Protein AF-0000000070922888 (afdb_homodimer)

Nearest PDB structures (foldseek):
  8j2f-assembly1_B  TM=7.426E-01  e=6.921E-15  Homo sapiens
  9fjy-assembly1_F  TM=6.281E-01  e=6.415E-10  Bos taurus
  2dnj-assembly1_A-2  TM=6.365E-01  e=1.293E-07  Bos taurus
  2ei9-assembly1_A  TM=5.939E-01  e=8.557E-08  Bombyx mori
  6a42-assembly1_A  TM=5.880E-01  e=1.219E-07  Bombyx mori

pLDDT: mean 75.81, std 23.16, range [20.27, 98.56]

Radius of gyration: 25.33 Å; Cα contacts (8 Å, |Δi|>4): 1265; chains: 2; bounding box: 71×90×96 Å

Organism: NCBI:txid713585

Sequence (582 aa):
MSLVRLGPSDGGLPLPIPPERPEGAGKRLRLLSFNAQVGIHFSRPHHYLTHSWKHLLPFDGRMTNLDRVARFISSFDVVGLQEMDAGSLRSSYVDLTAYLSERAGFPHAYTRVNRDLGTFAKHAMGLLTRTEPDRVEMHRLPGPIPGRGAIEARFGLENGESLVLVLVHLALGRRARRSQLDYIAERIAHEPHAIVMGDFNCHPESRELKQLVARTGLLDPMPCAATYPSWDPQRVFDHILLTPDLSVSDMRVYDVQLSDHLPVGIEIELPGAGRIIEAGRQTPSLARTDAMSLVRLGPSDGGLPLPIPPERPEGAGKRLRLLSFNAQVGIHFSRPHHYLTHSWKHLLPFDGRMTNLDRVARFISSFDVVGLQEMDAGSLRSSYVDLTAYLSERAGFPHAYTRVNRDLGTFAKHAMGLLTRTEPDRVEMHRLPGPIPGRGAIEARFGLENGESLVLVLVHLALGRRARRSQLDYIAERIAHEPHAIVMGDFNCHPESRELKQLVARTGLLDPMPCAATYPSWDPQRVFDHILLTPDLSVSDMRVYDVQLSDHLPVGIEIELPGAGRIIEAGRQTPSLARTDA

Solvent-accessible surface area (backbone atoms only — not comparable to full-atom values): 31401 Å² total; per-residue (Å²): 134,83,80,79,76,80,74,86,75,78,72,74,72,74,70,83,70,67,79,81,82,82,88,84,72,58,44,66,45,34,37,34,31,31,50,34,47,50,60,48,64,78,69,66,69,83,56,54,77,77,56,64,72,53,44,53,48,54,73,66,55,47,51,53,51,48,50,51,50,16,60,66,56,39,71,45,41,32,39,36,36,32,39,59,23,35,51,58,53,89,79,64,36,53,23,58,65,58,44,37,24,58,72,26,66,32,32,27,39,38,38,44,37,33,42,40,89,84,71,65,45,35,30,16,38,34,41,35,22,63,66,66,47,53,32,38,37,38,35,58,45,62,48,85,64,82,60,34,30,35,44,34,36,33,32,39,30,61,83,71,49,55,42,37,40,35,36,39,38,51,43,80,48,67,69,37,30,35,52,32,40,52,52,51,43,62,73,46,65,85,49,78,37,34,34,44,31,24,41,51,56,44,45,81,82,34,67,55,52,48,49,40,28,70,72,62,54,41,38,68,83,58,87,79,61,48,23,30,42,37,92,60,52,73,35,36,28,60,48,62,30,29,27,77,79,54,45,73,80,42,74,46,74,46,94,49,83,72,22,59,32,30,33,39,36,37,29,32,41,39,63,70,90,15,34,75,38,56,76,74,61,62,70,75,75,79,75,78,76,81,126,134,84,80,78,78,80,71,85,75,80,71,72,71,73,70,82,70,67,80,80,79,62,86,97,45,68,37,55,46,35,40,35,30,32,49,33,47,52,63,48,64,76,68,64,70,86,54,55,77,75,55,67,71,53,40,55,49,53,72,65,57,47,50,53,50,48,50,50,50,16,60,65,55,39,72,44,41,33,39,36,36,32,39,60,21,31,52,70,42,94,85,66,37,53,23,59,65,57,45,37,24,58,72,26,66,33,31,26,39,38,39,44,37,33,41,41,89,86,70,68,44,36,30,16,38,35,40,35,20,62,64,66,48,54,33,36,37,37,34,58,45,62,47,85,63,82,60,35,29,33,42,34,36,33,33,38,30,62,82,72,47,55,42,38,39,34,36,39,37,51,43,81,48,65,69,36,31,35,51,32,41,52,51,52,42,63,74,47,65,84,47,78,37,34,35,44,30,24,42,49,56,46,45,81,83,33,67,55,52,47,48,40,28,70,74,61,53,40,38,68,84,59,87,79,60,48,23,30,42,37,92,60,50,73,35,36,28,62,49,61,30,28,29,77,79,54,45,73,80,44,74,45,74,44,96,47,82,72,22,60,33,30,35,40,36,39,28,31,42,44,65,77,94,15,28,75,40,56,75,72,60,62,71,75,76,78,77,77,72,83,125

InterPro domains:
  IPR005135 Endonuclease/exonuclease/phosphatase [PF03372] (32-261)
  IPR036691 Endonuclease/exonuclease/phosphatase superfamily [G3DSA:3.60.10.10] (27-273)
  IPR036691 Endonuclease/exonuclease/phosphatase superfamily [SSF56219] (22-271)
  IPR051916 GPI-anchor maturation lipid remodeler [PTHR14859] (58-270)

Structure (mmCIF, N/CA/C/O backbone):
data_AF-0000000070922888-model_v1
#
loop_
_entity.id
_entity.type
_entity.pdbx_description
1 polymer Endonuclease
#
loop_
_atom_site.group_PDB
_atom_site.id
_atom_site.type_symbol
_atom_site.label_atom_id
_atom_site.label_alt_id
_atom_site.label_comp_id
_atom_site.label_asym_id
_atom_site.label_entity_id
_atom_site.label_seq_id
_atom_site.pdbx_PDB_ins_code
_atom_site.Cartn_x
_atom_site.Cartn_y
_atom_site.Cartn_z
_atom_site.occupancy
_atom_site.B_iso_or_equiv
_atom_site.auth_seq_id
_atom_site.auth_comp_id
_atom_site.auth_asym_id
_atom_site.auth_atom_id
_atom_site.pdbx_PDB_model_num
ATOM 1 N N . MET A 1 1 ? 20.328 -14.18 -59.781 1 25.56 1 MET A N 1
ATOM 2 C CA . MET A 1 1 ? 19.969 -14.891 -58.562 1 25.56 1 MET A CA 1
ATOM 3 C C . MET A 1 1 ? 19.203 -13.977 -57.594 1 25.56 1 MET A C 1
ATOM 5 O O . MET A 1 1 ? 19.719 -12.938 -57.156 1 25.56 1 MET A O 1
ATOM 9 N N . SER A 1 2 ? 17.938 -13.836 -57.688 1 28.5 2 SER A N 1
ATOM 10 C CA . SER A 1 2 ? 16.969 -12.867 -57.188 1 28.5 2 SER A CA 1
ATOM 11 C C . SER A 1 2 ? 16.797 -13 -55.656 1 28.5 2 SER A C 1
ATOM 13 O O . SER A 1 2 ? 16.5 -14.086 -55.156 1 28.5 2 SER A O 1
ATOM 15 N N . LEU A 1 3 ? 17.531 -12.266 -54.812 1 27.52 3 LEU A N 1
ATOM 16 C CA . LEU A 1 3 ? 17.641 -12.297 -53.344 1 27.52 3 LEU A CA 1
ATOM 17 C C . LEU A 1 3 ? 16.266 -12.039 -52.719 1 27.52 3 LEU A C 1
ATOM 19 O O . LEU A 1 3 ? 15.695 -10.961 -52.875 1 27.52 3 LEU A O 1
ATOM 23 N N . VAL A 1 4 ? 15.391 -13.039 -52.531 1 27.39 4 VAL A N 1
ATOM 24 C CA . VAL A 1 4 ? 14.062 -12.953 -51.938 1 27.39 4 VAL A CA 1
ATOM 25 C C . VAL A 1 4 ? 14.164 -12.375 -50.531 1 27.39 4 VAL A C 1
ATOM 27 O O . VAL A 1 4 ? 14.867 -12.93 -49.656 1 27.39 4 VAL A O 1
ATOM 30 N N . ARG A 1 5 ? 14.047 -11.078 -50.25 1 25.69 5 ARG A N 1
ATOM 31 C CA . ARG A 1 5 ? 14.039 -10.32 -49 1 25.69 5 ARG A CA 1
ATOM 32 C C . ARG A 1 5 ? 12.953 -10.82 -48.062 1 25.69 5 ARG A C 1
ATOM 34 O O . ARG A 1 5 ? 11.766 -10.648 -48.312 1 25.69 5 ARG A O 1
ATOM 41 N N . LEU A 1 6 ? 13.023 -12.016 -47.5 1 28.72 6 LEU A N 1
ATOM 42 C CA . LEU A 1 6 ? 11.977 -12.484 -46.625 1 28.72 6 LEU A CA 1
ATOM 43 C C . LEU A 1 6 ? 11.773 -11.508 -45.469 1 28.72 6 LEU A C 1
ATOM 45 O O . LEU A 1 6 ? 12.719 -11.18 -44.75 1 28.72 6 LEU A O 1
ATOM 49 N N . GLY A 1 7 ? 10.938 -10.477 -45.469 1 31.17 7 GLY A N 1
ATOM 50 C CA . GLY A 1 7 ? 10.531 -9.453 -44.531 1 31.17 7 GLY A CA 1
ATOM 51 C C . GLY A 1 7 ? 10.039 -10.016 -43.188 1 31.17 7 GLY A C 1
ATOM 52 O O . GLY A 1 7 ? 9.258 -10.969 -43.188 1 31.17 7 GLY A O 1
ATOM 53 N N . PRO A 1 8 ? 10.773 -10.141 -42 1 31.05 8 PRO A N 1
ATOM 54 C CA . PRO A 1 8 ? 10.523 -10.945 -40.812 1 31.05 8 PRO A CA 1
ATOM 55 C C . PRO A 1 8 ? 9.125 -10.727 -40.219 1 31.05 8 PRO A C 1
ATOM 57 O O . PRO A 1 8 ? 8.758 -9.594 -39.906 1 31.05 8 PRO A O 1
ATOM 60 N N . SER A 1 9 ? 7.965 -11.219 -40.656 1 31.02 9 SER A N 1
ATOM 61 C CA . SER A 1 9 ? 6.598 -11.242 -40.125 1 31.02 9 SER A CA 1
ATOM 62 C C . SER A 1 9 ? 6.555 -11.766 -38.719 1 31.02 9 SER A C 1
ATOM 64 O O . SER A 1 9 ? 6.484 -12.977 -38.5 1 31.02 9 SER A O 1
ATOM 66 N N . ASP A 1 10 ? 7.477 -11.609 -37.812 1 32.72 10 ASP A N 1
ATOM 67 C CA . ASP A 1 10 ? 7.359 -12.25 -36.531 1 32.72 10 ASP A CA 1
ATOM 68 C C . ASP A 1 10 ? 5.996 -11.984 -35.906 1 32.72 10 ASP A C 1
ATOM 70 O O . ASP A 1 10 ? 5.738 -10.883 -35.406 1 32.72 10 ASP A O 1
ATOM 74 N N . GLY A 1 11 ? 4.871 -12.445 -36.406 1 32.84 11 GLY A N 1
ATOM 75 C CA . GLY A 1 11 ? 3.521 -12.508 -35.875 1 32.84 11 GLY A CA 1
ATOM 76 C C . GLY A 1 11 ? 3.482 -12.906 -34.406 1 32.84 11 GLY A C 1
ATOM 77 O O . GLY A 1 11 ? 3.801 -14.047 -34.062 1 32.84 11 GLY A O 1
ATOM 78 N N . GLY A 1 12 ? 3.898 -12.117 -33.5 1 34.97 12 GLY A N 1
ATOM 79 C CA . GLY A 1 12 ? 3.742 -12.391 -32.062 1 34.97 12 GLY A CA 1
ATOM 80 C C . GLY A 1 12 ? 2.471 -13.148 -31.75 1 34.97 12 GLY A C 1
ATOM 81 O O . GLY A 1 12 ? 1.389 -12.789 -32.219 1 34.97 12 GLY A O 1
ATOM 82 N N . LEU A 1 13 ? 2.465 -14.461 -31.703 1 38.06 13 LEU A N 1
ATOM 83 C CA . LEU A 1 13 ? 1.339 -15.297 -31.297 1 38.06 13 LEU A CA 1
ATOM 84 C C . LEU A 1 13 ? 0.52 -14.594 -30.203 1 38.06 13 LEU A C 1
ATOM 86 O O . LEU A 1 13 ? 1.079 -13.953 -29.312 1 38.06 13 LEU A O 1
ATOM 90 N N . PRO A 1 14 ? -0.699 -14.328 -30.469 1 40.88 14 PRO A N 1
ATOM 91 C CA . PRO A 1 14 ? -1.599 -13.75 -29.469 1 40.88 14 PRO A CA 1
ATOM 92 C C . PRO A 1 14 ? -1.48 -14.43 -28.094 1 40.88 14 PRO A C 1
ATOM 94 O O . PRO A 1 14 ? -1.191 -15.625 -28.031 1 40.88 14 PRO A O 1
ATOM 97 N N . LEU A 1 15 ? -0.999 -13.781 -27.156 1 46.62 15 LEU A N 1
ATOM 98 C CA . LEU A 1 15 ? -1.02 -14.336 -25.812 1 46.62 15 LEU A CA 1
ATOM 99 C C . LEU A 1 15 ? -2.322 -15.086 -25.547 1 46.62 15 LEU A C 1
ATOM 101 O O . LEU A 1 15 ? -3.385 -14.672 -26.016 1 46.62 15 LEU A O 1
ATOM 105 N N . PRO A 1 16 ? -2.324 -16.391 -25.375 1 43.84 16 PRO A N 1
ATOM 106 C CA . PRO A 1 16 ? -3.592 -17.062 -25.062 1 43.84 16 PRO A CA 1
ATOM 107 C C . PRO A 1 16 ? -4.449 -16.281 -24.078 1 43.84 16 PRO A C 1
ATOM 109 O O . PRO A 1 16 ? -3.932 -15.758 -23.078 1 43.84 16 PRO A O 1
ATOM 112 N N . ILE A 1 17 ? -5.531 -15.648 -24.656 1 45.31 17 ILE A N 1
ATOM 113 C CA . ILE A 1 17 ? -6.531 -15 -23.812 1 45.31 17 ILE A CA 1
ATOM 114 C C . ILE A 1 17 ? -7.047 -15.984 -22.766 1 45.31 17 ILE A C 1
ATOM 116 O O . ILE A 1 17 ? -7.336 -17.141 -23.078 1 45.31 17 ILE A O 1
ATOM 120 N N . PRO A 1 18 ? -6.887 -15.688 -21.531 1 48.28 18 PRO A N 1
ATOM 121 C CA . PRO A 1 18 ? -7.527 -16.594 -20.578 1 48.28 18 PRO A CA 1
ATOM 122 C C . PRO A 1 18 ? -8.984 -16.875 -20.922 1 48.28 18 PRO A C 1
ATOM 124 O O . PRO A 1 18 ? -9.656 -16.047 -21.531 1 48.28 18 PRO A O 1
ATOM 127 N N . PRO A 1 19 ? -9.477 -18.141 -20.875 1 45.03 19 PRO A N 1
ATOM 128 C CA . PRO A 1 19 ? -10.859 -18.484 -21.203 1 45.03 19 PRO A CA 1
ATOM 129 C C . PRO A 1 19 ? -11.875 -17.594 -20.484 1 45.03 19 PRO A C 1
ATOM 131 O O . PRO A 1 19 ? -11.578 -17.047 -19.422 1 45.03 19 PRO A O 1
ATOM 134 N N . GLU A 1 20 ? -12.992 -17.219 -21.234 1 44.84 20 GLU A N 1
ATOM 135 C CA . GLU A 1 20 ? -14.133 -16.453 -20.734 1 44.84 20 GLU A CA 1
ATOM 136 C C . GLU A 1 20 ? -14.703 -17.062 -19.469 1 44.84 20 GLU A C 1
ATOM 138 O O . GLU A 1 20 ? -14.695 -18.281 -19.297 1 44.84 20 GLU A O 1
ATOM 143 N N . ARG A 1 21 ? -15.031 -16.297 -18.406 1 44.5 21 ARG A N 1
ATOM 144 C CA . ARG A 1 21 ? -15.602 -16.688 -17.125 1 44.5 21 ARG A CA 1
ATOM 145 C C . ARG A 1 21 ? -16.938 -17.406 -17.312 1 44.5 21 ARG A C 1
ATOM 147 O O . ARG A 1 21 ? -17.859 -16.859 -17.906 1 44.5 21 ARG A O 1
ATOM 154 N N . PRO A 1 22 ? -17.156 -18.719 -17.094 1 40.94 22 PRO A N 1
ATOM 155 C CA . PRO A 1 22 ? -18.516 -19.234 -17.125 1 40.94 22 PRO A CA 1
ATOM 156 C C . PRO A 1 22 ? -19.406 -18.641 -16.031 1 40.94 22 PRO A C 1
ATOM 158 O O . PRO A 1 22 ? -18.906 -18.25 -14.969 1 40.94 22 PRO A O 1
ATOM 161 N N . GLU A 1 23 ? -20.719 -18.25 -16.188 1 41.69 23 GLU A N 1
ATOM 162 C CA . GLU A 1 23 ? -21.75 -17.625 -15.367 1 41.69 23 GLU A CA 1
ATOM 163 C C . GLU A 1 23 ? -21.922 -18.375 -14.047 1 41.69 23 GLU A C 1
ATOM 165 O O . GLU A 1 23 ? -22.188 -17.766 -13.016 1 41.69 23 GLU A O 1
ATOM 170 N N . GLY A 1 24 ? -22.5 -19.734 -13.906 1 40.75 24 GLY A N 1
ATOM 171 C CA . GLY A 1 24 ? -23.188 -20.453 -12.852 1 40.75 24 GLY A CA 1
ATOM 172 C C . GLY A 1 24 ? -22.328 -20.672 -11.625 1 40.75 24 GLY A C 1
ATOM 173 O O . GLY A 1 24 ? -22.844 -21.031 -10.562 1 40.75 24 GLY A O 1
ATOM 174 N N . ALA A 1 25 ? -21.281 -21.672 -11.57 1 42.94 25 ALA A N 1
ATOM 175 C CA . ALA A 1 25 ? -20.609 -22.484 -10.555 1 42.94 25 ALA A CA 1
ATOM 176 C C . ALA A 1 25 ? -19.984 -21.609 -9.477 1 42.94 25 ALA A C 1
ATOM 178 O O . ALA A 1 25 ? -19.734 -20.422 -9.695 1 42.94 25 ALA A O 1
ATOM 179 N N . GLY A 1 26 ? -19.531 -22.25 -8.289 1 52.12 26 GLY A N 1
ATOM 180 C CA . GLY A 1 26 ? -18.812 -21.734 -7.145 1 52.12 26 GLY A CA 1
ATOM 181 C C . GLY A 1 26 ? -17.766 -20.688 -7.516 1 52.12 26 GLY A C 1
ATOM 182 O O . GLY A 1 26 ? -17.203 -20.734 -8.609 1 52.12 26 GLY A O 1
ATOM 183 N N . LYS A 1 27 ? -17.812 -19.438 -6.988 1 73.94 27 LYS A N 1
ATOM 184 C CA . LYS A 1 27 ? -17.047 -18.297 -7.5 1 73.94 27 LYS A CA 1
ATOM 185 C C . LYS A 1 27 ? -15.555 -18.609 -7.523 1 73.94 27 LYS A C 1
ATOM 187 O O . LYS A 1 27 ? -15.008 -19.125 -6.543 1 73.94 27 LYS A O 1
ATOM 192 N N . ARG A 1 28 ? -15.133 -19.078 -8.602 1 87.69 28 ARG A N 1
ATOM 193 C CA . ARG A 1 28 ? -13.727 -19.281 -8.93 1 87.69 28 ARG A CA 1
ATOM 194 C C . ARG A 1 28 ? -12.938 -17.984 -8.789 1 87.69 28 ARG A C 1
ATOM 196 O O . ARG A 1 28 ? -13.461 -16.891 -9.047 1 87.69 28 ARG A O 1
ATOM 203 N N . LEU A 1 29 ? -11.773 -18.203 -8.172 1 93.31 29 LEU A N 1
ATOM 204 C CA . LEU A 1 29 ? -10.828 -17.109 -8.039 1 93.31 29 LEU A CA 1
ATOM 205 C C . LEU A 1 29 ? -9.523 -17.406 -8.773 1 93.31 29 LEU A C 1
ATOM 207 O O . LEU A 1 29 ? -8.906 -18.453 -8.547 1 93.31 29 LEU A O 1
ATOM 211 N N . ARG A 1 30 ? -9.188 -16.594 -9.727 1 96.06 30 ARG A N 1
ATOM 212 C CA . ARG A 1 30 ? -7.938 -16.75 -10.469 1 96.06 30 ARG A CA 1
ATOM 213 C C . ARG A 1 30 ? -6.852 -15.844 -9.883 1 96.06 30 ARG A C 1
ATOM 215 O O . ARG A 1 30 ? -6.988 -14.625 -9.875 1 96.06 30 ARG A O 1
ATOM 222 N N . LEU A 1 31 ? -5.789 -16.484 -9.461 1 97 31 LEU A N 1
ATOM 223 C CA . LEU A 1 31 ? -4.672 -15.781 -8.836 1 97 31 LEU A CA 1
ATOM 224 C C . LEU A 1 31 ? -3.416 -15.883 -9.695 1 97 31 LEU A C 1
ATOM 226 O O . LEU A 1 31 ? -3.191 -16.891 -10.359 1 97 31 LEU A O 1
ATOM 230 N N . LEU A 1 32 ? -2.607 -14.797 -9.695 1 97.19 32 LEU A N 1
ATOM 231 C CA . LEU A 1 32 ? -1.335 -14.773 -10.406 1 97.19 32 LEU A CA 1
ATOM 232 C C . LEU A 1 32 ? -0.233 -14.188 -9.531 1 97.19 32 LEU A C 1
ATOM 234 O O . LEU A 1 32 ? -0.433 -13.156 -8.875 1 97.19 32 LEU A O 1
ATOM 238 N N . SER A 1 33 ? 0.86 -14.867 -9.406 1 96.44 33 SER A N 1
ATOM 239 C CA . SER A 1 33 ? 2.102 -14.312 -8.875 1 96.44 33 SER A CA 1
ATOM 240 C C . SER A 1 33 ? 3.127 -14.102 -9.984 1 96.44 33 SER A C 1
ATOM 242 O O . SER A 1 33 ? 3.387 -15.008 -10.781 1 96.44 33 SER A O 1
ATOM 244 N N . PHE A 1 34 ? 3.666 -12.914 -10.078 1 94.25 34 PHE A N 1
ATOM 245 C CA . PHE A 1 34 ? 4.566 -12.57 -11.172 1 94.25 34 PHE A CA 1
ATOM 246 C C . PHE A 1 34 ? 5.684 -11.656 -10.68 1 94.25 34 PHE A C 1
ATOM 248 O O . PHE A 1 34 ? 5.426 -10.531 -10.234 1 94.25 34 PHE A O 1
ATOM 255 N N . ASN A 1 35 ? 6.922 -12.125 -10.648 1 90.25 35 ASN A N 1
ATOM 256 C CA . ASN A 1 35 ? 8.078 -11.25 -10.469 1 90.25 35 ASN A CA 1
ATOM 257 C C . ASN A 1 35 ? 8.375 -10.453 -11.734 1 90.25 35 ASN A C 1
ATOM 259 O O . ASN A 1 35 ? 8.906 -10.992 -12.703 1 90.25 35 ASN A O 1
ATOM 263 N N . ALA A 1 36 ? 8 -9.164 -11.758 1 79.75 36 ALA A N 1
ATOM 264 C CA . ALA A 1 36 ? 7.918 -8.359 -12.969 1 79.75 36 ALA A CA 1
ATOM 265 C C . ALA A 1 36 ? 9.242 -7.656 -13.25 1 79.75 36 ALA A C 1
ATOM 267 O O . ALA A 1 36 ? 9.461 -7.156 -14.359 1 79.75 36 ALA A O 1
ATOM 268 N N . GLN A 1 37 ? 10.219 -7.855 -12.484 1 69.94 37 GLN A N 1
ATOM 269 C CA . GLN A 1 37 ? 11.477 -7.148 -12.703 1 69.94 37 GLN A CA 1
ATOM 270 C C . GLN A 1 37 ? 11.43 -6.328 -13.984 1 69.94 37 GLN A C 1
ATOM 272 O O . GLN A 1 37 ? 12.297 -6.473 -14.852 1 69.94 37 GLN A O 1
ATOM 277 N N . VAL A 1 38 ? 10.195 -5.703 -14.469 1 51.75 38 VAL A N 1
ATOM 278 C CA . VAL A 1 38 ? 9.812 -5.172 -15.773 1 51.75 38 VAL A CA 1
ATOM 279 C C . VAL A 1 38 ? 10.93 -4.281 -16.312 1 51.75 38 VAL A C 1
ATOM 281 O O . VAL A 1 38 ? 11.07 -4.121 -17.531 1 51.75 38 VAL A O 1
ATOM 284 N N . GLY A 1 39 ? 11.391 -3.346 -15.703 1 46.47 39 GLY A N 1
ATOM 285 C CA . GLY A 1 39 ? 12.086 -2.361 -16.516 1 46.47 39 GLY A CA 1
ATOM 286 C C . GLY A 1 39 ? 13.289 -2.93 -17.25 1 46.47 39 GLY A C 1
ATOM 287 O O . GLY A 1 39 ? 13.938 -2.229 -18.016 1 46.47 39 GLY A O 1
ATOM 288 N N . ILE A 1 40 ? 13.867 -4.078 -16.922 1 41.47 40 ILE A N 1
ATOM 289 C CA . ILE A 1 40 ? 15.094 -4.441 -17.625 1 41.47 40 ILE A CA 1
ATOM 290 C C . ILE A 1 40 ? 14.797 -5.531 -18.641 1 41.47 40 ILE A C 1
ATOM 292 O O . ILE A 1 40 ? 14.219 -6.566 -18.312 1 41.47 40 ILE A O 1
ATOM 296 N N . HIS A 1 41 ? 14.492 -5.102 -19.875 1 40.41 41 HIS A N 1
ATOM 297 C CA . HIS A 1 41 ? 14.398 -6.133 -20.906 1 40.41 41 HIS A CA 1
ATOM 298 C C . HIS A 1 41 ? 15.562 -7.109 -20.812 1 40.41 41 HIS A C 1
ATOM 300 O O . HIS A 1 41 ? 16.734 -6.695 -20.781 1 40.41 41 HIS A O 1
ATOM 306 N N . PHE A 1 42 ? 15.43 -8.258 -20.328 1 38.38 42 PHE A N 1
ATOM 307 C CA . PHE A 1 42 ? 16.469 -9.281 -20.375 1 38.38 42 PHE A CA 1
ATOM 308 C C . PHE A 1 42 ? 16.5 -9.93 -21.766 1 38.38 42 PHE A C 1
ATOM 310 O O . PHE A 1 42 ? 15.523 -10.539 -22.188 1 38.38 42 PHE A O 1
ATOM 317 N N . SER A 1 43 ? 17.047 -9.328 -22.781 1 37.19 43 SER A N 1
ATOM 318 C CA . SER A 1 43 ? 17.328 -10.117 -23.984 1 37.19 43 SER A CA 1
ATOM 319 C C . SER A 1 43 ? 18.281 -11.266 -23.688 1 37.19 43 SER A C 1
ATOM 321 O O . SER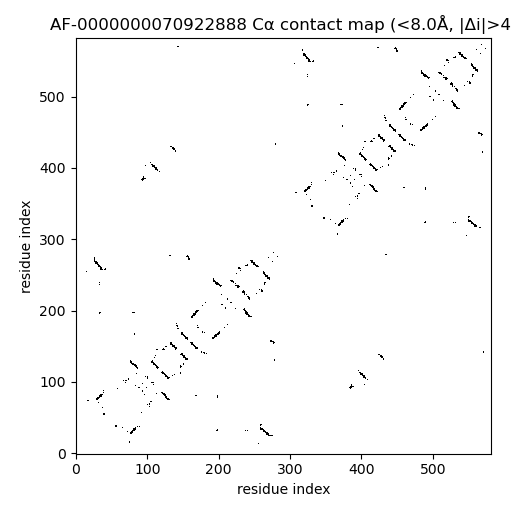 A 1 43 ? 19.047 -11.203 -22.719 1 37.19 43 SER A O 1
ATOM 323 N N . ARG A 1 44 ? 18.297 -12.422 -24.469 1 39.81 44 ARG A N 1
ATOM 324 C CA . ARG A 1 44 ? 19.203 -13.57 -24.531 1 39.81 44 ARG A CA 1
ATOM 325 C C . ARG A 1 44 ? 20.641 -13.148 -24.25 1 39.81 44 ARG A C 1
ATOM 327 O O . ARG A 1 44 ? 21.078 -12.078 -24.672 1 39.81 44 ARG A O 1
ATOM 334 N N . PRO A 1 45 ? 21.281 -13.852 -23.312 1 37.78 45 PRO A N 1
ATOM 335 C CA . PRO A 1 45 ? 22.719 -13.633 -23.109 1 37.78 45 PRO A CA 1
ATOM 336 C C . PRO A 1 45 ? 23.469 -13.375 -24.422 1 37.78 45 PRO A C 1
ATOM 338 O O . PRO A 1 45 ? 24.562 -12.828 -24.406 1 37.78 45 PRO A O 1
ATOM 341 N N . HIS A 1 46 ? 23.234 -14.039 -25.609 1 36.75 46 HIS A N 1
ATOM 342 C CA . HIS A 1 46 ? 24.25 -13.773 -26.625 1 36.75 46 HIS A CA 1
ATOM 343 C C . HIS A 1 46 ? 24.469 -12.273 -26.797 1 36.75 46 HIS A C 1
ATOM 345 O O . HIS A 1 46 ? 25.484 -11.852 -27.359 1 36.75 46 HIS A O 1
ATOM 351 N N . HIS A 1 47 ? 23.391 -11.477 -26.859 1 34.19 47 HIS A N 1
ATOM 352 C CA . HIS A 1 47 ? 23.703 -10.07 -27.094 1 34.19 47 HIS A CA 1
ATOM 353 C C . HIS A 1 47 ? 24.016 -9.344 -25.781 1 34.19 47 HIS A C 1
ATOM 355 O O . HIS A 1 47 ? 23.938 -8.117 -25.719 1 34.19 47 HIS A O 1
ATOM 361 N N . TYR A 1 48 ? 24.156 -9.945 -24.719 1 35.59 48 TYR A N 1
ATOM 362 C CA . TYR A 1 48 ? 24.578 -9.281 -23.484 1 35.59 48 TYR A CA 1
ATOM 363 C C . TYR A 1 48 ? 25.859 -8.484 -23.688 1 35.59 48 TYR A C 1
ATOM 365 O O . TYR A 1 48 ? 26.141 -7.547 -22.953 1 35.59 48 TYR A O 1
ATOM 373 N N . LEU A 1 49 ? 26.891 -9.039 -24.406 1 34.91 49 LEU A N 1
ATOM 374 C CA . LEU A 1 49 ? 28.156 -8.367 -24.641 1 34.91 49 LEU A CA 1
ATOM 375 C C . LEU A 1 49 ? 27.953 -6.996 -25.266 1 34.91 49 LEU A C 1
ATOM 377 O O . LEU A 1 49 ? 28.688 -6.051 -24.984 1 34.91 49 LEU A O 1
ATOM 381 N N . THR A 1 50 ? 27.422 -6.969 -26.578 1 35.28 50 THR A N 1
ATOM 382 C CA . THR A 1 50 ? 27.547 -5.688 -27.266 1 35.28 50 THR A CA 1
ATOM 383 C C . THR A 1 50 ? 26.656 -4.633 -26.594 1 35.28 50 THR A C 1
ATOM 385 O O . THR A 1 50 ? 27.062 -3.475 -26.453 1 35.28 50 THR A O 1
ATOM 388 N N . HIS A 1 51 ? 25.234 -4.57 -26.734 1 33.22 51 HIS A N 1
ATOM 389 C CA . HIS A 1 51 ? 24.422 -3.375 -26.547 1 33.22 51 HIS A CA 1
ATOM 390 C C . HIS A 1 51 ? 23.938 -3.262 -25.094 1 33.22 51 HIS A C 1
ATOM 392 O O . HIS A 1 51 ? 22.844 -3.705 -24.766 1 33.22 51 HIS A O 1
ATOM 398 N N . SER A 1 52 ? 24.703 -3.463 -24.062 1 35.66 52 SER A N 1
ATOM 399 C CA . SER A 1 52 ? 24.547 -2.977 -22.703 1 35.66 52 SER A CA 1
ATOM 400 C C . SER A 1 52 ? 23.641 -1.744 -22.656 1 35.66 52 SER A C 1
ATOM 402 O O . SER A 1 52 ? 23.109 -1.393 -21.609 1 35.66 52 SER A O 1
ATOM 404 N N . TRP A 1 53 ? 23.938 -0.964 -23.812 1 34.12 53 TRP A N 1
ATOM 405 C CA . TRP A 1 53 ? 23.219 0.305 -23.938 1 34.12 53 TRP A CA 1
ATOM 406 C C . TRP A 1 53 ? 21.719 0.094 -23.891 1 34.12 53 TRP A C 1
ATOM 408 O O . TRP A 1 53 ? 20.953 1.041 -23.672 1 34.12 53 TRP A O 1
ATOM 418 N N . LYS A 1 54 ? 21.297 -0.962 -24.469 1 36.28 54 LYS A N 1
ATOM 419 C CA . LYS A 1 54 ? 19.891 -1.19 -24.766 1 36.28 54 LYS A CA 1
ATOM 420 C C . LYS A 1 54 ? 19.141 -1.625 -23.5 1 36.28 54 LYS A C 1
ATOM 422 O O . LYS A 1 54 ? 17.984 -2.053 -23.578 1 36.28 54 LYS A O 1
ATOM 427 N N . HIS A 1 55 ? 19.781 -2.143 -22.5 1 38.94 55 HIS A N 1
ATOM 428 C CA . HIS A 1 55 ? 19.094 -2.471 -21.25 1 38.94 55 HIS A CA 1
ATOM 429 C C . HIS A 1 55 ? 18.109 -1.369 -20.859 1 38.94 55 HIS A C 1
ATOM 431 O O . HIS A 1 55 ? 17.328 -1.527 -19.922 1 38.94 55 HIS A O 1
ATOM 437 N N . LEU A 1 56 ? 18.453 -0.209 -21.328 1 40.78 56 LEU A N 1
ATOM 438 C CA . LEU A 1 56 ? 17.531 0.906 -21.188 1 40.78 56 LEU A CA 1
ATOM 439 C C . LEU A 1 56 ? 16.516 0.902 -22.328 1 40.78 56 LEU A C 1
ATOM 441 O O . LEU A 1 56 ? 16.844 1.232 -23.469 1 40.78 56 LEU A O 1
ATOM 445 N N . LEU A 1 57 ? 15.773 -0.034 -22.438 1 44.28 57 LEU A N 1
ATOM 446 C CA . LEU A 1 57 ? 14.766 0.164 -23.469 1 44.28 57 LEU A CA 1
ATOM 447 C C . LEU A 1 57 ? 14.273 1.606 -23.484 1 44.28 57 LEU A C 1
ATOM 449 O O . LEU A 1 57 ? 14.078 2.207 -22.422 1 44.28 57 LEU A O 1
ATOM 453 N N . PRO A 1 58 ? 14.461 2.213 -24.703 1 48.62 58 PRO A N 1
ATOM 454 C CA . PRO A 1 58 ? 13.812 3.523 -24.812 1 48.62 58 PRO A CA 1
ATOM 455 C C . PRO A 1 58 ? 12.414 3.541 -24.203 1 48.62 58 PRO A C 1
ATOM 457 O O . PRO A 1 58 ? 11.805 2.486 -24.016 1 48.62 58 PRO A O 1
ATOM 460 N N . PHE A 1 59 ? 12.039 4.578 -23.688 1 53.66 59 PHE A N 1
ATOM 461 C CA . PHE A 1 59 ? 10.742 4.832 -23.078 1 53.66 59 PHE A CA 1
ATOM 462 C C . PHE A 1 59 ? 9.633 4.117 -23.844 1 53.66 59 PHE A C 1
ATOM 464 O O . PHE A 1 59 ? 8.742 3.516 -23.234 1 53.66 59 PHE A O 1
ATOM 471 N N . ASP A 1 60 ? 9.867 4.02 -25.172 1 57.12 60 ASP A N 1
ATOM 472 C CA . ASP A 1 60 ? 8.82 3.453 -26.016 1 57.12 60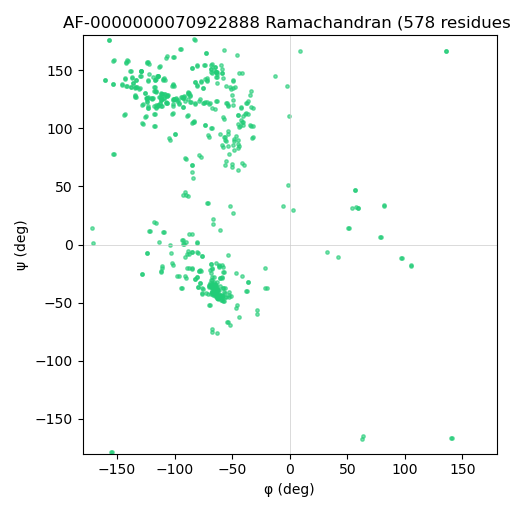 ASP A CA 1
ATOM 473 C C . ASP A 1 60 ? 8.758 1.935 -25.875 1 57.12 60 ASP A C 1
ATOM 475 O O . ASP A 1 60 ? 7.672 1.353 -25.828 1 57.12 60 ASP A O 1
ATOM 479 N N . GLY A 1 61 ? 9.945 1.272 -25.828 1 60.41 61 GLY A N 1
ATOM 480 C CA . GLY A 1 61 ? 9.977 -0.174 -25.688 1 60.41 61 GLY A CA 1
ATOM 481 C C . GLY A 1 61 ? 9.461 -0.644 -24.328 1 60.41 61 GLY A C 1
ATOM 482 O O . GLY A 1 61 ? 8.75 -1.646 -24.25 1 60.41 61 GLY A O 1
ATOM 483 N N . ARG A 1 62 ? 9.617 0.188 -23.422 1 67.19 62 ARG A N 1
ATOM 484 C CA . ARG A 1 62 ? 9.188 -0.156 -22.078 1 67.19 62 ARG A CA 1
ATOM 485 C C . ARG A 1 62 ? 7.672 -0.074 -21.938 1 67.19 62 ARG A C 1
ATOM 487 O O . ARG A 1 62 ? 7.051 -0.937 -21.312 1 67.19 62 ARG A O 1
ATOM 494 N N . MET A 1 63 ? 7.223 0.885 -22.594 1 70.12 63 MET A N 1
ATOM 495 C CA . MET A 1 63 ? 5.777 1.06 -22.531 1 70.12 63 MET A CA 1
ATOM 496 C C . MET A 1 63 ? 5.055 -0.063 -23.266 1 70.12 63 MET A C 1
ATOM 498 O O . MET A 1 63 ? 3.988 -0.508 -22.844 1 70.12 63 MET A O 1
ATOM 502 N N . THR A 1 64 ? 5.699 -0.509 -24.359 1 72.81 64 THR A N 1
ATOM 503 C CA . THR A 1 64 ? 5.109 -1.614 -25.094 1 72.81 64 THR A CA 1
ATOM 504 C C . THR A 1 64 ? 5.098 -2.889 -24.266 1 72.81 64 THR A C 1
ATOM 506 O O . THR A 1 64 ? 4.109 -3.627 -24.25 1 72.81 64 THR A O 1
ATOM 509 N N . ASN A 1 65 ? 6.125 -3.133 -23.547 1 76.31 65 ASN A N 1
ATOM 510 C CA . ASN A 1 65 ? 6.188 -4.305 -22.688 1 76.31 65 ASN A CA 1
ATOM 511 C C . ASN A 1 65 ? 5.172 -4.211 -21.547 1 76.31 65 ASN A C 1
ATOM 513 O O . ASN A 1 65 ? 4.52 -5.199 -21.203 1 76.31 65 ASN A O 1
ATOM 517 N N . LEU A 1 66 ? 5.023 -3.033 -21.078 1 79.62 66 LEU A N 1
ATOM 518 C CA . LEU A 1 66 ? 4.07 -2.826 -20 1 79.62 66 LEU A CA 1
ATOM 519 C C . LEU A 1 66 ? 2.643 -3.084 -20.469 1 79.62 66 LEU A C 1
ATOM 521 O O . LEU A 1 66 ? 1.825 -3.625 -19.719 1 79.62 66 LEU A O 1
ATOM 525 N N . ASP A 1 67 ? 2.443 -2.746 -21.641 1 83.38 67 ASP A N 1
ATOM 526 C CA . ASP A 1 67 ? 1.124 -3.01 -22.219 1 83.38 67 ASP A CA 1
ATOM 527 C C . ASP A 1 67 ? 0.877 -4.508 -22.359 1 83.38 67 ASP A C 1
ATOM 529 O O . ASP A 1 67 ? -0.24 -4.984 -22.141 1 83.38 67 ASP A O 1
ATOM 533 N N . ARG A 1 68 ? 1.898 -5.195 -22.703 1 86.5 68 ARG A N 1
ATOM 534 C CA . ARG A 1 68 ? 1.78 -6.645 -22.812 1 86.5 68 ARG A CA 1
ATOM 535 C C . ARG A 1 68 ? 1.515 -7.281 -21.453 1 86.5 68 ARG A C 1
ATOM 537 O O . ARG A 1 68 ? 0.682 -8.188 -21.344 1 86.5 68 ARG A O 1
ATOM 544 N N . VAL A 1 69 ? 2.184 -6.793 -20.516 1 88.06 69 VAL A N 1
ATOM 545 C CA . VAL A 1 69 ? 1.975 -7.293 -19.156 1 88.06 69 VAL A CA 1
ATOM 546 C C . VAL A 1 69 ? 0.54 -7.016 -18.719 1 88.06 69 VAL A C 1
ATOM 548 O O . VAL A 1 69 ? -0.141 -7.902 -18.203 1 88.06 69 VAL A O 1
ATOM 551 N N . ALA A 1 70 ? 0.129 -5.828 -18.969 1 89.44 70 ALA A N 1
ATOM 552 C CA . ALA A 1 70 ? -1.22 -5.438 -18.578 1 89.44 70 ALA A CA 1
ATOM 553 C C . ALA A 1 70 ? -2.268 -6.332 -19.219 1 89.44 70 ALA A C 1
ATOM 555 O O . ALA A 1 70 ? -3.217 -6.77 -18.562 1 89.44 70 ALA A O 1
ATOM 556 N N . ARG A 1 71 ? -2.115 -6.594 -20.453 1 90.44 71 ARG A N 1
ATOM 557 C CA . ARG A 1 71 ? -3.047 -7.461 -21.156 1 90.44 71 ARG A CA 1
ATOM 558 C C . ARG A 1 71 ? -3.029 -8.875 -20.578 1 90.44 71 ARG A C 1
ATOM 560 O O . ARG A 1 71 ? -4.082 -9.477 -20.375 1 90.44 71 ARG A O 1
ATOM 567 N N . PHE A 1 72 ? -1.888 -9.352 -20.344 1 91 72 PHE A N 1
ATOM 568 C CA . PHE A 1 72 ? -1.73 -10.703 -19.844 1 91 72 PHE A CA 1
ATOM 569 C C . PHE A 1 72 ? -2.404 -10.852 -18.484 1 91 72 PHE A C 1
ATOM 571 O O . PHE A 1 72 ? -3.146 -11.812 -18.25 1 91 72 PHE A O 1
ATOM 578 N N . ILE A 1 73 ? -2.221 -9.82 -17.609 1 95.12 73 ILE A N 1
ATOM 579 C CA . ILE A 1 73 ? -2.666 -10 -16.219 1 95.12 73 ILE A CA 1
ATOM 580 C C . ILE A 1 73 ? -4.152 -9.664 -16.109 1 95.12 73 ILE A C 1
ATOM 582 O O . ILE A 1 73 ? -4.785 -9.938 -15.094 1 95.12 73 ILE A O 1
ATOM 586 N N . SER A 1 74 ? -4.742 -9.172 -17.156 1 94.88 74 SER A N 1
ATOM 587 C CA . SER A 1 74 ? -6.105 -8.648 -17.109 1 94.88 74 SER A CA 1
ATOM 588 C C . SER A 1 74 ? -7.117 -9.766 -16.875 1 94.88 74 SER A C 1
ATOM 590 O O . SER A 1 74 ? -8.258 -9.508 -16.484 1 94.88 74 SER A O 1
ATOM 592 N N . SER A 1 75 ? -6.777 -10.961 -17.062 1 94.25 75 SER A N 1
ATOM 593 C CA . SER A 1 75 ? -7.734 -12.055 -16.969 1 94.25 75 SER A CA 1
ATOM 594 C C . SER A 1 75 ? -7.758 -12.641 -15.562 1 94.25 75 SER A C 1
ATOM 596 O O . SER A 1 75 ? -8.539 -13.555 -15.273 1 94.25 75 SER A O 1
ATOM 598 N N . PHE A 1 76 ? -7.008 -12.141 -14.703 1 96.38 76 PHE A N 1
ATOM 599 C CA . PHE A 1 76 ? -6.922 -12.672 -13.352 1 96.38 76 PHE A CA 1
ATOM 600 C C . PHE A 1 76 ? -7.742 -11.828 -12.383 1 96.38 76 PHE A C 1
ATOM 602 O O . PHE A 1 76 ? -8.125 -10.703 -12.711 1 96.38 76 PHE A O 1
ATOM 609 N N . ASP A 1 77 ? -8.055 -12.422 -11.211 1 95.44 77 ASP A N 1
ATOM 610 C CA . ASP A 1 77 ? -8.844 -11.727 -10.203 1 95.44 77 ASP A CA 1
ATOM 611 C C . ASP A 1 77 ? -7.938 -11.031 -9.18 1 95.44 77 ASP A C 1
ATOM 613 O O . ASP A 1 77 ? -8.297 -9.984 -8.641 1 95.44 77 ASP A O 1
ATOM 617 N N . VAL A 1 78 ? -6.891 -11.656 -8.875 1 97.19 78 VAL A N 1
ATOM 618 C CA . VAL A 1 78 ? -5.875 -11.133 -7.969 1 97.19 78 VAL A CA 1
ATOM 619 C C . VAL A 1 78 ? -4.484 -11.352 -8.562 1 97.19 78 VAL A C 1
ATOM 621 O O . VAL A 1 78 ? -4.148 -12.461 -8.977 1 97.19 78 VAL A O 1
ATOM 624 N N . VAL A 1 79 ? -3.707 -10.25 -8.648 1 97.38 79 VAL A N 1
ATOM 625 C CA . VAL A 1 79 ? -2.354 -10.328 -9.188 1 97.38 79 VAL A CA 1
ATOM 626 C C . VAL A 1 79 ? -1.354 -9.805 -8.156 1 97.38 79 VAL A C 1
ATOM 628 O O . VAL A 1 79 ? -1.474 -8.68 -7.684 1 97.38 79 VAL A O 1
ATOM 631 N N . GLY A 1 80 ? -0.452 -10.672 -7.719 1 97 80 GLY A N 1
ATOM 632 C CA . GLY A 1 80 ? 0.682 -10.258 -6.906 1 97 80 GLY A CA 1
ATOM 633 C C . GLY A 1 80 ? 1.932 -9.984 -7.723 1 97 80 GLY A C 1
ATOM 634 O O . GLY A 1 80 ? 2.359 -10.836 -8.508 1 97 80 GLY A O 1
ATOM 635 N N . LEU A 1 81 ? 2.508 -8.797 -7.535 1 93.5 81 LEU A N 1
ATOM 636 C CA . LEU A 1 81 ? 3.689 -8.383 -8.281 1 93.5 81 LEU A CA 1
ATOM 637 C C . LEU A 1 81 ? 4.879 -8.18 -7.352 1 93.5 81 LEU A C 1
ATOM 639 O O . LEU A 1 81 ? 4.734 -7.621 -6.262 1 93.5 81 LEU A O 1
ATOM 643 N N . GLN A 1 82 ? 5.973 -8.742 -7.734 1 91 82 GLN A N 1
ATOM 644 C CA . GLN A 1 82 ? 7.227 -8.469 -7.043 1 91 82 GLN A CA 1
ATOM 645 C C . GLN A 1 82 ? 8.203 -7.715 -7.949 1 91 82 GLN A C 1
ATOM 647 O O . GLN A 1 82 ? 8.109 -7.809 -9.172 1 91 82 GLN A O 1
ATOM 652 N N . GLU A 1 83 ? 9.094 -6.949 -7.359 1 82.38 83 GLU A N 1
ATOM 653 C CA . GLU A 1 83 ? 10.18 -6.223 -8.016 1 82.38 83 GLU A CA 1
ATOM 654 C C . GLU A 1 83 ? 9.641 -5.289 -9.094 1 82.38 83 GLU A C 1
ATOM 656 O O . GLU A 1 83 ? 10.102 -5.32 -10.234 1 82.38 83 GLU A O 1
ATOM 661 N N . MET A 1 84 ? 8.547 -4.543 -8.641 1 70 84 MET A N 1
ATOM 662 C CA . MET A 1 84 ? 7.98 -3.59 -9.594 1 70 84 MET A CA 1
ATOM 663 C C . MET A 1 84 ? 8.945 -2.438 -9.852 1 70 84 MET A C 1
ATOM 665 O O . MET A 1 84 ? 8.727 -1.627 -10.75 1 70 84 MET A O 1
ATOM 669 N N . ASP A 1 85 ? 9.914 -2.16 -8.812 1 55.47 85 ASP A N 1
ATOM 670 C CA . ASP A 1 85 ? 10.672 -0.916 -8.703 1 55.47 85 ASP A CA 1
ATOM 671 C C . ASP A 1 85 ? 11.648 -0.763 -9.875 1 55.47 85 ASP A C 1
ATOM 673 O O . ASP A 1 85 ? 12.859 -0.85 -9.695 1 55.47 85 ASP A O 1
ATOM 677 N N . ALA A 1 86 ? 11.227 -1.435 -10.719 1 47.38 86 ALA A N 1
ATOM 678 C CA . ALA A 1 86 ? 12.5 -1.077 -11.336 1 47.38 86 ALA A CA 1
ATOM 679 C C . ALA A 1 86 ? 12.727 0.432 -11.289 1 47.38 86 ALA A C 1
ATOM 681 O O . ALA A 1 86 ? 11.766 1.209 -11.258 1 47.38 86 ALA A O 1
ATOM 682 N N . GLY A 1 87 ? 13.469 1.118 -10.984 1 40.03 87 GLY A N 1
ATOM 683 C CA . GLY A 1 87 ? 13.781 2.539 -10.961 1 40.03 87 GLY A CA 1
ATOM 684 C C . GLY A 1 87 ? 12.609 3.412 -11.383 1 40.03 87 GLY A C 1
ATOM 685 O O . GLY A 1 87 ? 11.664 2.93 -12.008 1 40.03 87 GLY A O 1
ATOM 686 N N . SER A 1 88 ? 12.32 5.258 -11.234 1 40.22 88 SER A N 1
ATOM 687 C CA . SER A 1 88 ? 12.445 6.344 -12.195 1 40.22 88 SER A CA 1
ATOM 688 C C . SER A 1 88 ? 11.883 5.945 -13.555 1 40.22 88 SER A C 1
ATOM 690 O O . SER A 1 88 ? 12.078 6.652 -14.547 1 40.22 88 SER A O 1
ATOM 692 N N . LEU A 1 89 ? 11.484 4.387 -13.844 1 39.34 89 LEU A N 1
ATOM 693 C CA . LEU A 1 89 ? 11.938 3.852 -15.125 1 39.34 89 LEU A CA 1
ATOM 694 C C . LEU A 1 89 ? 12.68 4.918 -15.922 1 39.34 89 LEU A C 1
ATOM 696 O O . LEU A 1 89 ? 12.203 6.043 -16.062 1 39.34 89 LEU A O 1
ATOM 700 N N . ARG A 1 90 ? 13.695 5.184 -16.281 1 40.47 90 ARG A N 1
ATOM 701 C CA . ARG A 1 90 ? 14.617 6.242 -16.688 1 40.47 90 ARG A CA 1
ATOM 702 C C . ARG A 1 90 ? 13.93 7.605 -16.641 1 40.47 90 ARG A C 1
ATOM 704 O O . ARG A 1 90 ? 14.594 8.641 -16.766 1 40.47 90 ARG A O 1
ATOM 711 N N . SER A 1 91 ? 13.375 8.547 -16.422 1 45.66 91 SER A N 1
ATOM 712 C CA . SER A 1 91 ? 13.055 9.883 -15.945 1 45.66 91 SER A CA 1
ATOM 713 C C . SER A 1 91 ? 11.562 10.188 -16.109 1 45.66 91 SER A C 1
ATOM 715 O O . SER A 1 91 ? 11.109 11.289 -15.797 1 45.66 91 SER A O 1
ATOM 717 N N . SER A 1 92 ? 10.562 9.016 -16.406 1 51.25 92 SER A N 1
ATOM 718 C CA . SER A 1 92 ? 9.227 9.484 -16.766 1 51.25 92 SER A CA 1
ATOM 719 C C . SER A 1 92 ? 8.25 9.32 -15.609 1 51.25 92 SER A C 1
ATOM 721 O O . SER A 1 92 ? 7.102 9.773 -15.695 1 51.25 92 SER A O 1
ATOM 723 N N . TYR A 1 93 ? 8.641 8.797 -14.445 1 56.06 93 TYR A N 1
ATOM 724 C CA . TYR A 1 93 ? 7.879 8.703 -13.203 1 56.06 93 TYR A CA 1
ATOM 725 C C . TYR A 1 93 ? 6.582 7.93 -13.414 1 56.06 93 TYR A C 1
ATOM 727 O O . TYR A 1 93 ? 5.531 8.312 -12.898 1 56.06 93 TYR A O 1
ATOM 735 N N . VAL A 1 94 ? 6.746 6.957 -14.391 1 56.25 94 VAL A N 1
ATOM 736 C CA . VAL A 1 94 ? 5.531 6.18 -14.602 1 56.25 94 VAL A CA 1
ATOM 737 C C . VAL A 1 94 ? 5.277 5.281 -13.398 1 56.25 94 VAL A C 1
ATOM 739 O O . VAL A 1 94 ? 6.172 4.562 -12.953 1 56.25 94 VAL A O 1
ATOM 742 N N . ASP A 1 95 ? 4.164 5.406 -12.742 1 62.31 95 ASP A N 1
ATOM 743 C CA . ASP A 1 95 ? 3.65 4.508 -11.711 1 62.31 95 ASP A CA 1
ATOM 744 C C . ASP A 1 95 ? 3.268 3.154 -12.305 1 62.31 95 ASP A C 1
ATOM 746 O O . ASP A 1 95 ? 2.184 3.004 -12.875 1 62.31 95 ASP A O 1
ATOM 750 N N . LEU A 1 96 ? 4.23 2.152 -12.117 1 68.88 96 LEU A N 1
ATOM 751 C CA . LEU A 1 96 ? 4.008 0.868 -12.773 1 68.88 96 LEU A CA 1
ATOM 752 C C . LEU A 1 96 ? 2.742 0.199 -12.242 1 68.88 96 LEU A C 1
ATOM 754 O O . LEU A 1 96 ? 1.938 -0.322 -13.016 1 68.88 96 LEU A O 1
ATOM 758 N N . THR A 1 97 ? 2.596 0.235 -10.945 1 71.94 97 THR A N 1
ATOM 759 C CA . THR A 1 97 ? 1.445 -0.448 -10.359 1 71.94 97 THR A CA 1
ATOM 760 C C . THR A 1 97 ? 0.145 0.24 -10.766 1 71.94 97 THR A C 1
ATOM 762 O O . THR A 1 97 ? -0.836 -0.425 -11.109 1 71.94 97 THR A O 1
ATOM 765 N N . ALA A 1 98 ? 0.228 1.512 -10.75 1 69.5 98 ALA A N 1
ATOM 766 C CA . ALA A 1 98 ? -0.965 2.25 -11.156 1 69.5 98 ALA A CA 1
ATOM 767 C C . ALA A 1 98 ? -1.253 2.049 -12.641 1 69.5 98 ALA A C 1
ATOM 769 O O . ALA A 1 98 ? -2.41 1.902 -13.039 1 69.5 98 ALA A O 1
ATOM 770 N N . TYR A 1 99 ? -0.132 2.082 -13.422 1 75.81 99 TYR A N 1
ATOM 771 C CA . TYR A 1 99 ? -0.288 1.854 -14.852 1 75.81 99 TYR A CA 1
ATOM 772 C C . TYR A 1 99 ? -0.926 0.497 -15.125 1 75.81 99 TYR A C 1
ATOM 774 O O . TYR A 1 99 ? -1.903 0.402 -15.867 1 75.81 99 TYR A O 1
ATOM 782 N N . LEU A 1 100 ? -0.4 -0.481 -14.492 1 84.25 100 LEU A N 1
ATOM 783 C CA . LEU A 1 100 ? -0.891 -1.836 -14.711 1 84.25 100 LEU A CA 1
ATOM 784 C C . LEU A 1 100 ? -2.324 -1.985 -14.211 1 84.25 100 LEU A C 1
ATOM 786 O O . LEU A 1 100 ? -3.148 -2.633 -14.859 1 84.25 100 LEU A O 1
ATOM 790 N N . SER A 1 101 ? -2.545 -1.408 -13.078 1 85.56 101 SER A N 1
ATOM 791 C CA . SER A 1 101 ? -3.891 -1.479 -12.523 1 85.56 101 SER A CA 1
ATOM 792 C C . SER A 1 101 ? -4.914 -0.865 -13.469 1 85.56 101 SER A C 1
ATOM 794 O O . SER A 1 101 ? -5.973 -1.447 -13.711 1 85.56 101 SER A O 1
ATOM 796 N N . GLU A 1 102 ? -4.582 0.243 -13.992 1 80.69 102 GLU A N 1
ATOM 797 C CA . GLU A 1 102 ? -5.496 0.947 -14.891 1 80.69 102 GLU A CA 1
ATOM 798 C C . GLU A 1 102 ? -5.66 0.2 -16.203 1 80.69 102 GLU A C 1
ATOM 800 O O . GLU A 1 102 ? -6.781 -0.037 -16.656 1 80.69 102 GLU A O 1
ATOM 805 N N . ARG A 1 103 ? -4.578 -0.107 -16.797 1 84 103 ARG A N 1
ATOM 806 C CA . ARG A 1 103 ? -4.609 -0.714 -18.125 1 84 103 ARG A CA 1
ATOM 807 C C . ARG A 1 103 ? -5.219 -2.109 -18.078 1 84 103 ARG A C 1
ATOM 809 O O . ARG A 1 103 ? -5.879 -2.539 -19.016 1 84 103 ARG A O 1
ATOM 816 N N . ALA A 1 104 ? -4.973 -2.785 -17 1 90.69 104 ALA A N 1
ATOM 817 C CA . ALA A 1 104 ? -5.477 -4.148 -16.875 1 90.69 104 ALA A CA 1
ATOM 818 C C . ALA A 1 104 ? -6.875 -4.164 -16.266 1 90.69 104 ALA A C 1
ATOM 820 O O . ALA A 1 104 ? -7.516 -5.219 -16.188 1 90.69 104 ALA A O 1
ATOM 821 N N . GLY A 1 105 ? -7.352 -3 -15.797 1 88.56 105 GLY A N 1
ATOM 822 C CA . GLY A 1 105 ? -8.727 -2.877 -15.336 1 88.56 105 GLY A CA 1
ATOM 823 C C . GLY A 1 105 ? -8.914 -3.365 -13.906 1 88.56 105 GLY A C 1
ATOM 824 O O . GLY A 1 105 ? -9.945 -3.957 -13.586 1 88.56 105 GLY A O 1
ATOM 825 N N . PHE A 1 106 ? -7.965 -3.211 -13.062 1 91.19 106 PHE A N 1
ATOM 826 C CA . PHE A 1 106 ? -8.109 -3.557 -11.648 1 91.19 106 PHE A CA 1
ATOM 827 C C . PHE A 1 106 ? -8.562 -2.348 -10.844 1 91.19 106 PHE A C 1
ATOM 829 O O . PHE A 1 106 ? -7.875 -1.327 -10.797 1 91.19 106 PHE A O 1
ATOM 836 N N . PRO A 1 107 ? -9.609 -2.475 -10.117 1 89.88 107 PRO A N 1
ATOM 837 C CA . PRO A 1 107 ? -10.109 -1.317 -9.367 1 89.88 107 PRO A CA 1
ATOM 838 C C . PRO A 1 107 ? -9.32 -1.051 -8.094 1 89.88 107 PRO A C 1
ATOM 840 O O . PRO A 1 107 ? -9.344 0.065 -7.566 1 89.88 107 PRO A O 1
ATOM 843 N N . HIS A 1 108 ? -8.641 -2.053 -7.555 1 91 108 HIS A N 1
ATOM 844 C CA . HIS A 1 108 ? -7.922 -1.89 -6.297 1 91 108 HIS A CA 1
ATOM 845 C C . HIS A 1 108 ? -6.449 -2.246 -6.453 1 91 108 HIS A C 1
ATOM 847 O O . HIS A 1 108 ? -6.113 -3.312 -6.973 1 91 108 HIS A O 1
ATOM 853 N N . ALA A 1 109 ? -5.598 -1.285 -6.043 1 91.06 109 ALA A N 1
ATOM 854 C CA . ALA A 1 109 ? -4.152 -1.5 -6.094 1 91.06 109 ALA A CA 1
ATOM 855 C C . ALA A 1 109 ? -3.49 -1.09 -4.785 1 91.06 109 ALA A C 1
ATOM 857 O O . ALA A 1 109 ? -3.857 -0.076 -4.184 1 91.06 109 ALA A O 1
ATOM 858 N N . TYR A 1 110 ? -2.605 -1.922 -4.324 1 92 110 TYR A N 1
ATOM 859 C CA . TYR A 1 110 ? -1.825 -1.702 -3.113 1 92 110 TYR A CA 1
ATOM 860 C C . TYR A 1 110 ? -0.333 -1.828 -3.395 1 92 110 TYR A C 1
ATOM 862 O O . TYR A 1 110 ? 0.106 -2.787 -4.035 1 92 110 TYR A O 1
ATOM 870 N N . THR A 1 111 ? 0.461 -0.807 -2.943 1 90.38 111 THR A N 1
ATOM 871 C CA . THR A 1 111 ? 1.878 -0.83 -3.293 1 90.38 111 THR A CA 1
ATOM 872 C C . THR A 1 111 ? 2.74 -0.52 -2.07 1 90.38 111 THR A C 1
ATOM 874 O O . THR A 1 111 ? 2.395 0.346 -1.265 1 90.38 111 THR A O 1
ATOM 877 N N . ARG A 1 112 ? 3.719 -1.271 -1.942 1 89.06 112 ARG A N 1
ATOM 878 C CA . ARG A 1 112 ? 4.809 -1.043 -1.003 1 89.06 112 ARG A CA 1
ATOM 879 C C . ARG A 1 112 ? 6.121 -0.777 -1.738 1 89.06 112 ARG A C 1
ATOM 881 O O . ARG A 1 112 ? 6.578 -1.613 -2.52 1 89.06 112 ARG A O 1
ATOM 888 N N . VAL A 1 113 ? 6.699 0.413 -1.503 1 84.12 113 VAL A N 1
ATOM 889 C CA . VAL A 1 113 ? 7.949 0.772 -2.162 1 84.12 113 VAL A CA 1
ATOM 890 C C . VAL A 1 113 ? 9.031 1.028 -1.115 1 84.12 113 VAL A C 1
ATOM 892 O O . VAL A 1 113 ? 8.805 1.746 -0.138 1 84.12 113 VAL A O 1
ATOM 895 N N . ASN A 1 114 ? 10.125 0.356 -1.258 1 82.62 114 ASN A N 1
ATOM 896 C CA . ASN A 1 114 ? 11.336 0.601 -0.489 1 82.62 114 ASN A CA 1
ATOM 897 C C . ASN A 1 114 ? 12.484 1.063 -1.385 1 82.62 114 ASN A C 1
ATOM 899 O O . ASN A 1 114 ? 12.883 0.352 -2.309 1 82.62 114 ASN A O 1
ATOM 903 N N . ARG A 1 115 ? 12.93 2.293 -1.083 1 76.06 115 ARG A N 1
ATOM 904 C CA . ARG A 1 115 ? 14.008 2.844 -1.898 1 76.06 115 ARG A CA 1
ATOM 905 C C . ARG A 1 115 ? 15.297 2.969 -1.092 1 76.06 115 ARG A C 1
ATOM 907 O O . ARG A 1 115 ? 15.273 3.381 0.07 1 76.06 115 ARG A O 1
ATOM 914 N N . ASP A 1 116 ? 16.312 2.439 -1.733 1 69.44 116 ASP A N 1
ATOM 915 C CA . ASP A 1 116 ? 17.625 2.744 -1.188 1 69.44 116 ASP A CA 1
ATOM 916 C C . ASP A 1 116 ? 18.156 4.078 -1.718 1 69.44 116 ASP A C 1
ATOM 918 O O . ASP A 1 116 ? 18.453 4.207 -2.906 1 69.44 116 ASP A O 1
ATOM 922 N N . LEU A 1 117 ? 18.125 5.062 -0.924 1 60.91 117 LEU A N 1
ATOM 923 C CA . LEU A 1 117 ? 18.469 6.414 -1.348 1 60.91 117 LEU A CA 1
ATOM 924 C C . LEU A 1 117 ? 19.922 6.48 -1.836 1 60.91 117 LEU A C 1
ATOM 926 O O . LEU A 1 117 ? 20.281 7.371 -2.613 1 60.91 117 LEU A O 1
ATOM 930 N N . GLY A 1 118 ?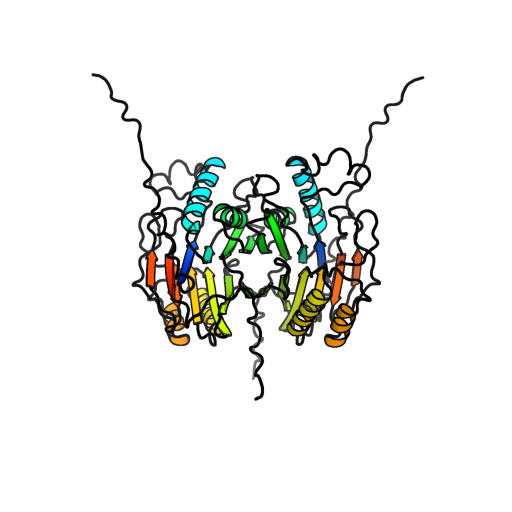 20.734 5.492 -1.461 1 55.84 118 GLY A N 1
ATOM 931 C CA . GLY A 1 118 ? 22.125 5.508 -1.891 1 55.84 118 GLY A CA 1
ATOM 932 C C . GLY A 1 118 ? 22.359 4.77 -3.197 1 55.84 118 GLY A C 1
ATOM 933 O O . GLY A 1 118 ? 23.312 5.051 -3.914 1 55.84 118 GLY A O 1
ATOM 934 N N . THR A 1 119 ? 21.672 3.83 -3.617 1 54.59 119 THR A N 1
ATOM 935 C CA . THR A 1 119 ? 21.953 2.957 -4.75 1 54.59 119 THR A CA 1
ATOM 936 C C . THR A 1 119 ? 20.828 3.002 -5.773 1 54.59 119 THR A C 1
ATOM 938 O O . THR A 1 119 ? 20.953 2.426 -6.859 1 54.59 119 THR A O 1
ATOM 941 N N . PHE A 1 120 ? 19.969 3.82 -5.738 1 53.84 120 PHE A N 1
ATOM 942 C CA . PHE A 1 120 ? 18.812 3.949 -6.625 1 53.84 120 PHE A CA 1
ATOM 943 C C . PHE A 1 120 ? 18.062 2.627 -6.738 1 53.84 120 PHE A C 1
ATOM 945 O O . PHE A 1 120 ? 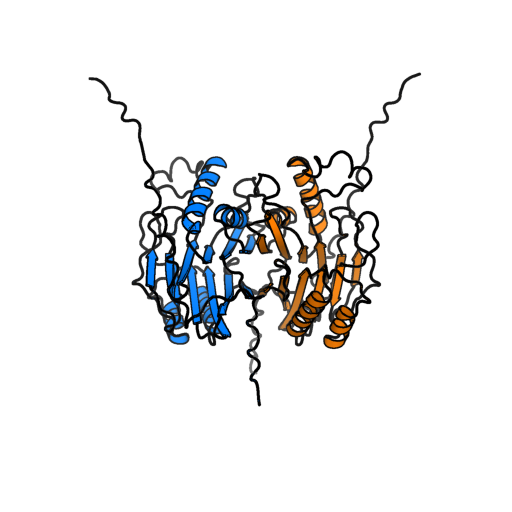17.344 2.395 -7.711 1 53.84 120 PHE A O 1
ATOM 952 N N . ALA A 1 121 ? 18.359 1.766 -5.891 1 57.22 121 ALA A N 1
ATOM 953 C CA . ALA A 1 121 ? 17.625 0.501 -5.918 1 57.22 121 ALA A CA 1
ATOM 954 C C . ALA A 1 121 ? 16.25 0.652 -5.281 1 57.22 121 ALA A C 1
ATOM 956 O O . ALA A 1 121 ? 16.094 1.337 -4.27 1 57.22 121 ALA A O 1
ATOM 957 N N . LYS A 1 122 ? 15.266 0.262 -6.105 1 65.56 122 LYS A N 1
ATOM 958 C CA . LYS A 1 122 ? 13.891 0.297 -5.629 1 65.56 122 LYS A CA 1
ATOM 959 C C . LYS A 1 122 ? 13.289 -1.104 -5.586 1 65.56 122 LYS A C 1
ATOM 961 O O . LYS A 1 122 ? 13.5 -1.904 -6.5 1 65.56 122 LYS A O 1
ATOM 966 N N . HIS A 1 123 ? 12.914 -1.455 -4.379 1 76.88 123 HIS A N 1
ATOM 967 C CA . HIS A 1 123 ? 12.102 -2.664 -4.25 1 76.88 123 HIS A CA 1
ATOM 968 C C . HIS A 1 123 ? 10.633 -2.322 -4.051 1 76.88 123 HIS A C 1
ATOM 970 O O . HIS A 1 123 ? 10.297 -1.449 -3.246 1 76.88 123 HIS A O 1
ATOM 976 N N . ALA A 1 124 ? 9.898 -2.824 -4.988 1 84.5 124 ALA A N 1
ATOM 977 C CA . ALA A 1 124 ? 8.469 -2.549 -4.879 1 84.5 124 ALA A CA 1
ATOM 978 C C . ALA A 1 124 ? 7.652 -3.828 -5.035 1 84.5 124 ALA A C 1
ATOM 980 O O . ALA A 1 124 ? 8 -4.703 -5.836 1 84.5 124 ALA A O 1
ATOM 981 N N . MET A 1 125 ? 6.727 -3.977 -4.176 1 90.81 125 MET A N 1
ATOM 982 C CA . MET A 1 125 ? 5.707 -5.012 -4.309 1 90.81 125 MET A CA 1
ATOM 983 C C . MET A 1 125 ? 4.328 -4.395 -4.527 1 90.81 125 MET A C 1
ATOM 985 O O . MET A 1 125 ? 4.059 -3.291 -4.059 1 90.81 125 MET A O 1
ATOM 989 N N . GLY A 1 126 ? 3.557 -5.082 -5.32 1 91.88 126 GLY A N 1
ATOM 990 C CA . GLY A 1 126 ? 2.207 -4.613 -5.586 1 91.88 126 GLY A CA 1
ATOM 991 C C . GLY A 1 126 ? 1.176 -5.727 -5.59 1 91.88 126 GLY A C 1
ATOM 992 O O . GLY A 1 126 ? 1.491 -6.871 -5.922 1 91.88 126 GLY A O 1
ATOM 993 N N . LEU A 1 127 ? 0.002 -5.387 -5.207 1 95.75 127 LEU A N 1
ATOM 994 C CA . LEU A 1 127 ? -1.158 -6.27 -5.242 1 95.75 127 LEU A CA 1
ATOM 995 C C . LEU A 1 127 ? -2.322 -5.609 -5.973 1 95.75 127 LEU A C 1
ATOM 997 O O . LEU A 1 127 ? -2.734 -4.504 -5.621 1 95.75 127 LEU A O 1
ATOM 1001 N N . LEU A 1 128 ? -2.748 -6.27 -7.031 1 94.81 128 LEU A N 1
ATOM 1002 C CA . LEU A 1 128 ? -3.91 -5.828 -7.797 1 94.81 128 LEU A CA 1
ATOM 1003 C C . LEU A 1 128 ? -5.09 -6.77 -7.582 1 94.81 128 LEU A C 1
ATOM 1005 O O . LEU A 1 128 ? -4.949 -7.988 -7.695 1 94.81 128 LEU A O 1
ATOM 1009 N N . THR A 1 129 ? -6.242 -6.199 -7.246 1 95.19 129 THR A N 1
ATOM 1010 C CA . THR A 1 129 ? -7.391 -7.055 -6.977 1 95.19 129 THR A CA 1
ATOM 1011 C C . THR A 1 129 ? -8.648 -6.48 -7.621 1 95.19 129 THR A C 1
ATOM 1013 O O . THR A 1 129 ? -8.836 -5.262 -7.672 1 95.19 129 THR A O 1
ATOM 1016 N N . ARG A 1 130 ? -9.492 -7.387 -8.117 1 92.56 130 ARG A N 1
ATOM 1017 C CA . ARG A 1 130 ? -10.789 -6.965 -8.641 1 92.56 130 ARG A CA 1
ATOM 1018 C C . ARG A 1 130 ? -11.789 -6.723 -7.512 1 92.56 130 ARG A C 1
ATOM 1020 O O . ARG A 1 130 ? -12.633 -5.832 -7.609 1 92.56 130 ARG A O 1
ATOM 1027 N N . THR A 1 131 ? -11.672 -7.555 -6.523 1 90.44 131 THR A N 1
ATOM 1028 C CA . THR A 1 131 ? -12.5 -7.383 -5.332 1 90.44 131 THR A CA 1
ATOM 1029 C C . THR A 1 131 ? -11.711 -6.715 -4.215 1 90.44 131 THR A C 1
ATOM 1031 O O . THR A 1 131 ? -10.547 -7.051 -3.98 1 90.44 131 THR A O 1
ATOM 1034 N N . GLU A 1 132 ? -12.344 -5.77 -3.557 1 90.5 132 GLU A N 1
ATOM 1035 C CA . GLU A 1 132 ? -11.641 -5.055 -2.5 1 90.5 132 GLU A CA 1
ATOM 1036 C C . GLU A 1 132 ? -11.438 -5.938 -1.271 1 90.5 132 GLU A C 1
ATOM 1038 O O . GLU A 1 132 ? -12.414 -6.438 -0.697 1 90.5 132 GLU A O 1
ATOM 1043 N N . PRO A 1 133 ? -10.234 -6.129 -0.859 1 94 133 PRO A N 1
ATOM 1044 C CA . PRO A 1 133 ? -10.023 -6.816 0.417 1 94 133 PRO A CA 1
ATOM 1045 C C . PRO A 1 133 ? -10.508 -6 1.614 1 94 133 PRO A C 1
ATOM 1047 O O . PRO A 1 133 ? -10.531 -4.766 1.552 1 94 133 PRO A O 1
ATOM 1050 N N . ASP A 1 134 ? -10.828 -6.727 2.693 1 92.12 134 ASP A N 1
ATOM 1051 C CA . ASP A 1 134 ? -11.203 -6.059 3.936 1 92.12 134 ASP A CA 1
ATOM 1052 C C . ASP A 1 134 ? -10 -5.34 4.551 1 92.12 134 ASP A C 1
ATOM 1054 O O . ASP A 1 134 ? -10.148 -4.266 5.137 1 92.12 134 ASP A O 1
ATOM 1058 N N . ARG A 1 135 ? -8.953 -5.996 4.371 1 95.06 135 ARG A N 1
ATOM 1059 C CA . ARG A 1 135 ? -7.727 -5.508 4.988 1 95.06 135 ARG A CA 1
ATOM 1060 C C . ARG A 1 135 ? -6.504 -5.965 4.207 1 95.06 135 ARG A C 1
ATOM 1062 O O . ARG A 1 135 ? -6.453 -7.102 3.73 1 95.06 135 ARG A O 1
ATOM 1069 N N . VAL A 1 136 ? -5.551 -5.012 4.066 1 97.69 136 VAL A N 1
ATOM 1070 C CA . VAL A 1 136 ? -4.25 -5.344 3.494 1 97.69 136 VAL A CA 1
ATOM 1071 C C . VAL A 1 136 ? -3.143 -4.957 4.473 1 97.69 136 VAL A C 1
ATOM 1073 O O . VAL A 1 136 ? -3.086 -3.816 4.938 1 97.69 136 VAL A O 1
ATOM 1076 N N . GLU A 1 137 ? -2.359 -5.957 4.793 1 97.75 137 GLU A N 1
ATOM 1077 C CA . GLU A 1 137 ? -1.236 -5.727 5.695 1 97.75 137 GLU A CA 1
ATOM 1078 C C . GLU A 1 137 ? 0.096 -5.918 4.98 1 97.75 137 GLU A C 1
ATOM 1080 O O . GLU A 1 137 ? 0.319 -6.941 4.332 1 97.75 137 GLU A O 1
ATOM 1085 N N . MET A 1 138 ? 0.914 -4.902 5.098 1 96.38 138 MET A N 1
ATOM 1086 C CA . MET A 1 138 ? 2.254 -4.98 4.52 1 96.38 138 MET A CA 1
ATOM 1087 C C . MET A 1 138 ? 3.305 -5.145 5.613 1 96.38 138 MET A C 1
ATOM 1089 O O . MET A 1 138 ? 3.35 -4.359 6.562 1 96.38 138 MET A O 1
ATOM 1093 N N . HIS A 1 139 ? 4.145 -6.168 5.391 1 94.75 139 HIS A N 1
ATOM 1094 C CA . HIS A 1 139 ? 5.102 -6.547 6.422 1 94.75 139 HIS A CA 1
ATOM 1095 C C . HIS A 1 139 ? 6.535 -6.379 5.934 1 94.75 139 HIS A C 1
ATOM 1097 O O . HIS A 1 139 ? 6.879 -6.832 4.84 1 94.75 139 HIS A O 1
ATOM 1103 N N . ARG A 1 140 ? 7.27 -5.754 6.789 1 91.5 140 ARG A N 1
ATOM 1104 C CA . ARG A 1 140 ? 8.711 -5.926 6.664 1 91.5 140 ARG A CA 1
ATOM 1105 C C . ARG A 1 140 ? 9.148 -7.297 7.176 1 91.5 140 ARG A C 1
ATOM 1107 O O . ARG A 1 140 ? 8.914 -7.633 8.344 1 91.5 140 ARG A O 1
ATOM 1114 N N . LEU A 1 141 ? 9.781 -8.062 6.312 1 92.69 141 LEU A N 1
ATOM 1115 C CA . LEU A 1 141 ? 10.195 -9.398 6.738 1 92.69 141 LEU A CA 1
ATOM 1116 C C . LEU A 1 141 ? 11.539 -9.352 7.453 1 92.69 141 LEU A C 1
ATOM 1118 O O . LEU A 1 141 ? 12.359 -8.477 7.176 1 92.69 141 LEU A O 1
ATOM 1122 N N . PRO A 1 142 ? 11.75 -10.281 8.336 1 89.75 142 PRO A N 1
ATOM 1123 C CA . PRO A 1 142 ? 13.031 -10.297 9.055 1 89.75 142 PRO A CA 1
ATOM 1124 C C . PRO A 1 142 ? 14.219 -10.555 8.125 1 89.75 142 PRO A C 1
ATOM 1126 O O . PRO A 1 142 ? 14.07 -11.195 7.086 1 89.75 142 PRO A O 1
ATOM 1129 N N . GLY A 1 143 ? 15.375 -9.945 8.516 1 84.88 143 GLY A N 1
ATOM 1130 C CA . GLY A 1 143 ? 16.578 -10.172 7.734 1 84.88 143 GLY A CA 1
ATOM 1131 C C . GLY A 1 143 ? 17.375 -8.898 7.48 1 84.88 143 GLY A C 1
ATOM 1132 O O . GLY A 1 143 ? 16.859 -7.797 7.676 1 84.88 143 GLY A O 1
ATOM 1133 N N . PRO A 1 144 ? 18.547 -9.07 7.047 1 74.38 144 PRO A N 1
ATOM 1134 C CA . PRO A 1 144 ? 19.438 -7.926 6.895 1 74.38 144 PRO A CA 1
ATOM 1135 C C . PRO A 1 144 ? 19.188 -7.141 5.609 1 74.38 144 PRO A C 1
ATOM 1137 O O . PRO A 1 144 ? 19.578 -5.977 5.504 1 74.38 144 PRO A O 1
ATOM 1140 N N . ILE A 1 145 ? 18.703 -7.809 4.602 1 69.25 145 ILE A N 1
ATOM 1141 C CA . ILE A 1 145 ? 18.516 -7.156 3.311 1 69.25 145 ILE A CA 1
ATOM 1142 C C . ILE A 1 145 ? 17.203 -6.387 3.305 1 69.25 145 ILE A C 1
ATOM 1144 O O . ILE A 1 145 ? 16.125 -6.969 3.492 1 69.25 145 ILE A O 1
ATOM 1148 N N . PRO A 1 146 ? 17.375 -5.098 3.053 1 70.19 146 PRO A N 1
ATOM 1149 C CA . PRO A 1 146 ? 16.156 -4.305 2.961 1 70.19 146 PRO A CA 1
ATOM 1150 C C . PRO A 1 146 ? 15.32 -4.645 1.727 1 70.19 146 PRO A C 1
ATOM 1152 O O . PRO A 1 146 ? 15.852 -5.16 0.741 1 70.19 146 PRO A O 1
ATOM 1155 N N . GLY A 1 147 ? 14.047 -4.492 1.784 1 72.88 147 GLY A N 1
ATOM 1156 C CA . GLY A 1 147 ? 13.195 -4.57 0.608 1 72.88 147 GLY A CA 1
ATOM 1157 C C . GLY A 1 147 ? 12.406 -5.863 0.529 1 72.88 147 GLY A C 1
ATOM 1158 O O . GLY A 1 147 ? 11.414 -5.945 -0.197 1 72.88 147 GLY A O 1
ATOM 1159 N N . ARG A 1 148 ? 12.891 -6.848 1.308 1 85.75 148 ARG A N 1
ATOM 1160 C CA . ARG A 1 148 ? 12.086 -8.062 1.351 1 85.75 148 ARG A CA 1
ATOM 1161 C C . ARG A 1 148 ? 10.844 -7.871 2.217 1 85.75 148 ARG A C 1
ATOM 1163 O O . ARG A 1 148 ? 10.922 -7.273 3.293 1 85.75 148 ARG A O 1
ATOM 1170 N N . GLY A 1 149 ? 9.758 -8.336 1.647 1 92.06 149 GLY A N 1
ATOM 1171 C CA . GLY A 1 149 ? 8.5 -8.055 2.322 1 92.06 149 GLY A CA 1
ATOM 1172 C C . GLY A 1 149 ? 7.398 -9.039 1.961 1 92.06 149 GLY A C 1
ATOM 1173 O O . GLY A 1 149 ? 7.637 -10.016 1.246 1 92.06 149 GLY A O 1
ATOM 1174 N N . ALA A 1 150 ? 6.316 -8.812 2.641 1 96.88 150 ALA A N 1
ATOM 1175 C CA . ALA A 1 150 ? 5.09 -9.57 2.396 1 96.88 150 ALA A CA 1
ATOM 1176 C C . ALA A 1 150 ? 3.873 -8.648 2.373 1 96.88 150 ALA A C 1
ATOM 1178 O O . ALA A 1 150 ? 3.812 -7.668 3.113 1 96.88 150 ALA A O 1
ATOM 1179 N N . ILE A 1 151 ? 2.992 -8.906 1.448 1 97.75 151 ILE A N 1
ATOM 1180 C CA . ILE A 1 151 ? 1.683 -8.266 1.434 1 97.75 151 ILE A CA 1
ATOM 1181 C C . ILE A 1 151 ? 0.6 -9.297 1.741 1 97.75 151 ILE A C 1
ATOM 1183 O O . ILE A 1 151 ? 0.461 -10.289 1.027 1 97.75 151 ILE A O 1
ATOM 1187 N N . GLU A 1 152 ? -0.103 -9.047 2.801 1 98.5 152 GLU A N 1
ATOM 1188 C CA . GLU A 1 152 ? -1.184 -9.922 3.254 1 98.5 152 GLU A CA 1
ATOM 1189 C C . GLU A 1 152 ? -2.547 -9.281 3.004 1 98.5 152 GLU A C 1
ATOM 1191 O O . GLU A 1 152 ? -2.807 -8.164 3.449 1 98.5 152 GLU A O 1
ATOM 1196 N N . ALA A 1 153 ? -3.357 -9.984 2.271 1 98 153 ALA A N 1
ATOM 1197 C CA . ALA A 1 153 ? -4.711 -9.5 2.006 1 98 153 ALA A CA 1
ATOM 1198 C C . ALA A 1 153 ? -5.754 -10.453 2.57 1 98 153 ALA A C 1
ATOM 1200 O O . ALA A 1 153 ? -5.629 -11.672 2.43 1 98 153 ALA A O 1
ATOM 1201 N N . ARG A 1 154 ? -6.746 -9.883 3.219 1 96.69 154 ARG A N 1
ATOM 1202 C CA . ARG A 1 154 ? -7.855 -10.664 3.762 1 96.69 154 ARG A CA 1
ATOM 1203 C C . ARG A 1 154 ? -9.148 -10.359 3.014 1 96.69 154 ARG A C 1
ATOM 1205 O O . ARG A 1 154 ? -9.562 -9.203 2.914 1 96.69 154 ARG A O 1
ATOM 1212 N N . PHE A 1 155 ? -9.734 -11.445 2.494 1 94.06 155 PHE A N 1
ATOM 1213 C CA . PHE A 1 155 ? -11.008 -11.352 1.787 1 94.06 155 PHE A CA 1
ATOM 1214 C C . PHE A 1 155 ? -12.117 -12.023 2.582 1 94.06 155 PHE A C 1
ATOM 1216 O O . PHE A 1 155 ? -11.992 -13.188 2.975 1 94.06 155 PHE A O 1
ATOM 1223 N N . GLY A 1 156 ? -13.203 -11.234 2.74 1 90.06 156 GLY A N 1
ATOM 1224 C CA . GLY A 1 156 ? -14.359 -11.844 3.375 1 90.06 156 GLY A CA 1
ATOM 1225 C C . GLY A 1 156 ? -15.141 -12.758 2.443 1 90.06 156 GLY A C 1
ATOM 1226 O O . GLY A 1 156 ? -15.305 -12.445 1.262 1 90.06 156 GLY A O 1
ATOM 1227 N N . LEU A 1 157 ? -15.57 -13.844 3.033 1 88.19 157 LEU A N 1
ATOM 1228 C CA . LEU A 1 157 ? -16.391 -14.789 2.283 1 88.19 157 LEU A CA 1
ATOM 1229 C C . LEU A 1 157 ? -17.844 -14.734 2.748 1 88.19 157 LEU A C 1
ATOM 1231 O O . LEU A 1 157 ? -18.125 -14.281 3.863 1 88.19 157 LEU A O 1
ATOM 1235 N N . GLU A 1 158 ? -18.719 -15.219 1.92 1 82.69 158 GLU A N 1
ATOM 1236 C CA . GLU A 1 158 ? -20.141 -15.18 2.193 1 82.69 158 GLU A CA 1
ATOM 1237 C C . GLU A 1 158 ? -20.5 -16 3.426 1 82.69 158 GLU A C 1
ATOM 1239 O O . GLU A 1 158 ? -21.438 -15.68 4.156 1 82.69 158 GLU A O 1
ATOM 1244 N N . ASN A 1 159 ? -19.797 -17.031 3.656 1 82.38 159 ASN A N 1
ATOM 1245 C CA . ASN A 1 159 ? -20.109 -17.922 4.777 1 82.38 159 ASN A CA 1
ATOM 1246 C C . ASN A 1 159 ? -19.578 -17.359 6.09 1 82.38 159 ASN A C 1
ATOM 1248 O O . ASN A 1 159 ? -19.625 -18.031 7.125 1 82.38 159 ASN A O 1
ATOM 1252 N N . GLY A 1 160 ? -18.953 -16.188 6.074 1 86.06 160 GLY A N 1
ATOM 1253 C CA . GLY A 1 160 ? -18.453 -15.539 7.281 1 86.06 160 GLY A CA 1
ATOM 1254 C C . GLY A 1 160 ? -16.969 -15.797 7.512 1 86.06 160 GLY A C 1
ATOM 1255 O O . GLY A 1 160 ? -16.359 -15.172 8.375 1 86.06 160 GLY A O 1
ATOM 1256 N N . GLU A 1 161 ? -16.469 -16.719 6.762 1 90.31 161 GLU A N 1
ATOM 1257 C CA . GLU A 1 161 ? -15.031 -17 6.855 1 90.31 161 GLU A CA 1
ATOM 1258 C C . GLU A 1 161 ? -14.234 -16.016 6.008 1 90.31 161 GLU A C 1
ATOM 1260 O O . GLU A 1 161 ? -14.789 -15.086 5.426 1 90.31 161 GLU A O 1
ATOM 1265 N N . SER A 1 162 ? -12.883 -16.172 6.117 1 93.31 162 SER A N 1
ATOM 1266 C CA . SER A 1 162 ? -12.031 -15.297 5.328 1 93.31 162 SER A CA 1
ATOM 1267 C C . SER A 1 162 ? -10.992 -16.094 4.543 1 93.31 162 SER A C 1
ATOM 1269 O O . SER A 1 162 ? -10.602 -17.188 4.953 1 93.31 162 SER A O 1
ATOM 1271 N N . LEU A 1 163 ? -10.719 -15.609 3.418 1 95.12 163 LEU A N 1
ATOM 1272 C CA . LEU A 1 163 ? -9.562 -16.062 2.654 1 95.12 163 LEU A CA 1
ATOM 1273 C C . LEU A 1 163 ? -8.375 -15.125 2.855 1 95.12 163 LEU A C 1
ATOM 1275 O O . LEU A 1 163 ? -8.492 -13.914 2.664 1 95.12 163 LEU A O 1
ATOM 1279 N N . VAL A 1 164 ? -7.262 -15.703 3.291 1 97.25 164 VAL A N 1
ATOM 1280 C CA . VAL A 1 164 ? -6.055 -14.914 3.492 1 97.25 164 VAL A CA 1
ATOM 1281 C C . VAL A 1 164 ? -5.043 -15.219 2.391 1 97.25 164 VAL A C 1
ATOM 1283 O O . VAL A 1 164 ? -4.695 -16.375 2.168 1 97.25 164 VAL A O 1
ATOM 1286 N N . LEU A 1 165 ? -4.66 -14.203 1.677 1 98.06 165 LEU A N 1
ATOM 1287 C CA . LEU A 1 165 ? -3.629 -14.297 0.651 1 98.06 165 LEU A CA 1
ATOM 1288 C C . LEU A 1 165 ? -2.355 -13.586 1.092 1 98.06 165 LEU A C 1
ATOM 1290 O O . LEU A 1 165 ? -2.396 -12.414 1.482 1 98.06 165 LEU A O 1
ATOM 1294 N N . VAL A 1 166 ? -1.215 -14.281 1.062 1 98.56 166 VAL A N 1
ATOM 1295 C CA . VAL A 1 166 ? 0.066 -13.672 1.403 1 98.56 166 VAL A CA 1
ATOM 1296 C C . VAL A 1 166 ? 0.997 -13.711 0.193 1 98.56 166 VAL A C 1
ATOM 1298 O O . VAL A 1 166 ? 1.381 -14.789 -0.266 1 98.56 166 VAL A O 1
ATOM 1301 N N . LEU A 1 167 ? 1.294 -12.547 -0.341 1 98.25 167 LEU A N 1
ATOM 1302 C CA . LEU A 1 167 ? 2.312 -12.391 -1.374 1 98.25 167 LEU A CA 1
ATOM 1303 C C . LEU A 1 167 ? 3.686 -12.156 -0.753 1 98.25 167 LEU A C 1
ATOM 1305 O O . LEU A 1 167 ? 3.852 -11.273 0.088 1 98.25 167 LEU A O 1
ATOM 1309 N N . VAL A 1 168 ? 4.703 -12.953 -1.254 1 97.31 168 VAL A N 1
ATOM 1310 C CA . VAL A 1 168 ? 6 -12.82 -0.598 1 97.31 168 VAL A CA 1
ATOM 1311 C C . VAL A 1 168 ? 7.09 -12.594 -1.646 1 97.31 168 VAL A C 1
ATOM 1313 O O . VAL A 1 168 ? 6.93 -12.977 -2.809 1 97.31 168 VAL A O 1
ATOM 1316 N N . HIS A 1 169 ? 8.078 -11.906 -1.315 1 94.94 169 HIS A N 1
ATOM 1317 C CA . HIS A 1 169 ? 9.391 -11.852 -1.951 1 94.94 169 HIS A CA 1
ATOM 1318 C C . HIS A 1 169 ? 10.508 -12.062 -0.935 1 94.94 169 HIS A C 1
ATOM 1320 O O . HIS A 1 169 ? 10.836 -11.156 -0.166 1 94.94 169 HIS A O 1
ATOM 1326 N N . LEU A 1 170 ? 11.094 -13.305 -0.978 1 95.75 170 LEU A N 1
ATOM 1327 C CA . LEU A 1 170 ? 11.969 -13.727 0.109 1 95.75 170 LEU A CA 1
ATOM 1328 C C . LEU A 1 170 ? 13.43 -13.445 -0.237 1 95.75 170 LEU A C 1
ATOM 1330 O O . LEU A 1 170 ? 13.75 -13.109 -1.38 1 95.75 170 LEU A O 1
ATOM 1334 N N . ALA A 1 171 ? 14.281 -13.578 0.797 1 93.69 171 ALA A N 1
ATOM 1335 C CA . ALA A 1 171 ? 15.719 -13.32 0.689 1 93.69 171 ALA A CA 1
ATOM 1336 C C . ALA A 1 171 ? 16.422 -14.43 -0.091 1 93.69 171 ALA A C 1
ATOM 1338 O O . ALA A 1 171 ? 15.867 -15.523 -0.261 1 93.69 171 ALA A O 1
ATOM 1339 N N . LEU A 1 172 ? 17.625 -14.109 -0.487 1 90.31 172 LEU A N 1
ATOM 1340 C CA . LEU A 1 172 ? 18.438 -15.102 -1.18 1 90.31 172 LEU A CA 1
ATOM 1341 C C . LEU A 1 172 ? 19.125 -16.031 -0.187 1 90.31 172 LEU A C 1
ATOM 1343 O O . LEU A 1 172 ? 19.344 -17.203 -0.479 1 90.31 172 LEU A O 1
ATOM 1347 N N . GLY A 1 173 ? 19.406 -15.547 0.976 1 92.56 173 GLY A N 1
ATOM 1348 C CA . GLY A 1 173 ? 20.125 -16.328 1.964 1 92.56 173 GLY A CA 1
ATOM 1349 C C . GLY A 1 173 ? 19.234 -17.281 2.742 1 92.56 173 GLY A C 1
ATOM 1350 O O . GLY A 1 173 ? 18.141 -16.906 3.162 1 92.56 173 GLY A O 1
ATOM 1351 N N . ARG A 1 174 ? 19.766 -18.422 2.963 1 94 174 ARG A N 1
ATOM 1352 C CA . ARG A 1 174 ? 19 -19.484 3.596 1 94 174 ARG A CA 1
ATOM 1353 C C . ARG A 1 174 ? 18.578 -19.094 5.004 1 94 174 ARG A C 1
ATOM 1355 O O . ARG A 1 174 ? 17.422 -19.328 5.402 1 94 174 ARG A O 1
ATOM 1362 N N . ARG A 1 175 ? 19.438 -18.562 5.73 1 93.31 175 ARG A N 1
ATOM 1363 C CA . ARG A 1 175 ? 19.125 -18.188 7.109 1 93.31 175 ARG A CA 1
ATOM 1364 C C . ARG A 1 175 ? 18.016 -17.141 7.16 1 93.31 175 ARG A C 1
ATOM 1366 O O . ARG A 1 175 ? 17.078 -17.266 7.945 1 93.31 175 ARG A O 1
ATOM 1373 N N . ALA A 1 176 ? 18.172 -16.172 6.336 1 94.12 176 ALA A N 1
ATOM 1374 C CA . ALA A 1 176 ? 17.141 -15.141 6.266 1 94.12 176 ALA A CA 1
ATOM 1375 C C . ALA A 1 176 ? 15.812 -15.719 5.797 1 94.12 176 ALA A C 1
ATOM 1377 O O . ALA A 1 176 ? 14.758 -15.398 6.352 1 94.12 176 ALA A O 1
ATOM 1378 N N . ARG A 1 177 ? 15.883 -16.578 4.895 1 95.62 177 ARG A N 1
ATOM 1379 C CA . ARG A 1 177 ? 14.672 -17.203 4.363 1 95.62 177 ARG A CA 1
ATOM 1380 C C . ARG A 1 177 ? 13.961 -18.016 5.438 1 95.62 177 ARG A C 1
ATOM 1382 O O . ARG A 1 177 ? 12.734 -17.984 5.531 1 95.62 177 ARG A O 1
ATOM 1389 N N . ARG A 1 178 ? 14.742 -18.688 6.16 1 96.12 178 ARG A N 1
ATOM 1390 C CA . ARG A 1 178 ? 14.156 -19.484 7.238 1 96.12 178 ARG A CA 1
ATOM 1391 C C . ARG A 1 178 ? 13.391 -18.594 8.211 1 96.12 178 ARG A C 1
ATOM 1393 O O . ARG A 1 178 ? 12.242 -18.891 8.562 1 96.12 178 ARG A O 1
ATOM 1400 N N . SER A 1 179 ? 14.031 -17.531 8.609 1 96.06 179 SER A N 1
ATOM 1401 C CA . SER A 1 179 ? 13.375 -16.594 9.531 1 96.06 179 SER A CA 1
ATOM 1402 C C . SER A 1 179 ? 12.125 -15.992 8.906 1 96.06 179 SER A C 1
ATOM 1404 O O . SER A 1 179 ? 11.117 -15.797 9.594 1 96.06 179 SER A O 1
ATOM 1406 N N . GLN A 1 180 ? 12.203 -15.703 7.707 1 96.81 180 GLN A N 1
ATOM 1407 C CA . GLN A 1 180 ? 11.078 -15.102 6.996 1 96.81 180 GLN A CA 1
ATOM 1408 C C . GLN A 1 180 ? 9.922 -16.078 6.859 1 96.81 180 GLN A C 1
ATOM 1410 O O . GLN A 1 180 ? 8.758 -15.719 7.078 1 96.81 180 GLN A O 1
ATOM 1415 N N . LEU A 1 181 ? 10.227 -17.312 6.578 1 97.19 181 LEU A N 1
ATOM 1416 C CA . LEU A 1 181 ? 9.195 -18.344 6.453 1 97.19 181 LEU A CA 1
ATOM 1417 C C . LEU A 1 181 ? 8.586 -18.656 7.816 1 97.19 181 LEU A C 1
ATOM 1419 O O . LEU A 1 181 ? 7.391 -18.953 7.914 1 97.19 181 LEU A O 1
ATOM 1423 N N . ASP A 1 182 ? 9.383 -18.609 8.859 1 97.12 182 ASP A N 1
ATOM 1424 C CA . ASP A 1 182 ? 8.844 -18.75 10.211 1 97.12 182 ASP A CA 1
ATOM 1425 C C . ASP A 1 182 ? 7.84 -17.641 10.523 1 97.12 182 ASP A C 1
ATOM 1427 O O . ASP A 1 182 ? 6.785 -17.891 11.102 1 97.12 182 ASP A O 1
ATOM 1431 N N . TYR A 1 183 ? 8.211 -16.484 10.141 1 96.56 183 TYR A N 1
ATOM 1432 C CA . TYR A 1 183 ? 7.332 -15.328 10.328 1 96.56 183 TYR A CA 1
ATOM 1433 C C . TYR A 1 183 ? 6.008 -15.523 9.602 1 96.56 183 TYR A C 1
ATOM 1435 O O . TYR A 1 183 ? 4.938 -15.297 10.172 1 96.56 183 TYR A O 1
ATOM 1443 N N . ILE A 1 184 ? 6.066 -15.992 8.383 1 97.06 184 ILE A N 1
ATOM 1444 C CA . ILE A 1 184 ? 4.871 -16.234 7.582 1 97.06 184 ILE A CA 1
ATOM 1445 C C . ILE A 1 184 ? 4.023 -17.328 8.227 1 97.06 184 ILE A C 1
ATOM 1447 O O . ILE A 1 184 ? 2.795 -17.203 8.289 1 97.06 184 ILE A O 1
ATOM 1451 N N . ALA A 1 185 ? 4.66 -18.344 8.672 1 97.56 185 ALA A N 1
ATOM 1452 C CA . ALA A 1 185 ? 3.951 -19.453 9.336 1 97.56 185 ALA A CA 1
ATOM 1453 C C . ALA A 1 185 ? 3.141 -18.938 10.523 1 97.56 185 ALA A C 1
ATOM 1455 O O . ALA A 1 185 ? 1.999 -19.359 10.727 1 97.56 185 ALA A O 1
ATOM 1456 N N . GLU A 1 186 ? 3.715 -18.062 11.25 1 96.56 186 GLU A N 1
ATOM 1457 C CA . GLU A 1 186 ? 3.029 -17.484 12.406 1 96.56 186 GLU A CA 1
ATOM 1458 C C . GLU A 1 186 ? 1.822 -16.656 11.977 1 96.56 186 GLU A C 1
ATOM 1460 O O . GLU A 1 186 ? 0.78 -16.672 12.633 1 96.56 186 GLU A O 1
ATOM 1465 N N . ARG A 1 187 ? 1.974 -15.984 10.898 1 94.56 187 ARG A N 1
ATOM 1466 C CA . ARG A 1 187 ? 0.916 -15.102 10.422 1 94.56 187 ARG A CA 1
ATOM 1467 C C . ARG A 1 187 ? -0.305 -15.898 9.969 1 94.56 187 ARG A C 1
ATOM 1469 O O . ARG A 1 187 ? -1.44 -15.438 10.117 1 94.56 187 ARG A O 1
ATOM 1476 N N . ILE A 1 188 ? -0.082 -17.094 9.484 1 95.88 188 ILE A N 1
ATOM 1477 C CA . ILE A 1 188 ? -1.208 -17.812 8.891 1 95.88 188 ILE A CA 1
ATOM 1478 C C . ILE A 1 188 ? -1.604 -18.984 9.789 1 95.88 188 ILE A C 1
ATOM 1480 O O . ILE A 1 188 ? -2.408 -19.828 9.398 1 95.88 188 ILE A O 1
ATOM 1484 N N . ALA A 1 189 ? -1.085 -19.047 10.984 1 93 189 ALA A N 1
ATOM 1485 C CA . ALA A 1 189 ? -1.227 -20.203 11.867 1 93 189 ALA A CA 1
ATOM 1486 C C . ALA A 1 189 ? -2.695 -20.469 12.18 1 93 189 ALA A C 1
ATOM 1488 O O . ALA A 1 189 ? -3.094 -21.625 12.367 1 93 189 ALA A O 1
ATOM 1489 N N . HIS A 1 190 ? -3.48 -19.469 12.172 1 91.88 190 HIS A N 1
ATOM 1490 C CA . HIS A 1 190 ? -4.867 -19.656 12.586 1 91.88 190 HIS A CA 1
ATOM 1491 C C . HIS A 1 190 ? -5.832 -19.375 11.445 1 91.88 190 HIS A C 1
ATOM 1493 O O . HIS A 1 190 ? -7.023 -19.156 11.672 1 91.88 190 HIS A O 1
ATOM 1499 N N . GLU A 1 191 ? -5.32 -19.391 10.227 1 95.19 191 GLU A N 1
ATOM 1500 C CA . GLU A 1 191 ? -6.168 -19.094 9.078 1 95.19 191 GLU A CA 1
ATOM 1501 C C . GLU A 1 191 ? -6.582 -20.359 8.352 1 95.19 191 GLU A C 1
ATOM 1503 O O . GLU A 1 191 ? -5.742 -21.062 7.77 1 95.19 191 GLU A O 1
ATOM 1508 N N . PRO A 1 192 ? -7.918 -20.688 8.398 1 92.62 192 PRO A N 1
ATOM 1509 C CA . PRO A 1 192 ? -8.359 -21.938 7.766 1 92.62 192 PRO A CA 1
ATOM 1510 C C . PRO A 1 192 ? -8.148 -21.938 6.254 1 92.62 192 PRO A C 1
ATOM 1512 O O . PRO A 1 192 ? -7.957 -23 5.648 1 92.62 192 PRO A O 1
ATOM 1515 N N . HIS A 1 193 ? -8.336 -20.797 5.629 1 95 193 HIS A N 1
ATOM 1516 C CA . HIS A 1 193 ? -8.133 -20.641 4.195 1 95 193 HIS A CA 1
ATOM 1517 C C . HIS A 1 193 ? -7.02 -19.641 3.895 1 95 193 HIS A C 1
ATOM 1519 O O . HIS A 1 193 ? -7.227 -18.438 3.986 1 95 193 HIS A O 1
ATOM 1525 N N . ALA A 1 194 ? -5.859 -20.203 3.557 1 97 194 ALA A N 1
ATOM 1526 C CA . ALA A 1 194 ? -4.707 -19.359 3.297 1 97 194 ALA A CA 1
ATOM 1527 C C . ALA A 1 194 ? -3.99 -19.766 2.016 1 97 194 ALA A C 1
ATOM 1529 O O . ALA A 1 194 ? -3.945 -20.953 1.681 1 97 194 ALA A O 1
ATOM 1530 N N . ILE A 1 195 ? -3.543 -18.828 1.317 1 97.06 195 ILE A N 1
ATOM 1531 C CA . ILE A 1 195 ? -2.682 -19 0.154 1 97.06 195 ILE A CA 1
ATOM 1532 C C . ILE A 1 195 ? -1.401 -18.188 0.336 1 97.06 195 ILE A C 1
ATOM 1534 O O . ILE A 1 195 ? -1.454 -17 0.672 1 97.06 195 ILE A O 1
ATOM 1538 N N . VAL A 1 196 ? -0.262 -18.812 0.219 1 97.69 196 VAL A N 1
ATOM 1539 C CA . VAL A 1 196 ? 1.029 -18.125 0.201 1 97.69 196 VAL A CA 1
ATOM 1540 C C . VAL A 1 196 ? 1.667 -18.266 -1.18 1 97.69 196 VAL A C 1
ATOM 1542 O O . VAL A 1 196 ? 1.863 -19.375 -1.669 1 97.69 196 VAL A O 1
ATOM 1545 N N . MET A 1 197 ? 1.936 -17.094 -1.791 1 97.31 197 MET A N 1
ATOM 1546 C CA . MET A 1 197 ? 2.469 -17.172 -3.148 1 97.31 197 MET A CA 1
ATOM 1547 C C . MET A 1 197 ? 3.547 -16.109 -3.367 1 97.31 197 MET A C 1
ATOM 1549 O O . MET A 1 197 ? 3.635 -15.141 -2.611 1 97.31 197 MET A O 1
ATOM 1553 N N . GLY A 1 198 ? 4.383 -16.281 -4.309 1 96.5 198 GLY A N 1
ATOM 1554 C CA . GLY A 1 198 ? 5.391 -15.305 -4.668 1 96.5 198 GLY A CA 1
ATOM 1555 C C . GLY A 1 198 ? 6.734 -15.922 -5.012 1 96.5 198 GLY A C 1
ATOM 1556 O O . GLY A 1 198 ? 6.805 -17.078 -5.406 1 96.5 198 GLY A O 1
ATOM 1557 N N . ASP A 1 199 ? 7.73 -15.07 -5.07 1 94.62 199 ASP A N 1
ATOM 1558 C CA . ASP A 1 199 ? 9.117 -15.484 -5.258 1 94.62 199 ASP A CA 1
ATOM 1559 C C . ASP A 1 199 ? 9.758 -15.891 -3.928 1 94.62 199 ASP A C 1
ATOM 1561 O O . ASP A 1 199 ? 10.125 -15.031 -3.121 1 94.62 199 ASP A O 1
ATOM 1565 N N . PHE A 1 200 ? 9.914 -17.203 -3.789 1 95.5 200 PHE A N 1
ATOM 1566 C CA . PHE A 1 200 ? 10.43 -17.75 -2.543 1 95.5 200 PHE A CA 1
ATOM 1567 C C . PHE A 1 200 ? 11.953 -17.797 -2.57 1 95.5 200 PHE A C 1
ATOM 1569 O O . PHE A 1 200 ? 12.594 -17.969 -1.53 1 95.5 200 PHE A O 1
ATOM 1576 N N . ASN A 1 201 ? 12.531 -17.766 -3.74 1 93.19 201 ASN A N 1
ATOM 1577 C CA . ASN A 1 201 ? 13.969 -17.859 -3.959 1 93.19 201 ASN A CA 1
ATOM 1578 C C . ASN A 1 201 ? 14.547 -19.156 -3.404 1 93.19 201 ASN A C 1
ATOM 1580 O O . ASN A 1 201 ? 15.656 -19.172 -2.881 1 93.19 201 ASN A O 1
ATOM 1584 N N . CYS A 1 202 ? 13.75 -20.188 -3.418 1 92.38 202 CYS A N 1
ATOM 1585 C CA . CYS A 1 202 ? 14.242 -21.5 -2.996 1 92.38 202 CYS A CA 1
ATOM 1586 C C . CYS A 1 202 ? 13.469 -22.609 -3.682 1 92.38 202 CYS A C 1
ATOM 1588 O O . CYS A 1 202 ? 12.352 -22.406 -4.148 1 92.38 202 CYS A O 1
ATOM 1590 N N . HIS A 1 203 ? 14.094 -23.734 -3.711 1 91.31 203 HIS A N 1
ATOM 1591 C CA . HIS A 1 203 ? 13.508 -24.922 -4.32 1 91.31 203 HIS A CA 1
ATOM 1592 C C . HIS A 1 203 ? 12.523 -25.594 -3.373 1 91.31 203 HIS A C 1
ATOM 1594 O O . HIS A 1 203 ? 12.648 -25.484 -2.152 1 91.31 203 HIS A O 1
ATOM 1600 N N . PRO A 1 204 ? 11.57 -26.328 -3.998 1 90 204 PRO A N 1
ATOM 1601 C CA . PRO A 1 204 ? 10.562 -27 -3.17 1 90 204 PRO A CA 1
ATOM 1602 C C . PRO A 1 204 ? 11.172 -27.953 -2.148 1 90 204 PRO A C 1
ATOM 1604 O O . PRO A 1 204 ? 10.57 -28.219 -1.104 1 90 204 PRO A O 1
ATOM 1607 N N . GLU A 1 205 ? 12.367 -28.422 -2.4 1 89.88 205 GLU A N 1
ATOM 1608 C CA . GLU A 1 205 ? 12.992 -29.406 -1.521 1 89.88 205 GLU A CA 1
ATOM 1609 C C . GLU A 1 205 ? 13.867 -28.719 -0.471 1 89.88 205 GLU A C 1
ATOM 1611 O O . GLU A 1 205 ? 14.523 -29.406 0.326 1 89.88 205 GLU A O 1
ATOM 1616 N N . SER A 1 206 ? 13.82 -27.453 -0.526 1 93.25 206 SER A N 1
ATOM 1617 C CA . SER A 1 206 ? 14.617 -26.766 0.486 1 93.25 206 SER A CA 1
ATOM 1618 C C . SER A 1 206 ? 14.102 -27.062 1.89 1 93.25 206 SER A C 1
ATOM 1620 O O . SER A 1 206 ? 12.898 -27.266 2.088 1 93.25 206 SER A O 1
ATOM 1622 N N . ARG A 1 207 ? 15.008 -27.078 2.855 1 95 207 ARG A N 1
ATOM 1623 C CA . ARG A 1 207 ? 14.68 -27.406 4.238 1 95 207 ARG A CA 1
ATOM 1624 C C . ARG A 1 207 ? 13.695 -26.391 4.824 1 95 207 ARG A C 1
ATOM 1626 O O . ARG A 1 207 ? 12.758 -26.766 5.527 1 95 207 ARG A O 1
ATOM 1633 N N . GLU A 1 208 ? 13.961 -25.156 4.598 1 94.94 208 GLU A N 1
ATOM 1634 C CA . GLU A 1 208 ? 13.125 -24.125 5.184 1 94.94 208 GLU A CA 1
ATOM 1635 C C . GLU A 1 208 ? 11.703 -24.172 4.633 1 94.94 208 GLU A C 1
ATOM 1637 O O . GLU A 1 208 ? 10.742 -23.906 5.348 1 94.94 208 GLU A O 1
ATOM 1642 N N . LEU A 1 209 ? 11.531 -24.531 3.379 1 94 209 LEU A N 1
ATOM 1643 C CA . LEU A 1 209 ? 10.188 -24.656 2.818 1 94 209 LEU A CA 1
ATOM 1644 C C . LEU A 1 209 ? 9.477 -25.891 3.363 1 94 209 LEU A C 1
ATOM 1646 O O . LEU A 1 209 ? 8.289 -25.844 3.672 1 94 209 LEU A O 1
ATOM 1650 N N . LYS A 1 210 ? 10.18 -26.953 3.453 1 94.19 210 LYS A N 1
ATOM 1651 C CA . LYS A 1 210 ? 9.609 -28.156 4.039 1 94.19 210 LYS A CA 1
ATOM 1652 C C . LYS A 1 210 ? 9.133 -27.906 5.469 1 94.19 210 LYS A C 1
ATOM 1654 O O . LYS A 1 210 ? 8.102 -28.422 5.887 1 94.19 210 LYS A O 1
ATOM 1659 N N . GLN A 1 211 ? 9.844 -27.156 6.137 1 95 211 GLN A N 1
ATOM 1660 C CA . GLN A 1 211 ? 9.461 -26.812 7.504 1 95 211 GLN A CA 1
ATOM 1661 C C . GLN A 1 211 ? 8.188 -25.969 7.527 1 95 211 GLN A C 1
ATOM 1663 O O . GLN A 1 211 ? 7.328 -26.172 8.391 1 95 211 GLN A O 1
ATOM 1668 N N . LEU A 1 212 ? 8.109 -25.016 6.629 1 94.94 212 LEU A N 1
ATOM 1669 C CA . LEU A 1 212 ? 6.883 -24.234 6.52 1 94.94 212 LEU A CA 1
ATOM 1670 C C . LEU A 1 212 ? 5.684 -25.141 6.285 1 94.94 212 LEU A C 1
ATOM 1672 O O . LEU A 1 212 ? 4.652 -25 6.945 1 94.94 212 LEU A O 1
ATOM 1676 N N . VAL A 1 213 ? 5.828 -26.078 5.41 1 93.56 213 VAL A N 1
ATOM 1677 C CA . VAL A 1 213 ? 4.754 -27 5.051 1 93.56 213 VAL A CA 1
ATOM 1678 C C . VAL A 1 213 ? 4.383 -27.859 6.262 1 93.56 213 VAL A C 1
ATOM 1680 O O . VAL A 1 213 ? 3.201 -28.016 6.578 1 93.56 213 VAL A O 1
ATOM 1683 N N . ALA A 1 214 ? 5.336 -28.312 6.895 1 94.06 214 ALA A N 1
ATOM 1684 C CA . ALA A 1 214 ? 5.105 -29.156 8.055 1 94.06 214 ALA A CA 1
ATOM 1685 C C . ALA A 1 214 ? 4.383 -28.391 9.164 1 94.06 214 ALA A C 1
ATOM 1687 O O . ALA A 1 214 ? 3.494 -28.938 9.82 1 94.06 214 ALA A O 1
ATOM 1688 N N . ARG A 1 215 ? 4.711 -27.188 9.328 1 94.62 215 ARG A N 1
ATOM 1689 C CA . ARG A 1 215 ? 4.184 -26.375 10.414 1 94.62 215 ARG A CA 1
ATOM 1690 C C . ARG A 1 215 ? 2.768 -25.891 10.109 1 94.62 215 ARG A C 1
ATOM 1692 O O . ARG A 1 215 ? 1.954 -25.719 11.016 1 94.62 215 ARG A O 1
ATOM 1699 N N . THR A 1 216 ? 2.484 -25.641 8.883 1 95.12 216 THR A N 1
ATOM 1700 C CA . THR A 1 216 ? 1.252 -24.938 8.547 1 95.12 216 THR A CA 1
ATOM 1701 C C . THR A 1 216 ? 0.27 -25.859 7.844 1 95.12 216 THR A C 1
ATOM 1703 O O . THR A 1 216 ? -0.922 -25.562 7.75 1 95.12 216 THR A O 1
ATOM 1706 N N . GLY A 1 217 ? 0.771 -27 7.285 1 93.19 217 GLY A N 1
ATOM 1707 C CA . GLY A 1 217 ? -0.065 -27.891 6.508 1 93.19 217 GLY A CA 1
ATOM 1708 C C . GLY A 1 217 ? -0.317 -27.406 5.094 1 93.19 217 GLY A C 1
ATOM 1709 O O . GLY A 1 217 ? -1.119 -27.984 4.363 1 93.19 217 GLY A O 1
ATOM 1710 N N . LEU A 1 218 ? 0.367 -26.312 4.727 1 94.75 218 LEU A N 1
ATOM 1711 C CA . LEU A 1 218 ? 0.236 -25.812 3.359 1 94.75 218 LEU A CA 1
ATOM 1712 C C . LEU A 1 218 ? 0.666 -26.891 2.359 1 94.75 218 LEU A C 1
ATOM 1714 O O . LEU A 1 218 ? 1.589 -27.656 2.627 1 94.75 218 LEU A O 1
ATOM 1718 N N . LEU A 1 219 ? -0.003 -26.859 1.168 1 90.44 219 LEU A N 1
ATOM 1719 C CA . LEU A 1 219 ? 0.331 -27.828 0.126 1 90.44 219 LEU A CA 1
ATOM 1720 C C . LEU A 1 219 ? 0.727 -27.109 -1.165 1 90.44 219 LEU A C 1
ATOM 1722 O O . LEU A 1 219 ? 0.172 -26.062 -1.497 1 90.44 219 LEU A O 1
ATOM 1726 N N . ASP A 1 220 ? 1.66 -27.656 -1.764 1 86.38 220 ASP A N 1
ATOM 1727 C CA . ASP A 1 220 ? 1.991 -27.281 -3.135 1 86.38 220 ASP A CA 1
ATOM 1728 C C . ASP A 1 220 ? 1.202 -28.125 -4.141 1 86.38 220 ASP A C 1
ATOM 1730 O O . ASP A 1 220 ? 1.387 -29.328 -4.227 1 86.38 220 ASP A O 1
ATOM 1734 N N . PRO A 1 221 ? 0.241 -27.516 -4.867 1 76.44 221 PRO A N 1
ATOM 1735 C CA . PRO A 1 221 ? -0.644 -28.312 -5.715 1 76.44 221 PRO A CA 1
ATOM 1736 C C . PRO A 1 221 ? 0.076 -28.906 -6.93 1 76.44 221 PRO A C 1
ATOM 1738 O O . PRO A 1 221 ? -0.425 -29.844 -7.555 1 76.44 221 PRO A O 1
ATOM 1741 N N . MET A 1 222 ? 1 -28.266 -7.547 1 67.12 222 MET A N 1
ATOM 1742 C CA . MET A 1 222 ? 1.604 -28.844 -8.734 1 67.12 222 MET A CA 1
ATOM 1743 C C . MET A 1 222 ? 3.1 -29.062 -8.531 1 67.12 222 MET A C 1
ATOM 1745 O O . MET A 1 222 ? 3.746 -28.328 -7.789 1 67.12 222 MET A O 1
ATOM 1749 N N . PRO A 1 223 ? 3.389 -30.312 -9.266 1 63.22 223 PRO A N 1
ATOM 1750 C CA . PRO A 1 223 ? 4.836 -30.5 -9.367 1 63.22 223 PRO A CA 1
ATOM 1751 C C . PRO A 1 223 ? 5.566 -29.266 -9.867 1 63.22 223 PRO A C 1
ATOM 1753 O O . PRO A 1 223 ? 5.031 -28.531 -10.703 1 63.22 223 PRO A O 1
ATOM 1756 N N . CYS A 1 224 ? 6.516 -28.781 -9.148 1 61.5 224 CYS A N 1
ATOM 1757 C CA . CYS A 1 224 ? 7.34 -27.578 -9.195 1 61.5 224 CYS A CA 1
ATOM 1758 C C . CYS A 1 224 ? 7.922 -27.375 -10.594 1 61.5 224 CYS A C 1
ATOM 1760 O O . CYS A 1 224 ? 8.781 -28.141 -11.023 1 61.5 224 CYS A O 1
ATOM 1762 N N . ALA A 1 225 ? 7.129 -26.688 -11.57 1 79.81 225 ALA A N 1
ATOM 1763 C CA . ALA A 1 225 ? 7.836 -26.297 -12.797 1 79.81 225 ALA A CA 1
ATOM 1764 C C . ALA A 1 225 ? 8.773 -25.125 -12.539 1 79.81 225 ALA A C 1
ATOM 1766 O O . ALA A 1 225 ? 8.5 -24.281 -11.68 1 79.81 225 ALA A O 1
ATOM 1767 N N . ALA A 1 226 ? 9.914 -25.266 -13.242 1 88.19 226 ALA A N 1
ATOM 1768 C CA . ALA A 1 226 ? 10.906 -24.203 -13.141 1 88.19 226 ALA A CA 1
ATOM 1769 C C . ALA A 1 226 ? 10.367 -22.891 -13.703 1 88.19 226 ALA A C 1
ATOM 1771 O O . ALA A 1 226 ? 9.57 -22.891 -14.641 1 88.19 226 ALA A O 1
ATOM 1772 N N . THR A 1 227 ? 10.758 -21.812 -13.086 1 90.19 227 THR A N 1
ATOM 1773 C CA . THR A 1 227 ? 10.25 -20.5 -13.484 1 90.19 227 THR A CA 1
ATOM 1774 C C . THR A 1 227 ? 11.391 -19.562 -13.836 1 90.19 227 THR A C 1
ATOM 1776 O O . THR A 1 227 ? 11.172 -18.484 -14.398 1 90.19 227 THR A O 1
ATOM 1779 N N . TYR A 1 228 ? 12.641 -19.969 -13.602 1 87.62 228 TYR A N 1
ATOM 1780 C CA . TYR A 1 228 ? 13.773 -19.062 -13.766 1 87.62 228 TYR A CA 1
ATOM 1781 C C . TYR A 1 228 ? 14.969 -19.812 -14.359 1 87.62 228 TYR A C 1
ATOM 1783 O O . TYR A 1 228 ? 15.273 -20.938 -13.961 1 87.62 228 TYR A O 1
ATOM 1791 N N . PRO A 1 229 ? 15.664 -19.188 -15.352 1 89.75 229 PRO A N 1
ATOM 1792 C CA . PRO A 1 229 ? 15.258 -17.984 -16.078 1 89.75 229 PRO A CA 1
ATOM 1793 C C . PRO A 1 229 ? 14.141 -18.25 -17.094 1 89.75 229 PRO A C 1
ATOM 1795 O O . PRO A 1 229 ? 13.992 -19.375 -17.562 1 89.75 229 PRO A O 1
ATOM 1798 N N . SER A 1 230 ? 13.398 -17.172 -17.359 1 85.44 230 SER A N 1
ATOM 1799 C CA . SER A 1 230 ? 12.195 -17.344 -18.172 1 85.44 230 SER A CA 1
ATOM 1800 C C . SER A 1 230 ? 12.523 -17.922 -19.531 1 85.44 230 SER A C 1
ATOM 1802 O O . SER A 1 230 ? 11.711 -18.641 -20.125 1 85.44 230 SER A O 1
ATOM 1804 N N . TRP A 1 231 ? 13.672 -17.688 -20.047 1 82.12 231 TRP A N 1
ATOM 1805 C CA . TRP A 1 231 ? 14.023 -18.125 -21.391 1 82.12 231 TRP A CA 1
ATOM 1806 C C . TRP A 1 231 ? 14.523 -19.562 -21.375 1 82.12 231 TRP A C 1
ATOM 1808 O O . TRP A 1 231 ? 14.57 -20.234 -22.422 1 82.12 231 TRP A O 1
ATOM 1818 N N . ASP A 1 232 ? 14.961 -20.062 -20.266 1 88.69 232 ASP A N 1
ATOM 1819 C CA . ASP A 1 232 ? 15.406 -21.438 -20.031 1 88.69 232 ASP A CA 1
ATOM 1820 C C . ASP A 1 232 ? 15.219 -21.844 -18.578 1 88.69 232 ASP A C 1
ATOM 1822 O O . ASP A 1 232 ? 16.188 -21.953 -17.828 1 88.69 232 ASP A O 1
ATOM 1826 N N . PRO A 1 233 ? 14.016 -22.141 -18.297 1 88.44 233 PRO A N 1
ATOM 1827 C CA . PRO A 1 233 ? 13.695 -22.359 -16.891 1 88.44 233 PRO A CA 1
ATOM 1828 C C . PRO A 1 233 ? 14.422 -23.562 -16.297 1 88.44 233 PRO A C 1
ATOM 1830 O O . PRO A 1 233 ? 14.297 -24.688 -16.797 1 88.44 233 PRO A O 1
ATOM 1833 N N . GLN A 1 234 ? 15.172 -23.312 -15.203 1 89.62 234 GLN A N 1
ATOM 1834 C CA . GLN A 1 234 ? 15.969 -24.344 -14.531 1 89.62 234 GLN A CA 1
ATOM 1835 C C . GLN A 1 234 ? 15.664 -24.375 -13.039 1 89.62 234 GLN A C 1
ATOM 1837 O O . GLN A 1 234 ? 15.859 -25.406 -12.391 1 89.62 234 GLN A O 1
ATOM 1842 N N . ARG A 1 235 ? 15.227 -23.281 -12.578 1 91 235 ARG A N 1
ATOM 1843 C CA . ARG A 1 235 ? 15.031 -23.156 -11.141 1 91 235 ARG A CA 1
ATOM 1844 C C . ARG A 1 235 ? 13.562 -22.922 -10.805 1 91 235 ARG A C 1
ATOM 1846 O O . ARG A 1 235 ? 12.867 -22.188 -11.516 1 91 235 ARG A O 1
ATOM 1853 N N . VAL A 1 236 ? 13.172 -23.562 -9.711 1 91.62 236 VAL A N 1
ATOM 1854 C CA . VAL A 1 236 ? 11.82 -23.391 -9.188 1 91.62 236 VAL A CA 1
ATOM 1855 C C . VAL A 1 236 ? 11.836 -22.406 -8.023 1 91.62 236 VAL A C 1
ATOM 1857 O O . VAL A 1 236 ? 12.039 -22.812 -6.867 1 91.62 236 VAL A O 1
ATOM 1860 N N . PHE A 1 237 ? 11.562 -21.141 -8.305 1 92.56 237 PHE A N 1
ATOM 1861 C CA . PHE A 1 237 ? 11.672 -20.125 -7.266 1 92.56 237 PHE A CA 1
ATOM 1862 C C . PHE A 1 237 ? 10.297 -19.578 -6.898 1 92.56 237 PHE A C 1
ATOM 1864 O O . PHE A 1 237 ? 10.125 -19 -5.82 1 92.56 237 PHE A O 1
ATOM 1871 N N . ASP A 1 238 ? 9.383 -19.703 -7.793 1 94.25 238 ASP A N 1
ATOM 1872 C CA . ASP A 1 238 ? 8.047 -19.156 -7.59 1 94.25 238 ASP A CA 1
ATOM 1873 C C . ASP A 1 238 ? 7.062 -20.25 -7.184 1 94.25 238 ASP A C 1
ATOM 1875 O O . ASP A 1 238 ? 6.93 -21.25 -7.879 1 94.25 238 ASP A O 1
ATOM 1879 N N . HIS A 1 239 ? 6.367 -20.016 -6.016 1 94.31 239 HIS A N 1
ATOM 1880 C CA . HIS A 1 239 ? 5.469 -21.031 -5.469 1 94.31 239 HIS A CA 1
ATOM 1881 C C . HIS A 1 239 ? 4.098 -20.438 -5.152 1 94.31 239 HIS A C 1
ATOM 1883 O O . HIS A 1 239 ? 3.977 -19.234 -4.918 1 94.31 239 HIS A O 1
ATOM 1889 N N . ILE A 1 240 ? 3.131 -21.25 -5.266 1 96 240 ILE A N 1
ATOM 1890 C CA . ILE A 1 240 ? 1.81 -21 -4.699 1 96 240 ILE A CA 1
ATOM 1891 C C . ILE A 1 240 ? 1.402 -22.172 -3.809 1 96 240 ILE A C 1
ATOM 1893 O O . ILE A 1 240 ? 1.162 -23.281 -4.297 1 96 240 ILE A O 1
ATOM 1897 N N . LEU A 1 241 ? 1.38 -21.906 -2.51 1 95.62 241 LEU A N 1
ATOM 1898 C CA . LEU A 1 241 ? 0.996 -22.891 -1.507 1 95.62 241 LEU A CA 1
ATOM 1899 C C . LEU A 1 241 ? -0.364 -22.562 -0.904 1 95.62 241 LEU A C 1
ATOM 1901 O O . LEU A 1 241 ? -0.687 -21.391 -0.709 1 95.62 241 LEU A O 1
ATOM 1905 N N . LEU A 1 242 ? -1.115 -23.516 -0.664 1 96.25 242 LEU A N 1
ATOM 1906 C CA . LEU A 1 242 ? -2.436 -23.234 -0.12 1 96.25 242 LEU A CA 1
ATOM 1907 C C . LEU A 1 242 ? -2.844 -24.281 0.913 1 96.25 242 LEU A C 1
ATOM 1909 O O . LEU A 1 242 ? -2.312 -25.391 0.917 1 96.25 242 LEU A O 1
ATOM 1913 N N . THR A 1 243 ? -3.76 -23.875 1.796 1 95.12 243 THR A N 1
ATOM 1914 C CA . THR A 1 243 ? -4.324 -24.812 2.764 1 95.12 243 THR A CA 1
ATOM 1915 C C . THR A 1 243 ? -5.125 -25.906 2.059 1 95.12 243 THR A C 1
ATOM 1917 O O . THR A 1 243 ? -5.711 -25.672 1 1 95.12 243 THR A O 1
ATOM 1920 N N . PRO A 1 244 ? -5.23 -27.078 2.65 1 91.12 244 PRO A N 1
ATOM 1921 C CA . PRO A 1 244 ? -5.809 -28.234 1.977 1 91.12 244 PRO A CA 1
ATOM 1922 C C . PRO A 1 244 ? -7.305 -28.078 1.714 1 91.12 244 PRO A C 1
ATOM 1924 O O . PRO A 1 244 ? -7.852 -28.766 0.843 1 91.12 244 PRO A O 1
ATOM 1927 N N . ASP A 1 245 ? -7.992 -27.234 2.383 1 87.5 245 ASP A N 1
ATOM 1928 C CA . ASP A 1 245 ? -9.438 -27.125 2.232 1 87.5 245 ASP A CA 1
ATOM 1929 C C . ASP A 1 245 ? -9.797 -26.297 0.997 1 87.5 245 ASP A C 1
ATOM 1931 O O . ASP A 1 245 ? -10.969 -26.234 0.603 1 87.5 245 ASP A O 1
ATOM 1935 N N . LEU A 1 246 ? -8.773 -25.734 0.388 1 91.19 246 LEU A N 1
ATOM 1936 C CA . LEU A 1 246 ? -9.016 -25 -0.853 1 91.19 246 LEU A CA 1
ATOM 1937 C C . LEU A 1 246 ? -8.852 -25.922 -2.062 1 91.19 246 LEU A C 1
ATOM 1939 O O . LEU A 1 246 ? -7.852 -26.625 -2.178 1 91.19 246 LEU A O 1
ATOM 1943 N N . SER A 1 247 ? -9.891 -25.938 -2.916 1 89.81 247 SER A N 1
ATOM 1944 C CA . SER A 1 247 ? -9.844 -26.766 -4.113 1 89.81 247 SER A CA 1
ATOM 1945 C C . SER A 1 247 ? -9.195 -26.031 -5.277 1 89.81 247 SER A C 1
ATOM 1947 O O . SER A 1 247 ? -9.57 -24.891 -5.59 1 89.81 247 SER A O 1
ATOM 1949 N N . VAL A 1 248 ? -8.281 -26.703 -5.871 1 91.75 248 VAL A N 1
ATOM 1950 C CA . VAL A 1 248 ? -7.57 -26.125 -7.012 1 91.75 248 VAL A CA 1
ATOM 1951 C C . VAL A 1 248 ? -8.125 -26.703 -8.312 1 91.75 248 VAL A C 1
ATOM 1953 O O . VAL A 1 248 ? -8.18 -27.922 -8.484 1 91.75 248 VAL A O 1
ATOM 1956 N N . SER A 1 249 ? -8.57 -25.859 -9.227 1 89.75 249 SER A N 1
ATOM 1957 C CA . SER A 1 249 ? -9.109 -26.328 -10.5 1 89.75 249 SER A CA 1
ATOM 1958 C C . SER A 1 249 ? -8.055 -26.297 -11.594 1 89.75 249 SER A C 1
ATOM 1960 O O . SER A 1 249 ? -8.133 -27.047 -12.57 1 89.75 249 SER A O 1
ATOM 1962 N N . ASP A 1 250 ? -7.102 -25.391 -11.422 1 89.31 250 ASP A N 1
ATOM 1963 C CA . ASP A 1 250 ? -6.043 -25.281 -12.422 1 89.31 250 ASP A CA 1
ATOM 1964 C C . ASP A 1 250 ? -4.82 -24.562 -11.844 1 89.31 250 ASP A C 1
ATOM 1966 O O . ASP A 1 250 ? -4.953 -23.719 -10.953 1 89.31 250 ASP A O 1
ATOM 1970 N N . MET A 1 251 ? -3.688 -25.016 -12.211 1 90.62 251 MET A N 1
ATOM 1971 C CA . MET A 1 251 ? -2.424 -24.359 -11.898 1 90.62 251 MET A CA 1
ATOM 1972 C C . MET A 1 251 ? -1.488 -24.375 -13.102 1 90.62 251 MET A C 1
ATOM 1974 O O . MET A 1 251 ? -1.363 -25.391 -13.789 1 90.62 251 MET A O 1
ATOM 1978 N N . ARG A 1 252 ? -0.852 -23.188 -13.352 1 90.12 252 ARG A N 1
ATOM 1979 C CA . ARG A 1 252 ? -0.051 -23.062 -14.562 1 90.12 252 ARG A CA 1
ATOM 1980 C C . ARG A 1 252 ? 1.168 -22.172 -14.336 1 90.12 252 ARG A C 1
ATOM 1982 O O . ARG A 1 252 ? 1.083 -21.172 -13.641 1 90.12 252 ARG A O 1
ATOM 1989 N N . VAL A 1 253 ? 2.281 -22.625 -14.875 1 92 253 VAL A N 1
ATOM 1990 C CA . VAL A 1 253 ? 3.379 -21.719 -15.172 1 92 253 VAL A CA 1
ATOM 1991 C C . VAL A 1 253 ? 3.256 -21.219 -16.609 1 92 253 VAL A C 1
ATOM 1993 O O . VAL A 1 253 ? 3.295 -22.016 -17.562 1 92 253 VAL A O 1
ATOM 1996 N N . TYR A 1 254 ? 3.107 -19.969 -16.734 1 91.69 254 TYR A N 1
ATOM 1997 C CA . TYR A 1 254 ? 2.852 -19.438 -18.078 1 91.69 254 TYR A CA 1
ATOM 1998 C C . TYR A 1 254 ? 4.156 -19.172 -18.812 1 91.69 254 TYR A C 1
ATOM 2000 O O . TYR A 1 254 ? 5.031 -18.469 -18.297 1 91.69 254 TYR A O 1
ATOM 2008 N N . ASP A 1 255 ? 4.219 -19.703 -20 1 90.31 255 ASP A N 1
ATOM 2009 C CA . ASP A 1 255 ? 5.418 -19.516 -20.812 1 90.31 255 ASP A CA 1
ATOM 2010 C C . ASP A 1 255 ? 5.371 -18.203 -21.594 1 90.31 255 ASP A C 1
ATOM 2012 O O . ASP A 1 255 ? 5.25 -18.203 -22.812 1 90.31 255 ASP A O 1
ATOM 2016 N N . VAL A 1 256 ? 5.445 -17.141 -20.859 1 87.12 256 VAL A N 1
ATOM 2017 C CA . VAL A 1 256 ? 5.496 -15.789 -21.422 1 87.12 256 VAL A CA 1
ATOM 2018 C C . VAL A 1 256 ? 6.738 -15.062 -20.922 1 87.12 256 VAL A C 1
ATOM 2020 O O . VAL A 1 256 ? 6.996 -15.023 -19.719 1 87.12 256 VAL A O 1
ATOM 2023 N N . GLN A 1 257 ? 7.512 -14.562 -21.906 1 83.94 257 GLN A N 1
ATOM 2024 C CA . GLN A 1 257 ? 8.766 -13.914 -21.531 1 83.94 257 GLN A CA 1
ATOM 2025 C C . GLN A 1 257 ? 8.562 -12.422 -21.312 1 83.94 257 GLN A C 1
ATOM 2027 O O . GLN A 1 257 ? 9.062 -11.602 -22.078 1 83.94 257 GLN A O 1
ATOM 2032 N N . LEU A 1 258 ? 7.969 -12.125 -20.234 1 83.12 258 LEU A N 1
ATOM 2033 C CA . LEU A 1 258 ? 7.688 -10.742 -19.875 1 83.12 258 LEU A CA 1
ATOM 2034 C C . LEU A 1 258 ? 8.688 -10.234 -18.828 1 83.12 258 LEU A C 1
ATOM 2036 O O . LEU A 1 258 ? 8.805 -9.031 -18.609 1 83.12 258 LEU A O 1
ATOM 2040 N N . SER A 1 259 ? 9.391 -11.102 -18.188 1 86.38 259 SER A N 1
ATOM 2041 C CA . SER A 1 259 ? 10.422 -10.875 -17.188 1 86.38 259 SER A CA 1
ATOM 2042 C C . SER A 1 259 ? 11.398 -12.047 -17.125 1 86.38 259 SER A C 1
ATOM 2044 O O . SER A 1 259 ? 11.305 -12.977 -17.922 1 86.38 259 SER A O 1
ATOM 2046 N N . ASP A 1 260 ? 12.336 -11.914 -16.219 1 86.69 260 ASP A N 1
ATOM 2047 C CA . ASP A 1 260 ? 13.266 -13.023 -16.062 1 86.69 260 ASP A CA 1
ATOM 2048 C C . ASP A 1 260 ? 12.625 -14.18 -15.305 1 86.69 260 ASP A C 1
ATOM 2050 O O . ASP A 1 260 ? 13.156 -15.297 -15.289 1 86.69 260 ASP A O 1
ATOM 2054 N N . HIS A 1 261 ? 11.508 -14 -14.758 1 91.38 261 HIS A N 1
ATOM 2055 C CA . HIS A 1 261 ? 10.695 -15.07 -14.172 1 91.38 261 HIS A CA 1
ATOM 2056 C C . HIS A 1 261 ? 9.453 -15.336 -15.008 1 91.38 261 HIS A C 1
ATOM 2058 O O . HIS A 1 261 ? 8.82 -14.398 -15.508 1 91.38 261 HIS A O 1
ATOM 2064 N N . LEU A 1 262 ? 9.078 -16.609 -15.086 1 92.38 262 LEU A N 1
ATOM 2065 C CA . LEU A 1 262 ? 7.77 -16.953 -15.625 1 92.38 262 LEU A CA 1
ATOM 2066 C C . LEU A 1 262 ? 6.68 -16.766 -14.578 1 92.38 262 LEU A C 1
ATOM 2068 O O . LEU A 1 262 ? 6.879 -17.109 -13.406 1 92.38 262 LEU A O 1
ATOM 2072 N N . PRO A 1 263 ? 5.539 -16.172 -14.984 1 93.62 263 PRO A N 1
ATOM 2073 C CA . PRO A 1 263 ? 4.426 -16.031 -14.039 1 93.62 263 PRO A CA 1
ATOM 2074 C C . PRO A 1 263 ? 3.805 -17.375 -13.656 1 93.62 263 PRO A C 1
ATOM 2076 O O . PRO A 1 263 ? 3.756 -18.297 -14.477 1 93.62 263 PRO A O 1
ATOM 2079 N N . VAL A 1 264 ? 3.303 -17.484 -12.422 1 94.69 264 VAL A N 1
ATOM 2080 C CA . VAL A 1 264 ? 2.625 -18.672 -11.922 1 94.69 264 VAL A CA 1
ATOM 2081 C C . VAL A 1 264 ? 1.195 -18.328 -11.516 1 94.69 264 VAL A C 1
ATOM 2083 O O . VAL A 1 264 ? 0.976 -17.375 -10.75 1 94.69 264 VAL A O 1
ATOM 2086 N N . GLY A 1 265 ? 0.241 -19.062 -12.086 1 95.44 265 GLY A N 1
ATOM 2087 C CA . GLY A 1 265 ? -1.164 -18.828 -11.805 1 95.44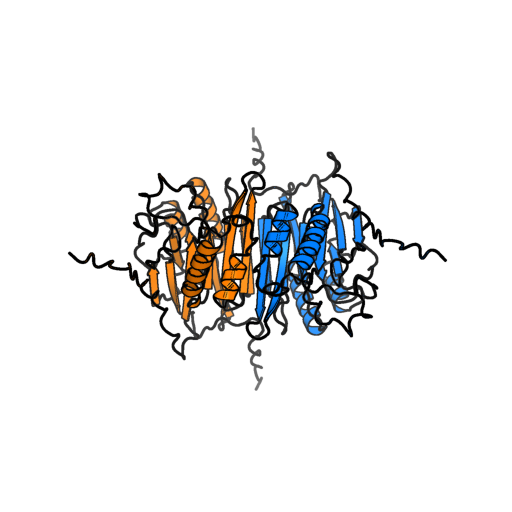 265 GLY A CA 1
ATOM 2088 C C . GLY A 1 265 ? -1.88 -20.047 -11.25 1 95.44 265 GLY A C 1
ATOM 2089 O O . GLY A 1 265 ? -1.438 -21.172 -11.461 1 95.44 265 GLY A O 1
ATOM 2090 N N . ILE A 1 266 ? -2.959 -19.766 -10.516 1 94.44 266 ILE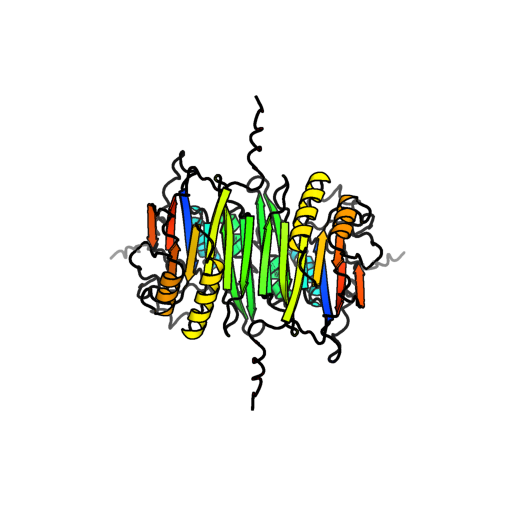 A N 1
ATOM 2091 C CA . ILE A 1 266 ? -3.789 -20.844 -9.969 1 94.44 266 ILE A CA 1
ATOM 2092 C C . ILE A 1 266 ? -5.258 -20.422 -10.008 1 94.44 266 ILE A C 1
ATOM 2094 O O . ILE A 1 266 ? -5.574 -19.234 -9.914 1 94.44 266 ILE A O 1
ATOM 2098 N N . GLU A 1 267 ? -6.035 -21.328 -10.281 1 93.94 267 GLU A N 1
ATOM 2099 C CA . GLU A 1 267 ? -7.48 -21.156 -10.156 1 93.94 267 GLU A CA 1
ATOM 2100 C C . GLU A 1 267 ? -8.039 -22 -9.016 1 93.94 267 GLU A C 1
ATOM 2102 O O . GLU A 1 267 ? -7.836 -23.219 -8.977 1 93.94 267 GLU A O 1
ATOM 2107 N N . ILE A 1 268 ? -8.734 -21.281 -8.133 1 93 268 ILE A N 1
ATOM 2108 C CA . ILE A 1 268 ? -9.25 -22.016 -6.98 1 93 268 ILE A CA 1
ATOM 2109 C C . ILE A 1 268 ? -10.766 -21.844 -6.898 1 93 268 ILE A C 1
ATOM 2111 O O . ILE A 1 268 ? -11.32 -20.891 -7.441 1 93 268 ILE A O 1
ATOM 2115 N N . GLU A 1 269 ? -11.312 -22.828 -6.223 1 89.5 269 GLU A N 1
ATOM 2116 C CA . GLU A 1 269 ? -12.727 -22.75 -5.871 1 89.5 269 GLU A CA 1
ATOM 2117 C C . GLU A 1 269 ? -12.914 -22.281 -4.43 1 89.5 269 GLU A C 1
ATOM 2119 O O . GLU A 1 269 ? -12.305 -22.828 -3.51 1 89.5 269 GLU A O 1
ATOM 2124 N N . LEU A 1 270 ? -13.695 -21.219 -4.277 1 87 270 LEU A N 1
ATOM 2125 C CA . LEU A 1 270 ? -13.93 -20.688 -2.936 1 87 270 LEU A CA 1
ATOM 2126 C C . LEU A 1 270 ? -14.828 -21.625 -2.135 1 87 270 LEU A C 1
ATOM 2128 O O . LEU A 1 270 ? -15.734 -22.25 -2.691 1 87 270 LEU A O 1
ATOM 2132 N N . PRO A 1 271 ? -14.461 -21.703 -0.899 1 78.62 271 PRO A N 1
ATOM 2133 C CA . PRO A 1 271 ? -15.25 -22.625 -0.089 1 78.62 271 PRO A CA 1
ATOM 2134 C C . PRO A 1 271 ? -16.719 -22.203 0.031 1 78.62 271 PRO A C 1
ATOM 2136 O O . PRO A 1 271 ? -17.016 -21 0.037 1 78.62 271 PRO A O 1
ATOM 2139 N N . GLY A 1 272 ? -17.5 -23.234 0.109 1 66.31 272 GLY A N 1
ATOM 2140 C CA . GLY A 1 272 ? -18.938 -23.047 0.23 1 66.31 272 GLY A CA 1
ATOM 2141 C C . GLY A 1 272 ? -19.547 -22.344 -0.973 1 66.31 272 GLY A C 1
ATOM 2142 O O . GLY A 1 272 ? -19.094 -22.547 -2.104 1 66.31 272 GLY A O 1
ATOM 2143 N N . ALA A 1 273 ? -20.703 -21.906 -0.912 1 56.75 273 ALA A N 1
ATOM 2144 C CA . ALA A 1 273 ? -21.344 -21.078 -1.931 1 56.75 273 ALA A CA 1
ATOM 2145 C C . ALA A 1 273 ? -20.734 -19.672 -1.945 1 56.75 273 ALA A C 1
ATOM 2147 O O . ALA A 1 273 ? -21.406 -18.703 -2.293 1 56.75 273 ALA A O 1
ATOM 2148 N N . GLY A 1 274 ? -19.344 -19.797 -1.663 1 60.94 274 GLY A N 1
ATOM 2149 C CA . GLY A 1 274 ? -18.844 -18.531 -1.147 1 60.94 274 GLY A CA 1
ATOM 2150 C C . GLY A 1 274 ? -18.375 -17.594 -2.238 1 60.94 274 GLY A C 1
ATOM 2151 O O . GLY A 1 274 ? -18.016 -18.031 -3.336 1 60.94 274 GLY A O 1
ATOM 2152 N N . ARG A 1 275 ? -18.922 -16.484 -2.18 1 67.81 275 ARG A N 1
ATOM 2153 C CA . ARG A 1 275 ? -18.438 -15.32 -2.916 1 67.81 275 ARG A CA 1
ATOM 2154 C C . ARG A 1 275 ? -17.672 -14.367 -2 1 67.81 275 ARG A C 1
ATOM 2156 O O . ARG A 1 275 ? -17.906 -14.352 -0.79 1 67.81 275 ARG A O 1
ATOM 2163 N N . ILE A 1 276 ? -16.578 -13.953 -2.596 1 72.06 276 ILE A N 1
ATOM 2164 C CA . ILE A 1 276 ? -15.992 -12.844 -1.854 1 72.06 276 ILE A CA 1
ATOM 2165 C C . ILE A 1 276 ? -17.031 -11.734 -1.67 1 72.06 276 ILE A C 1
ATOM 2167 O O . ILE A 1 276 ? -17.75 -11.398 -2.607 1 72.06 276 ILE A O 1
ATOM 2171 N N . ILE A 1 277 ? -17.297 -11.398 -0.422 1 64.94 277 ILE A N 1
ATOM 2172 C CA . ILE A 1 277 ? -18.297 -10.375 -0.156 1 64.94 277 ILE A CA 1
ATOM 2173 C C . ILE A 1 277 ? -17.641 -8.992 -0.208 1 64.94 277 ILE A C 1
ATOM 2175 O O . ILE A 1 277 ? -16.516 -8.82 0.239 1 64.94 277 ILE A O 1
ATOM 2179 N N . GLU A 1 278 ? -18.25 -8.227 -1.126 1 60.88 278 GLU A N 1
ATOM 2180 C CA . GLU A 1 278 ? -17.844 -6.832 -1.061 1 60.88 278 GLU A CA 1
ATOM 2181 C C . GLU A 1 278 ? -18.266 -6.188 0.255 1 60.88 278 GLU A C 1
ATOM 2183 O O . GLU A 1 278 ? -19.328 -6.492 0.782 1 60.88 278 GLU A O 1
ATOM 2188 N N . ALA A 1 279 ? -17.375 -5.738 1.107 1 53.75 279 ALA A N 1
ATOM 2189 C CA . ALA A 1 279 ? -17.562 -5.223 2.459 1 53.75 279 ALA A CA 1
ATOM 2190 C C . ALA A 1 279 ? -18.953 -4.605 2.613 1 53.75 279 ALA A C 1
ATOM 2192 O O . ALA A 1 279 ? -19.594 -4.738 3.662 1 53.75 279 ALA A O 1
ATOM 2193 N N . GLY A 1 280 ? -19.375 -3.611 1.896 1 49.12 280 GLY A N 1
ATOM 2194 C CA . GLY A 1 280 ? -20.641 -2.922 2.105 1 49.12 280 GLY A CA 1
ATOM 2195 C C . GLY A 1 280 ? -21.844 -3.846 2.033 1 49.12 280 GLY A C 1
ATOM 2196 O O . GLY A 1 280 ? -22.969 -3.426 2.301 1 49.12 280 GLY A O 1
ATOM 2197 N N . ARG A 1 281 ? -21.719 -4.957 1.468 1 43.69 281 ARG A N 1
ATOM 2198 C CA . ARG A 1 281 ? -22.938 -5.766 1.36 1 43.69 281 ARG A CA 1
ATOM 2199 C C . ARG A 1 281 ? -23.125 -6.637 2.6 1 43.69 281 ARG A C 1
ATOM 2201 O O . ARG A 1 281 ? -22.641 -7.766 2.65 1 43.69 281 ARG A O 1
ATOM 2208 N N . GLN A 1 282 ? -22.875 -6.066 3.703 1 39.53 282 GLN A N 1
ATOM 2209 C CA . GLN A 1 282 ? -23.328 -6.859 4.848 1 39.53 282 GLN A CA 1
ATOM 2210 C C . GLN A 1 282 ? -24.609 -7.609 4.531 1 39.53 282 GLN A C 1
ATOM 2212 O O . GLN A 1 282 ? -25.578 -7.023 4.035 1 39.53 282 GLN A O 1
ATOM 2217 N N . THR A 1 283 ? -24.594 -8.812 4.277 1 36.56 283 THR A N 1
ATOM 2218 C CA . THR A 1 283 ? -25.828 -9.57 4.27 1 36.56 283 THR A CA 1
ATOM 2219 C C . THR A 1 283 ? -26.703 -9.18 5.457 1 36.56 283 THR A C 1
ATOM 2221 O O . THR A 1 283 ? -26.219 -9.055 6.582 1 36.56 283 THR A O 1
ATOM 2224 N N . PRO A 1 284 ? -27.891 -8.648 5.211 1 33.88 284 PRO A N 1
ATOM 2225 C CA . PRO A 1 284 ? -28.844 -8.43 6.301 1 33.88 284 PRO A CA 1
ATOM 2226 C C . PRO A 1 284 ? -28.875 -9.578 7.301 1 33.88 284 PRO A C 1
ATOM 2228 O O . PRO A 1 284 ? -28.641 -10.734 6.93 1 33.88 284 PRO A O 1
ATOM 2231 N N . SER A 1 285 ? -28.391 -9.352 8.508 1 35.34 285 SER A N 1
ATOM 2232 C CA . SER A 1 285 ? -28.703 -10.297 9.57 1 35.34 285 SER A CA 1
ATOM 2233 C C . SER A 1 285 ? -30.094 -10.914 9.367 1 35.34 285 SER A C 1
ATOM 2235 O O . SER A 1 285 ? -31.078 -10.195 9.188 1 35.34 285 SER A O 1
ATOM 2237 N N . LEU A 1 286 ? -30.203 -12.055 8.906 1 32.69 286 LEU A N 1
ATOM 2238 C CA . LEU A 1 286 ? -31.453 -12.797 9.031 1 32.69 286 LEU A CA 1
ATOM 2239 C C . LEU A 1 286 ? -32.031 -12.648 10.438 1 32.69 286 LEU A C 1
ATOM 2241 O O . LEU A 1 286 ? -31.344 -12.914 11.43 1 32.69 286 LEU A O 1
ATOM 2245 N N . ALA A 1 287 ? -33.094 -11.789 10.719 1 32.09 287 ALA A N 1
ATOM 2246 C CA . ALA A 1 287 ? -34.031 -11.719 11.836 1 32.09 287 ALA A CA 1
ATOM 2247 C C . ALA A 1 287 ? -34.562 -13.109 12.195 1 32.09 287 ALA A C 1
ATOM 2249 O O . ALA A 1 287 ? -35.219 -13.75 11.391 1 32.09 287 ALA A O 1
ATOM 2250 N N . ARG A 1 288 ? -33.812 -13.891 13.008 1 30.02 288 ARG A N 1
ATOM 2251 C CA . ARG A 1 288 ? -34.562 -14.945 13.68 1 30.02 288 ARG A CA 1
ATOM 2252 C C . ARG A 1 288 ? -35.875 -14.398 14.289 1 30.02 288 ARG A C 1
ATOM 2254 O O . ARG A 1 288 ? -35.812 -13.523 15.148 1 30.02 288 ARG A O 1
ATOM 2261 N N . THR A 1 289 ? -36.969 -14.445 13.625 1 29.39 289 THR A N 1
ATOM 2262 C CA . THR A 1 289 ? -38.375 -14.414 14.031 1 29.39 289 THR A CA 1
ATOM 2263 C C . THR A 1 289 ? -38.594 -15.336 15.227 1 29.39 289 THR A C 1
ATOM 2265 O O . THR A 1 289 ? -38.5 -16.562 15.102 1 29.39 289 THR A O 1
ATOM 2268 N N . ASP A 1 290 ? -38.031 -15.117 16.406 1 24.47 290 ASP A N 1
ATOM 2269 C CA . ASP A 1 290 ? -38.75 -15.742 17.531 1 24.47 290 ASP A CA 1
ATOM 2270 C C . ASP A 1 290 ? -40.156 -15.211 17.641 1 24.47 290 ASP A C 1
ATOM 2272 O O . ASP A 1 290 ? -40.375 -14.016 17.875 1 24.47 290 ASP A O 1
ATOM 2276 N N . ALA A 1 291 ? -41.156 -16 16.984 1 21.92 291 ALA A N 1
ATOM 2277 C CA . ALA A 1 291 ? -42.5 -16.203 17.5 1 21.92 291 ALA A CA 1
ATOM 2278 C C . ALA A 1 291 ? -42.5 -17.141 18.703 1 21.92 291 ALA A C 1
ATOM 2280 O O . ALA A 1 291 ? -41.781 -18.156 18.703 1 21.92 291 ALA A O 1
ATOM 2281 N N . MET B 1 1 ? 5.121 60.375 -22.703 1 26.03 1 MET B N 1
ATOM 2282 C CA . MET B 1 1 ? 4.684 59.781 -21.438 1 26.03 1 MET B CA 1
ATOM 2283 C C . MET B 1 1 ? 5.047 58.312 -21.391 1 26.03 1 MET B C 1
ATOM 2285 O O . MET B 1 1 ? 4.59 57.5 -22.234 1 26.03 1 MET B O 1
ATOM 2289 N N . SER B 1 2 ? 6.211 57.906 -21.016 1 28.66 2 SER B N 1
ATOM 2290 C CA . SER B 1 2 ? 6.938 56.656 -21.156 1 28.66 2 SER B CA 1
ATOM 2291 C C . SER B 1 2 ? 6.324 55.562 -20.281 1 28.66 2 SER B C 1
ATOM 2293 O O . SER B 1 2 ? 6.145 55.75 -19.078 1 28.66 2 SER B O 1
ATOM 2295 N N . LEU B 1 3 ? 5.422 54.719 -20.781 1 27.78 3 LEU B N 1
ATOM 2296 C CA . LEU B 1 3 ? 4.645 53.656 -20.109 1 27.78 3 LEU B CA 1
ATOM 2297 C C . LEU B 1 3 ? 5.562 52.656 -19.453 1 27.78 3 LEU B C 1
ATOM 2299 O O . LEU B 1 3 ? 6.32 51.938 -20.141 1 27.78 3 LEU B O 1
ATOM 2303 N N . VAL B 1 4 ? 6.078 52.844 -18.234 1 27.5 4 VAL B N 1
ATOM 2304 C CA . VAL B 1 4 ? 6.926 51.969 -17.438 1 27.5 4 VAL B CA 1
ATOM 2305 C C . VAL B 1 4 ? 6.246 50.594 -17.266 1 27.5 4 VAL B C 1
ATOM 2307 O O . VAL B 1 4 ? 5.141 50.531 -16.734 1 27.5 4 VAL B O 1
ATOM 2310 N N . ARG B 1 5 ? 6.449 49.594 -18.172 1 25.95 5 ARG B N 1
ATOM 2311 C CA . ARG B 1 5 ? 5.965 48.219 -18.156 1 25.95 5 ARG B CA 1
ATOM 2312 C C . ARG B 1 5 ? 6.371 47.531 -16.859 1 25.95 5 ARG B C 1
ATOM 2314 O O . ARG B 1 5 ? 7.559 47.281 -16.625 1 25.95 5 ARG B O 1
ATOM 2321 N N . LEU B 1 6 ? 5.809 47.844 -15.703 1 28.22 6 LEU B N 1
ATOM 2322 C CA . LEU B 1 6 ? 6.145 47.156 -14.469 1 28.22 6 LEU B CA 1
ATOM 2323 C C . LEU B 1 6 ? 5.98 45.625 -14.633 1 28.22 6 LEU B C 1
ATOM 2325 O O . LEU B 1 6 ? 4.895 45.156 -14.969 1 28.22 6 LEU B O 1
ATOM 2329 N N . GLY B 1 7 ? 6.945 44.812 -15.148 1 31.16 7 GLY B N 1
ATOM 2330 C CA . GLY B 1 7 ? 7.059 43.375 -15.359 1 31.16 7 GLY B CA 1
ATOM 2331 C C . GLY B 1 7 ? 6.797 42.562 -14.102 1 31.16 7 GLY B C 1
ATOM 2332 O O . GLY B 1 7 ? 7.34 42.875 -13.039 1 31.16 7 GLY B O 1
ATOM 2333 N N . PRO B 1 8 ? 5.555 42 -13.75 1 30.95 8 PRO B N 1
ATOM 2334 C CA . PRO B 1 8 ? 5.117 41.469 -12.453 1 30.95 8 PRO B CA 1
ATOM 2335 C C . PRO B 1 8 ? 6.125 40.5 -11.828 1 30.95 8 PRO B C 1
ATOM 2337 O O . PRO B 1 8 ? 6.516 39.531 -12.469 1 30.95 8 PRO B O 1
ATOM 2340 N N . SER B 1 9 ? 7.227 40.812 -11.133 1 30.39 9 SER B N 1
ATOM 2341 C CA . SER B 1 9 ? 8.18 40.094 -10.289 1 30.39 9 SER B CA 1
ATOM 2342 C C . SER B 1 9 ? 7.461 39.25 -9.234 1 30.39 9 SER B C 1
ATOM 2344 O O . SER B 1 9 ? 7.242 39.719 -8.117 1 30.39 9 SER B O 1
ATOM 2346 N N . ASP B 1 10 ? 6.273 38.75 -9.352 1 32.56 10 ASP B N 1
ATOM 2347 C CA . ASP B 1 10 ? 5.695 38.094 -8.195 1 32.56 10 ASP B CA 1
ATOM 2348 C C . ASP B 1 10 ? 6.672 37.062 -7.605 1 32.56 10 ASP B C 1
ATOM 2350 O O . ASP B 1 10 ? 6.934 36.031 -8.219 1 32.56 10 ASP B O 1
ATOM 2354 N N . GLY B 1 11 ? 7.789 37.438 -6.992 1 32.69 11 GLY B N 1
ATOM 2355 C CA . GLY B 1 11 ? 8.727 36.688 -6.16 1 32.69 11 GLY B CA 1
ATOM 2356 C C . GLY B 1 11 ? 8.055 35.719 -5.207 1 32.69 11 GLY B C 1
ATOM 2357 O O . GLY B 1 11 ? 7.383 36.125 -4.262 1 32.69 11 GLY B O 1
ATOM 2358 N N . GLY B 1 12 ? 7.445 34.688 -5.625 1 34.66 12 GLY B N 1
ATOM 2359 C CA . GLY B 1 12 ? 6.926 33.656 -4.746 1 34.66 12 GLY B CA 1
ATOM 2360 C C . GLY B 1 12 ? 7.75 33.469 -3.488 1 34.66 12 GLY B C 1
ATOM 2361 O O . GLY B 1 12 ? 8.977 33.375 -3.549 1 34.66 12 GLY B O 1
ATOM 2362 N N . LEU B 1 13 ? 7.434 34.125 -2.393 1 37.88 13 LEU B N 1
ATOM 2363 C CA . LEU B 1 13 ? 8.07 33.938 -1.093 1 37.88 13 LEU B CA 1
ATOM 2364 C C . LEU B 1 13 ? 8.523 32.5 -0.893 1 37.88 13 LEU B C 1
ATOM 2366 O O . LEU B 1 13 ? 7.82 31.578 -1.291 1 37.88 13 LEU B O 1
ATOM 2370 N N . PRO B 1 14 ? 9.766 32.281 -0.745 1 40.78 14 PRO B N 1
ATOM 2371 C CA . PRO B 1 14 ? 10.289 30.938 -0.448 1 40.78 14 PRO B CA 1
ATOM 2372 C C . PRO B 1 14 ? 9.484 30.219 0.624 1 40.78 14 PRO B C 1
ATOM 2374 O O . PRO B 1 14 ? 8.93 30.859 1.523 1 40.78 14 PRO B O 1
ATOM 2377 N N . LEU B 1 15 ? 8.805 29.234 0.302 1 46.47 15 LEU B N 1
ATOM 2378 C CA . LEU B 1 15 ? 8.156 28.406 1.32 1 46.47 15 LEU B CA 1
ATOM 2379 C C . LEU B 1 15 ? 9.039 28.297 2.561 1 46.47 15 LEU B C 1
ATOM 2381 O O . LEU B 1 15 ? 10.266 28.203 2.451 1 46.47 15 LEU B O 1
ATOM 2385 N N . PRO B 1 16 ? 8.68 28.844 3.701 1 43.53 16 PRO B N 1
ATOM 2386 C CA . PRO B 1 16 ? 9.539 28.641 4.875 1 43.53 16 PRO B CA 1
ATOM 2387 C C . PRO B 1 16 ? 10.07 27.219 4.98 1 43.53 16 PRO B C 1
ATOM 2389 O O . PRO B 1 16 ? 9.328 26.25 4.758 1 43.53 16 PRO B O 1
ATOM 2392 N N . ILE B 1 17 ? 11.398 27.094 4.641 1 45.44 17 ILE B N 1
ATOM 2393 C CA . ILE B 1 17 ? 12.078 25.828 4.848 1 45.44 17 ILE B CA 1
ATOM 2394 C C . ILE B 1 17 ? 11.898 25.375 6.297 1 45.44 17 ILE B C 1
ATOM 2396 O O . ILE B 1 17 ? 12.008 26.172 7.227 1 45.44 17 ILE B O 1
ATOM 2400 N N . PRO B 1 18 ? 11.305 24.25 6.508 1 47.81 18 PRO B N 1
ATOM 2401 C CA . PRO B 1 18 ? 11.297 23.797 7.902 1 47.81 18 PRO B CA 1
ATOM 2402 C C . PRO B 1 18 ? 12.664 23.891 8.562 1 47.81 18 PRO B C 1
ATOM 2404 O O . PRO B 1 18 ? 13.688 23.812 7.883 1 47.81 18 PRO B O 1
ATOM 2407 N N . PRO B 1 19 ? 12.797 24.391 9.82 1 45.25 19 PRO B N 1
ATOM 2408 C CA . PRO B 1 19 ? 14.102 24.5 10.484 1 45.25 19 PRO B CA 1
ATOM 2409 C C . PRO B 1 19 ? 14.914 23.219 10.422 1 45.25 19 PRO B C 1
ATOM 2411 O O . PRO B 1 19 ? 14.344 22.125 10.281 1 45.25 19 PRO B O 1
ATOM 2414 N N . GLU B 1 20 ? 16.297 23.375 10.227 1 45.56 20 GLU B N 1
ATOM 2415 C CA . GLU B 1 20 ? 17.281 22.297 10.211 1 45.56 20 GLU B CA 1
ATOM 2416 C C . GLU B 1 20 ? 17.141 21.406 11.445 1 45.56 20 GLU B C 1
ATOM 2418 O O . GLU B 1 20 ? 16.797 21.891 12.531 1 45.56 20 GLU B O 1
ATOM 2423 N N . ARG B 1 21 ? 17.156 20.094 11.312 1 45.28 21 ARG B N 1
ATOM 2424 C CA . ARG B 1 21 ? 17.078 19.109 12.391 1 45.28 21 ARG B CA 1
ATOM 2425 C C . ARG B 1 21 ? 18.188 19.312 13.406 1 45.28 21 ARG B C 1
ATOM 2427 O O . ARG B 1 21 ? 19.359 19.328 13.055 1 45.28 21 ARG B O 1
ATOM 2434 N N . PRO B 1 22 ? 18.047 19.766 14.586 1 41.47 22 PRO B N 1
ATOM 2435 C CA . PRO B 1 22 ? 19.203 19.734 15.5 1 41.47 22 PRO B CA 1
ATOM 2436 C C . PRO B 1 22 ? 19.75 18.312 15.695 1 41.47 22 PRO B C 1
ATOM 2438 O O . PRO B 1 22 ? 19.031 17.344 15.539 1 41.47 22 PRO B O 1
ATOM 2441 N N . GLU B 1 23 ? 21.094 18.031 15.836 1 42.91 23 GLU B N 1
ATOM 2442 C CA . GLU B 1 23 ? 21.875 16.812 16.016 1 42.91 23 GLU B CA 1
ATOM 2443 C C . GLU B 1 23 ? 21.234 15.891 17.047 1 42.91 23 GLU B C 1
ATOM 2445 O O . GLU B 1 23 ? 21.328 14.664 16.953 1 42.91 23 GLU B O 1
ATOM 2450 N N . GLY B 1 24 ? 21.094 16.297 18.359 1 43.94 24 GLY B N 1
ATOM 2451 C CA . GLY B 1 24 ? 20.688 15.469 19.469 1 43.94 24 GLY B CA 1
ATOM 2452 C C . GLY B 1 24 ? 19.312 14.867 19.297 1 43.94 24 GLY B C 1
ATOM 2453 O O . GLY B 1 24 ? 18.594 14.617 20.281 1 43.94 24 GLY B O 1
ATOM 2454 N N . ALA B 1 25 ? 18.531 14.828 18.094 1 45.72 25 ALA B N 1
ATOM 2455 C CA . ALA B 1 25 ? 17.25 14.906 17.375 1 45.72 25 ALA B CA 1
ATOM 2456 C C . ALA B 1 25 ? 16.609 13.523 17.25 1 45.72 25 ALA B C 1
ATOM 2458 O O . ALA B 1 25 ? 15.664 13.344 16.484 1 45.72 25 ALA B O 1
ATOM 2459 N N . GLY B 1 26 ? 17.234 12.586 17.531 1 52.19 26 GLY B N 1
ATOM 2460 C CA . GLY B 1 26 ? 16.719 11.227 17.406 1 52.19 26 GLY B CA 1
ATOM 2461 C C . GLY B 1 26 ? 15.398 11.016 18.125 1 52.19 26 GLY B C 1
ATOM 2462 O O . GLY B 1 26 ? 14.742 9.992 17.922 1 52.19 26 GLY B O 1
ATOM 2463 N N . LYS B 1 27 ? 14.859 12.008 18.984 1 73.94 27 LYS B N 1
ATOM 2464 C CA . LYS B 1 27 ? 13.742 11.93 19.922 1 73.94 27 LYS B CA 1
ATOM 2465 C C . LYS B 1 27 ? 12.5 12.609 19.359 1 73.94 27 LYS B C 1
ATOM 2467 O O . LYS B 1 27 ? 11.383 12.383 19.828 1 73.94 27 LYS B O 1
ATOM 2472 N N . ARG B 1 28 ? 12.719 13.227 18.266 1 87.88 28 ARG B N 1
ATOM 2473 C CA . ARG B 1 28 ? 11.555 13.953 17.781 1 87.88 28 ARG B CA 1
ATOM 2474 C C . ARG B 1 28 ? 11.078 13.383 16.453 1 87.88 28 ARG B C 1
ATOM 2476 O O . ARG B 1 28 ? 11.883 12.922 15.641 1 87.88 28 ARG B O 1
ATOM 2483 N N . LEU B 1 29 ? 9.773 13.336 16.281 1 93.38 29 LEU B N 1
ATOM 2484 C CA . LEU B 1 29 ? 9.117 12.875 15.062 1 93.38 29 LEU B CA 1
ATOM 2485 C C . LEU B 1 29 ? 8.203 13.953 14.5 1 93.38 29 LEU B C 1
ATOM 2487 O O . LEU B 1 29 ? 7.328 14.461 15.203 1 93.38 29 LEU B O 1
ATOM 2491 N N . ARG B 1 30 ? 8.477 14.391 13.281 1 96 30 ARG B N 1
ATOM 2492 C CA . ARG B 1 30 ? 7.633 15.359 12.602 1 96 30 ARG B CA 1
ATOM 2493 C C . ARG B 1 30 ? 6.645 14.672 11.672 1 96 30 ARG B C 1
ATOM 2495 O O . ARG B 1 30 ? 7.047 14 10.719 1 96 30 ARG B O 1
ATOM 2502 N N . LEU B 1 31 ? 5.395 14.922 11.93 1 97.06 31 LEU B N 1
ATOM 2503 C CA . LEU B 1 31 ? 4.316 14.305 11.164 1 97.06 31 LEU B CA 1
ATOM 2504 C C . LEU B 1 31 ? 3.531 15.352 10.383 1 97.06 31 LEU B C 1
ATOM 2506 O O . LEU B 1 31 ? 3.359 16.484 10.852 1 97.06 31 LEU B O 1
ATOM 2510 N N . LEU B 1 32 ? 3.064 14.969 9.164 1 97.12 32 LEU B N 1
ATOM 2511 C CA . LEU B 1 32 ? 2.232 15.844 8.336 1 97.12 32 LEU B CA 1
ATOM 2512 C C . LEU B 1 32 ? 1.042 15.07 7.773 1 97.12 32 LEU B C 1
ATOM 2514 O O . LEU B 1 32 ? 1.197 13.953 7.281 1 97.12 32 LEU B O 1
ATOM 2518 N N . SER B 1 33 ? -0.134 15.57 7.945 1 96.5 33 SER B N 1
ATOM 2519 C CA . SER B 1 33 ? -1.312 15.141 7.203 1 96.5 33 SER B CA 1
ATOM 2520 C C . SER B 1 33 ? -1.721 16.172 6.16 1 96.5 33 SER B C 1
ATOM 2522 O O . SER B 1 33 ? -1.839 17.359 6.469 1 96.5 33 SER B O 1
ATOM 2524 N N . PHE B 1 34 ? -1.897 15.742 4.922 1 94.31 34 PHE B N 1
ATOM 2525 C CA . PHE B 1 34 ? -2.17 16.656 3.826 1 94.31 34 PHE B CA 1
ATOM 2526 C C . PHE B 1 34 ? -3.141 16.047 2.828 1 94.31 34 PHE B C 1
ATOM 2528 O O . PHE B 1 34 ? -2.832 15.031 2.201 1 94.31 34 PHE B O 1
ATOM 2535 N N . ASN B 1 35 ? -4.336 16.562 2.742 1 90.12 35 ASN B N 1
ATOM 2536 C CA . ASN B 1 35 ? -5.223 16.234 1.634 1 90.12 35 ASN B CA 1
ATOM 2537 C C . ASN B 1 35 ? -4.789 16.922 0.343 1 90.12 35 ASN B C 1
ATOM 2539 O O . ASN B 1 35 ? -4.992 18.125 0.177 1 90.12 35 ASN B O 1
ATOM 2543 N N . ALA B 1 36 ? -4.152 16.188 -0.556 1 80 36 ALA B N 1
ATOM 2544 C CA . ALA B 1 36 ? -3.398 16.734 -1.678 1 80 36 ALA B CA 1
ATOM 2545 C C . ALA B 1 36 ? -4.301 16.953 -2.893 1 80 36 ALA B C 1
ATOM 2547 O O . ALA B 1 36 ? -3.971 17.719 -3.791 1 80 36 ALA B O 1
ATOM 2548 N N . GLN B 1 37 ? -5.523 16.547 -2.83 1 69.62 37 GLN B N 1
ATOM 2549 C CA . GLN B 1 37 ? -6.395 16.672 -3.994 1 69.62 37 GLN B CA 1
ATOM 2550 C C . GLN B 1 37 ? -5.641 17.25 -5.188 1 69.62 37 GLN B C 1
ATOM 2552 O O . GLN B 1 37 ? -6.121 18.188 -5.828 1 69.62 37 GLN B O 1
ATOM 2557 N N . VAL B 1 38 ? -4.176 17.047 -5.395 1 51.69 38 VAL B N 1
ATOM 2558 C CA . VAL B 1 38 ? -3.186 17.75 -6.215 1 51.69 38 VAL B CA 1
ATOM 2559 C C . VAL B 1 38 ? -3.748 17.984 -7.613 1 51.69 38 VAL B C 1
ATOM 2561 O O . VAL B 1 38 ? -3.35 18.922 -8.297 1 51.69 38 VAL B O 1
ATOM 2564 N N . GLY B 1 39 ? -4.23 17.094 -8.32 1 46.66 39 GLY B N 1
ATOM 2565 C CA . GLY B 1 39 ? -4.293 17.406 -9.734 1 46.66 39 GLY B CA 1
ATOM 2566 C C . GLY B 1 39 ? -5.203 18.578 -10.055 1 46.66 39 GLY B C 1
ATOM 2567 O O . GLY B 1 39 ? -5.309 18.984 -11.211 1 46.66 39 GLY B O 1
ATOM 2568 N N . ILE B 1 40 ? -6.117 19.062 -9.195 1 41.31 40 ILE B N 1
ATOM 2569 C CA . ILE B 1 40 ? -7.004 20.109 -9.68 1 41.31 40 ILE B CA 1
ATOM 2570 C C . ILE B 1 40 ? -6.57 21.469 -9.117 1 41.31 40 ILE B C 1
ATOM 2572 O O . ILE B 1 40 ? -6.422 21.609 -7.898 1 41.31 40 ILE B O 1
ATOM 2576 N N . HIS B 1 41 ? -5.676 22.156 -9.859 1 40.12 41 HIS B N 1
ATOM 2577 C CA . HIS B 1 41 ? -5.414 23.516 -9.414 1 40.12 41 HIS B CA 1
ATOM 2578 C C . HIS B 1 41 ? -6.711 24.234 -9.047 1 40.12 41 HIS B C 1
ATOM 2580 O O . HIS B 1 41 ? -7.648 24.281 -9.844 1 40.12 41 HIS B O 1
ATOM 2586 N N . PHE B 1 42 ? -7.07 24.375 -7.859 1 38.12 42 PHE B N 1
ATOM 2587 C CA . PHE B 1 42 ? -8.188 25.219 -7.457 1 38.12 42 PHE B CA 1
ATOM 2588 C C . PHE B 1 42 ? -7.797 26.688 -7.488 1 38.12 42 PHE B C 1
ATOM 2590 O O . PHE B 1 42 ? -6.887 27.109 -6.77 1 38.12 42 PHE B O 1
ATOM 2597 N N . SER B 1 43 ? -7.699 27.297 -8.648 1 37.56 43 SER B N 1
ATOM 2598 C CA . SER B 1 43 ? -7.625 28.75 -8.602 1 37.56 43 SER B CA 1
ATOM 2599 C C . SER B 1 43 ? -8.859 29.344 -7.922 1 37.56 43 SER B C 1
ATOM 2601 O O . SER B 1 43 ? -9.922 28.734 -7.914 1 37.56 43 SER B O 1
ATOM 2603 N N . ARG B 1 44 ? -8.773 30.531 -7.262 1 40.94 44 ARG B N 1
ATOM 2604 C CA . ARG B 1 44 ? -9.781 31.391 -6.668 1 40.94 44 ARG B CA 1
ATOM 2605 C C . ARG B 1 44 ? -11.086 31.344 -7.457 1 40.94 44 ARG B C 1
ATOM 2607 O O . ARG B 1 44 ? -11.07 31.25 -8.688 1 40.94 44 ARG B O 1
ATOM 2614 N N . PRO B 1 45 ? -12.18 31.172 -6.785 1 37.31 45 PRO B N 1
ATOM 2615 C CA . PRO B 1 45 ? -13.492 31.266 -7.426 1 37.31 45 PRO B CA 1
ATOM 2616 C C . PRO B 1 45 ? -13.562 32.375 -8.477 1 37.31 45 PRO B C 1
ATOM 2618 O O . PRO B 1 45 ? -14.453 32.344 -9.336 1 37.31 45 PRO B O 1
ATOM 2621 N N . HIS B 1 46 ? -13 33.625 -8.383 1 36.56 46 HIS B N 1
ATOM 2622 C CA . HIS B 1 46 ? -13.414 34.531 -9.438 1 36.56 46 HIS B CA 1
ATOM 2623 C C . HIS B 1 46 ? -13.211 33.938 -10.812 1 36.56 46 HIS B C 1
ATOM 2625 O O . HIS B 1 46 ? -13.773 34.406 -11.805 1 36.56 46 HIS B O 1
ATOM 2631 N N . HIS B 1 47 ? -12.078 33.219 -11.07 1 34.25 47 HIS B N 1
ATOM 2632 C CA . HIS B 1 47 ? -11.961 32.719 -12.43 1 34.25 47 HIS B CA 1
ATOM 2633 C C . HIS B 1 47 ? -12.641 31.344 -12.57 1 34.25 47 HIS B C 1
ATOM 2635 O O . HIS B 1 47 ? -12.367 30.609 -13.508 1 34.25 47 HIS B O 1
ATOM 2641 N N . TYR B 1 48 ? -13.344 30.828 -11.695 1 35.62 48 TYR B N 1
ATOM 2642 C CA . TYR B 1 48 ? -14.102 29.594 -11.898 1 35.62 48 TYR B CA 1
ATOM 2643 C C . TYR B 1 48 ? -14.977 29.688 -13.141 1 35.62 48 TYR B C 1
ATOM 2645 O O . TYR B 1 48 ? -15.359 28.672 -13.727 1 35.62 48 TYR B O 1
ATOM 2653 N N . LEU B 1 49 ? -15.719 30.812 -13.359 1 34.34 49 LEU B N 1
ATOM 2654 C CA . LEU B 1 49 ? -16.594 30.969 -14.523 1 34.34 49 LEU B CA 1
ATOM 2655 C C . LEU B 1 49 ? -15.82 30.719 -15.812 1 34.34 49 LEU B C 1
ATOM 2657 O O . LEU B 1 49 ? -16.375 30.188 -16.781 1 34.34 49 LEU B O 1
ATOM 2661 N N . THR B 1 50 ? -14.812 31.641 -16.156 1 34.31 50 THR B N 1
ATOM 2662 C CA . THR B 1 50 ? -14.344 31.547 -17.531 1 34.31 50 THR B CA 1
ATOM 2663 C C . THR B 1 50 ? -13.602 30.234 -17.766 1 34.31 50 THR B C 1
ATOM 2665 O O . THR B 1 50 ? -13.719 29.625 -18.844 1 34.31 50 THR B O 1
ATOM 2668 N N . HIS B 1 51 ? -12.281 29.922 -17.266 1 32.88 51 HIS B N 1
ATOM 2669 C CA . HIS B 1 51 ? -11.367 28.953 -17.859 1 32.88 51 HIS B CA 1
ATOM 2670 C C . HIS B 1 51 ? -11.539 27.578 -17.219 1 32.88 51 HIS B C 1
ATOM 2672 O O . HIS B 1 51 ? -10.812 27.234 -16.266 1 32.88 51 HIS B O 1
ATOM 2678 N N . SER B 1 52 ? -12.672 27.047 -16.938 1 35.5 52 SER B N 1
ATOM 2679 C CA . SER B 1 52 ? -12.969 25.625 -16.75 1 35.5 52 SER B CA 1
ATOM 2680 C C . SER B 1 52 ? -11.898 24.75 -17.391 1 35.5 52 SER B C 1
ATOM 2682 O O . SER B 1 52 ? -11.766 23.578 -17.047 1 35.5 52 SER B O 1
ATOM 2684 N N . TRP B 1 53 ? -11.469 25.297 -18.547 1 33.38 53 TRP B N 1
ATOM 2685 C CA . TRP B 1 53 ? -10.477 24.609 -19.359 1 33.38 53 TRP B CA 1
ATOM 2686 C C . TRP B 1 53 ? -9.18 24.406 -18.578 1 33.38 53 TRP B C 1
ATOM 2688 O O . TRP B 1 53 ? -8.305 23.656 -19 1 33.38 53 TRP B O 1
ATOM 2698 N N . LYS B 1 54 ? -8.828 25.328 -17.766 1 35.84 54 LYS B N 1
ATOM 2699 C CA . LYS B 1 54 ? -7.523 25.391 -17.125 1 35.84 54 LYS B CA 1
ATOM 2700 C C . LYS B 1 54 ? -7.438 24.406 -15.969 1 35.84 54 LYS B C 1
ATOM 2702 O O . LYS B 1 54 ? -6.469 24.422 -15.203 1 35.84 54 LYS B O 1
ATOM 2707 N N . HIS B 1 55 ? -8.516 24.016 -15.438 1 39.06 55 HIS B N 1
ATOM 2708 C CA . HIS B 1 55 ? -8.43 23 -14.375 1 39.06 55 HIS B CA 1
ATOM 2709 C C . HIS B 1 55 ? -7.512 21.859 -14.781 1 39.06 55 HIS B C 1
ATOM 2711 O O . HIS B 1 55 ? -7.234 20.969 -13.977 1 39.06 55 HIS B O 1
ATOM 2717 N N . LEU B 1 56 ? -7.43 21.766 -16.094 1 40.69 56 LEU B N 1
ATOM 2718 C CA . LEU B 1 56 ? -6.438 20.844 -16.609 1 40.69 56 LEU B CA 1
ATOM 2719 C C . LEU B 1 56 ? -5.062 21.484 -16.688 1 40.69 56 LEU B C 1
ATOM 2721 O O . LEU B 1 56 ? -4.789 22.297 -17.578 1 40.69 56 LEU B O 1
ATOM 2725 N N . LEU B 1 57 ? -4.594 21.938 -15.656 1 44.25 57 LEU B N 1
ATOM 2726 C CA . LEU B 1 57 ? -3.23 22.422 -15.836 1 44.25 57 LEU B CA 1
ATOM 2727 C C . LEU B 1 57 ? -2.457 21.547 -16.797 1 44.25 57 LEU B C 1
ATOM 2729 O O . LEU B 1 57 ? -2.58 20.312 -16.766 1 44.25 57 LEU B O 1
ATOM 2733 N N . PRO B 1 58 ? -1.949 22.281 -17.859 1 48.62 58 PRO B N 1
ATOM 2734 C CA . PRO B 1 58 ? -1.038 21.516 -18.703 1 48.62 58 PRO B CA 1
ATOM 2735 C C . PRO B 1 58 ? -0.051 20.672 -17.891 1 48.62 58 PRO B C 1
ATOM 2737 O O . PRO B 1 58 ? 0.172 20.938 -16.719 1 48.62 58 PRO B O 1
ATOM 2740 N N . PHE B 1 59 ? 0.304 19.625 -18.375 1 54.03 59 PHE B N 1
ATOM 2741 C CA . PHE B 1 59 ? 1.264 18.688 -17.797 1 54.03 59 PHE B CA 1
ATOM 2742 C C . PHE B 1 59 ? 2.383 19.422 -17.078 1 54.03 59 PHE B C 1
ATOM 2744 O O . PHE B 1 59 ? 2.785 19.047 -15.984 1 54.03 59 PHE B O 1
ATOM 2751 N N . ASP B 1 60 ? 2.689 20.625 -17.641 1 57.12 60 ASP B N 1
ATOM 2752 C CA . ASP B 1 60 ? 3.826 21.359 -17.094 1 57.12 60 ASP B CA 1
ATOM 2753 C C . ASP B 1 60 ? 3.465 22.031 -15.766 1 57.12 60 ASP B C 1
ATOM 2755 O O . ASP B 1 60 ? 4.27 22.047 -14.828 1 57.12 60 ASP B O 1
ATOM 2759 N N . GLY B 1 61 ? 2.258 22.641 -15.68 1 59.97 61 GLY B N 1
ATOM 2760 C CA . GLY B 1 61 ? 1.83 23.281 -14.453 1 59.97 61 GLY B CA 1
ATOM 2761 C C . GLY B 1 61 ? 1.624 22.312 -13.305 1 59.97 61 GLY B C 1
ATOM 2762 O O . GLY B 1 61 ? 1.988 22.609 -12.164 1 59.97 61 GLY B O 1
ATOM 2763 N N . ARG B 1 62 ? 1.306 21.172 -13.672 1 66.81 62 ARG B N 1
ATOM 2764 C CA . ARG B 1 62 ? 1.059 20.156 -12.656 1 66.81 62 ARG B CA 1
ATOM 2765 C C . ARG B 1 62 ? 2.367 19.656 -12.055 1 66.81 62 ARG B C 1
ATOM 2767 O O . ARG B 1 62 ? 2.463 19.453 -10.844 1 66.81 62 ARG B O 1
ATOM 2774 N N . MET B 1 63 ? 3.256 19.562 -12.93 1 70.12 63 MET B N 1
ATOM 2775 C CA . MET B 1 63 ? 4.547 19.078 -12.461 1 70.12 63 MET B CA 1
ATOM 2776 C C . MET B 1 63 ? 5.223 20.109 -11.555 1 70.12 63 MET B C 1
ATOM 2778 O O . MET B 1 63 ? 5.883 19.75 -10.586 1 70.12 63 MET B O 1
ATOM 2782 N N . THR B 1 64 ? 4.977 21.375 -11.906 1 72.94 64 THR B N 1
ATOM 2783 C CA . THR B 1 64 ? 5.543 22.438 -11.07 1 72.94 64 THR B CA 1
ATOM 2784 C C . THR B 1 64 ? 4.914 22.422 -9.68 1 72.94 64 THR B C 1
ATOM 2786 O O . THR B 1 64 ? 5.613 22.578 -8.672 1 72.94 64 THR B O 1
ATOM 2789 N N . ASN B 1 65 ? 3.662 22.203 -9.602 1 76.25 65 ASN B N 1
ATOM 2790 C CA . ASN B 1 65 ? 2.986 22.125 -8.312 1 76.25 65 ASN B CA 1
ATOM 2791 C C . ASN B 1 65 ? 3.445 20.922 -7.508 1 76.25 65 ASN B C 1
ATOM 2793 O O . ASN B 1 65 ? 3.65 21.016 -6.297 1 76.25 65 ASN B O 1
ATOM 2797 N N . LEU B 1 66 ? 3.668 19.875 -8.219 1 79.69 66 LEU B N 1
ATOM 2798 C CA . LEU B 1 66 ? 4.121 18.656 -7.559 1 79.69 66 LEU B CA 1
ATOM 2799 C C . LEU B 1 66 ? 5.516 18.844 -6.969 1 79.69 66 LEU B C 1
ATOM 2801 O O . LEU B 1 66 ? 5.809 18.328 -5.891 1 79.69 66 LEU B O 1
ATOM 2805 N N . ASP B 1 67 ? 6.238 19.594 -7.66 1 83.56 67 ASP B N 1
ATOM 2806 C CA . ASP B 1 67 ? 7.57 19.875 -7.145 1 83.56 67 ASP B CA 1
ATOM 2807 C C . ASP B 1 67 ? 7.5 20.734 -5.879 1 83.56 67 ASP B C 1
ATOM 2809 O O . ASP B 1 67 ? 8.289 20.547 -4.953 1 83.56 67 ASP B O 1
ATOM 2813 N N . ARG B 1 68 ? 6.578 21.625 -5.848 1 86.44 68 ARG B N 1
ATOM 2814 C CA . ARG B 1 68 ? 6.391 22.453 -4.66 1 86.44 68 ARG B CA 1
ATOM 2815 C C . ARG B 1 68 ? 5.934 21.609 -3.475 1 86.44 68 ARG B C 1
ATOM 2817 O O . ARG B 1 68 ? 6.41 21.797 -2.354 1 86.44 68 ARG B O 1
ATOM 2824 N N . VAL B 1 69 ? 5.074 20.734 -3.76 1 88 69 VAL B N 1
ATOM 2825 C CA . VAL B 1 69 ? 4.598 19.844 -2.709 1 88 69 VAL B CA 1
ATOM 2826 C C . VAL B 1 69 ? 5.758 19 -2.182 1 88 69 VAL B C 1
ATOM 2828 O O . VAL B 1 69 ? 5.945 18.875 -0.968 1 88 69 VAL B O 1
ATOM 2831 N N . ALA B 1 70 ? 6.5 18.484 -3.09 1 89.5 70 ALA B N 1
ATOM 2832 C CA . ALA B 1 70 ? 7.625 17.641 -2.703 1 89.5 70 ALA B CA 1
ATOM 2833 C C . ALA B 1 70 ? 8.609 18.391 -1.816 1 89.5 70 ALA B C 1
ATOM 2835 O O . ALA B 1 70 ? 9.086 17.859 -0.809 1 89.5 70 ALA B O 1
ATOM 2836 N N . ARG B 1 71 ? 8.898 19.578 -2.174 1 90.38 71 ARG B N 1
ATOM 2837 C CA . ARG B 1 71 ? 9.812 20.406 -1.381 1 90.38 71 ARG B CA 1
ATOM 2838 C C . ARG B 1 71 ? 9.234 20.672 0.004 1 90.38 71 ARG B C 1
ATOM 2840 O O . ARG B 1 71 ? 9.945 20.578 1.007 1 90.38 71 ARG B O 1
ATOM 2847 N N . PHE B 1 72 ? 7.992 20.969 0.03 1 91.06 72 PHE B N 1
ATOM 2848 C CA . PHE B 1 72 ? 7.328 21.297 1.286 1 91.06 72 PHE B CA 1
ATOM 2849 C C . PHE B 1 72 ? 7.344 20.109 2.238 1 91.06 72 PHE B C 1
ATOM 2851 O O . PHE B 1 72 ? 7.68 20.25 3.416 1 91.06 72 PHE B O 1
ATOM 2858 N N . ILE B 1 73 ? 7.074 18.906 1.699 1 95.06 73 ILE B N 1
ATOM 2859 C CA . ILE B 1 73 ? 6.871 17.766 2.588 1 95.06 73 ILE B CA 1
ATOM 2860 C C . ILE B 1 73 ? 8.227 17.156 2.955 1 95.06 73 ILE B C 1
ATOM 2862 O O . ILE B 1 73 ? 8.305 16.312 3.852 1 95.06 73 ILE B O 1
ATOM 2866 N N . SER B 1 74 ? 9.289 17.609 2.359 1 94.94 74 SER B N 1
ATOM 2867 C CA . SER B 1 74 ? 10.594 16.969 2.5 1 94.94 74 SER B CA 1
ATOM 2868 C C . SER B 1 74 ? 11.141 17.125 3.916 1 94.94 74 SER B C 1
ATOM 2870 O O . SER B 1 74 ? 12.047 16.406 4.324 1 94.94 74 SER B O 1
ATOM 2872 N N . SER B 1 75 ? 10.633 18 4.66 1 94.19 75 SER B N 1
ATOM 2873 C CA . SER B 1 75 ? 11.188 18.281 5.984 1 94.19 75 SER B CA 1
ATOM 2874 C C . SER B 1 75 ? 10.5 17.422 7.051 1 94.19 75 SER B C 1
ATOM 2876 O O . SER B 1 75 ? 10.867 17.484 8.227 1 94.19 75 SER B O 1
ATOM 2878 N N . PHE B 1 76 ? 9.609 16.625 6.707 1 96.44 76 PHE B N 1
ATOM 2879 C CA . PHE B 1 76 ? 8.867 15.82 7.664 1 96.44 76 PHE B CA 1
ATOM 2880 C C . PHE B 1 76 ? 9.398 14.391 7.695 1 96.44 76 PHE B C 1
ATOM 2882 O O . PHE B 1 76 ? 10.133 13.984 6.793 1 96.44 76 PHE B O 1
ATOM 2889 N N . ASP B 1 77 ? 9.062 13.68 8.797 1 95.62 77 ASP B N 1
ATOM 2890 C CA . ASP B 1 77 ? 9.508 12.305 8.953 1 95.62 77 ASP B CA 1
ATOM 2891 C C . ASP B 1 77 ? 8.461 11.32 8.445 1 95.62 77 ASP B C 1
ATOM 2893 O O . ASP B 1 77 ? 8.797 10.242 7.949 1 95.62 77 ASP B O 1
ATOM 2897 N N . VAL B 1 78 ? 7.27 11.641 8.664 1 97.31 78 VAL B N 1
ATOM 2898 C CA . VAL B 1 78 ? 6.133 10.859 8.195 1 97.31 78 VAL B CA 1
ATOM 2899 C C . VAL B 1 78 ? 5.09 11.781 7.566 1 97.31 78 VAL B C 1
ATOM 2901 O O . VAL B 1 78 ? 4.703 12.789 8.172 1 97.31 78 VAL B O 1
ATOM 2904 N N . VAL B 1 79 ? 4.68 11.461 6.312 1 97.5 79 VAL B N 1
ATOM 2905 C CA . VAL B 1 79 ? 3.684 12.258 5.609 1 97.5 79 VAL B CA 1
ATOM 2906 C C . VAL B 1 79 ? 2.504 11.375 5.203 1 97.5 79 VAL B C 1
ATOM 2908 O O . VAL B 1 79 ? 2.684 10.367 4.52 1 97.5 79 VAL B O 1
ATOM 2911 N N . GLY B 1 80 ? 1.332 11.68 5.734 1 97 80 GLY B N 1
ATOM 2912 C CA . GLY B 1 80 ? 0.099 11.07 5.27 1 97 80 GLY B CA 1
ATOM 2913 C C . GLY B 1 80 ? -0.615 11.883 4.211 1 97 80 GLY B C 1
ATOM 2914 O O . GLY B 1 80 ? -0.875 13.07 4.406 1 97 80 GLY B O 1
ATOM 2915 N N . LEU B 1 81 ? -0.924 11.242 3.08 1 93.5 81 LEU B N 1
ATOM 2916 C CA . LEU B 1 81 ? -1.57 11.906 1.955 1 93.5 81 LEU B CA 1
ATOM 2917 C C . LEU B 1 81 ? -2.951 11.32 1.694 1 93.5 81 LEU B C 1
ATOM 2919 O O . LEU B 1 81 ? -3.133 10.102 1.751 1 93.5 81 LEU B O 1
ATOM 2923 N N . GLN B 1 82 ? -3.902 12.18 1.567 1 91.06 82 GLN B N 1
ATOM 2924 C CA . GLN B 1 82 ? -5.227 11.758 1.12 1 91.06 82 GLN B CA 1
ATOM 2925 C C . GLN B 1 82 ? -5.547 12.328 -0.258 1 91.06 82 GLN B C 1
ATOM 2927 O O . GLN B 1 82 ? -5.008 13.359 -0.651 1 91.06 82 GLN B O 1
ATOM 2932 N N . GLU B 1 83 ? -6.402 11.648 -1.007 1 82.38 83 GLU B N 1
ATOM 2933 C CA . GLU B 1 83 ? -6.926 12.055 -2.309 1 82.38 83 GLU B CA 1
ATOM 2934 C C . GLU B 1 83 ? -5.797 12.312 -3.301 1 82.38 83 GLU B C 1
ATOM 2936 O O . GLU B 1 83 ? -5.75 13.375 -3.936 1 82.38 83 GLU B O 1
ATOM 2941 N N . MET B 1 84 ? -4.859 11.297 -3.279 1 70.38 84 MET B N 1
ATOM 2942 C CA . MET B 1 84 ? -3.758 11.43 -4.227 1 70.38 84 MET B CA 1
ATOM 2943 C C . MET B 1 84 ? -4.246 11.234 -5.66 1 70.38 84 MET B C 1
ATOM 2945 O O . MET B 1 84 ? -3.512 11.508 -6.613 1 70.38 84 MET B O 1
ATOM 2949 N N . ASP B 1 85 ? -5.508 10.492 -5.797 1 55.62 85 ASP B N 1
ATOM 2950 C CA . ASP B 1 85 ? -5.945 9.945 -7.074 1 55.62 85 ASP B CA 1
ATOM 2951 C C . ASP B 1 85 ? -6.273 11.062 -8.062 1 55.62 85 ASP B C 1
ATOM 2953 O O . ASP B 1 85 ? -7.379 11.102 -8.617 1 55.62 85 ASP B O 1
ATOM 2957 N N . ALA B 1 86 ? -5.758 12.016 -7.625 1 47.31 86 ALA B N 1
ATOM 2958 C CA . ALA B 1 86 ? -6.535 12.656 -8.68 1 47.31 86 ALA B CA 1
ATOM 2959 C C . ALA B 1 86 ? -6.41 11.883 -10 1 47.31 86 ALA B C 1
ATOM 2961 O O . ALA B 1 86 ? -5.438 11.156 -10.203 1 47.31 86 ALA B O 1
ATOM 2962 N N . GLY B 1 87 ? -6.758 11.742 -10.82 1 38.72 87 GLY B N 1
ATOM 2963 C CA . GLY B 1 87 ? -6.609 11.203 -12.164 1 38.72 87 GLY B CA 1
ATOM 2964 C C . GLY B 1 87 ? -5.242 10.594 -12.414 1 38.72 87 GLY B C 1
ATOM 2965 O O . GLY B 1 87 ? -4.27 10.945 -11.75 1 38.72 87 GLY B O 1
ATOM 2966 N N . SER B 1 88 ? -4.84 8.977 -13.289 1 39.22 88 SER B N 1
ATOM 2967 C CA . SER B 1 88 ? -4.273 8.891 -14.633 1 39.22 88 SER B CA 1
ATOM 2968 C C . SER B 1 88 ? -3.348 10.062 -14.922 1 39.22 88 SER B C 1
ATOM 2970 O O . SER B 1 88 ? -2.883 10.234 -16.047 1 39.22 88 SER B O 1
ATOM 2972 N N . LEU B 1 89 ? -3.416 11.062 -13.789 1 39.66 89 LEU B N 1
ATOM 2973 C CA . LEU B 1 89 ? -3.826 12.445 -14.039 1 39.66 89 LEU B CA 1
ATOM 2974 C C . LEU B 1 89 ? -3.842 12.742 -15.531 1 39.66 89 LEU B C 1
ATOM 2976 O O . LEU B 1 89 ? -2.912 12.383 -16.25 1 39.66 89 LEU B O 1
ATOM 2980 N N . ARG B 1 90 ? -4.512 13.43 -16.375 1 38.97 90 ARG B N 1
ATOM 2981 C CA . ARG B 1 90 ? -4.898 13.469 -17.781 1 38.97 90 ARG B CA 1
ATOM 2982 C C . ARG B 1 90 ? -3.941 12.648 -18.641 1 38.97 90 ARG B C 1
ATOM 2984 O O . ARG B 1 90 ? -4.273 12.273 -19.766 1 38.97 90 ARG B O 1
ATOM 2991 N N . SER B 1 91 ? -3.125 12.07 -19.125 1 43.72 91 SER B N 1
ATOM 2992 C CA . SER B 1 91 ? -2.588 11.211 -20.172 1 43.72 91 SER B CA 1
ATOM 2993 C C . SER B 1 91 ? -1.19 10.711 -19.828 1 43.72 91 SER B C 1
ATOM 2995 O O . SER B 1 91 ? -0.618 9.898 -20.547 1 43.72 91 SER B O 1
ATOM 2997 N N . SER B 1 92 ? -0.38 11.102 -18.344 1 51.5 92 SER B N 1
ATOM 2998 C CA . SER B 1 92 ? 1.055 10.836 -18.328 1 51.5 92 SER B CA 1
ATOM 2999 C C . SER B 1 92 ? 1.404 9.734 -17.344 1 51.5 92 SER B C 1
ATOM 3001 O O . SER B 1 92 ? 2.545 9.266 -17.297 1 51.5 92 SER B O 1
ATOM 3003 N N . TYR B 1 93 ? 0.465 9.07 -16.625 1 55.84 93 TYR B N 1
ATOM 3004 C CA . TYR B 1 93 ? 0.617 7.926 -15.742 1 55.84 93 TYR B CA 1
ATOM 3005 C C . TYR B 1 93 ? 1.678 8.195 -14.68 1 55.84 93 TYR B C 1
ATOM 3007 O O . TYR B 1 93 ? 2.488 7.324 -14.367 1 55.84 93 TYR B O 1
ATOM 3015 N N . VAL B 1 94 ? 1.735 9.555 -14.344 1 56.25 94 VAL B N 1
ATOM 3016 C CA . VAL B 1 94 ? 2.717 9.844 -13.305 1 56.25 94 VAL B CA 1
ATOM 3017 C C . VAL B 1 94 ? 2.244 9.266 -11.969 1 56.25 94 VAL B C 1
ATOM 3019 O O . VAL B 1 94 ? 1.102 9.484 -11.562 1 56.25 94 VAL B O 1
ATOM 3022 N N . ASP B 1 95 ? 3.004 8.398 -11.359 1 62.69 95 ASP B N 1
ATOM 3023 C CA . ASP B 1 95 ? 2.834 7.91 -10 1 62.69 95 ASP B CA 1
ATOM 3024 C C . ASP B 1 95 ? 3.105 9.023 -8.984 1 62.69 95 ASP B C 1
ATOM 3026 O O . ASP B 1 95 ? 4.262 9.305 -8.656 1 62.69 95 ASP B O 1
ATOM 3030 N N . LEU B 1 96 ? 1.959 9.633 -8.461 1 69 96 LEU B N 1
ATOM 3031 C CA . LEU B 1 96 ? 2.123 10.789 -7.594 1 69 96 LEU B CA 1
ATOM 3032 C C . LEU B 1 96 ? 2.867 10.414 -6.316 1 69 96 LEU B C 1
ATOM 3034 O O . LEU B 1 96 ? 3.773 11.133 -5.887 1 69 96 LEU B O 1
ATOM 3038 N N . THR B 1 97 ? 2.482 9.289 -5.758 1 71.88 97 THR B N 1
ATOM 3039 C CA . THR B 1 97 ? 3.105 8.906 -4.5 1 71.88 97 THR B CA 1
ATOM 3040 C C . THR B 1 97 ? 4.582 8.57 -4.703 1 71.88 97 THR B C 1
ATOM 3042 O O . THR B 1 97 ? 5.43 8.969 -3.904 1 71.88 97 THR B O 1
ATOM 3045 N N . ALA B 1 98 ? 4.793 7.922 -5.762 1 70.06 98 ALA B N 1
ATOM 3046 C CA . ALA B 1 98 ? 6.184 7.586 -6.051 1 70.06 98 ALA B CA 1
ATOM 3047 C C . ALA B 1 98 ? 6.992 8.844 -6.379 1 70.06 98 ALA B C 1
ATOM 3049 O O . ALA B 1 98 ? 8.141 8.977 -5.953 1 70.06 98 ALA B O 1
ATOM 3050 N N . TYR B 1 99 ? 6.336 9.719 -7.191 1 76.56 99 TYR B N 1
ATOM 3051 C CA . TYR B 1 99 ? 6.996 10.977 -7.531 1 76.56 99 TYR B CA 1
ATOM 3052 C C . TYR B 1 99 ? 7.352 11.758 -6.273 1 76.56 99 TYR B C 1
ATOM 3054 O O . TYR B 1 99 ? 8.5 12.188 -6.105 1 76.56 99 TYR B O 1
ATOM 3062 N N . LEU B 1 100 ? 6.41 11.883 -5.422 1 84.44 100 LEU B N 1
ATOM 3063 C CA . LEU B 1 100 ? 6.613 12.664 -4.203 1 84.44 100 LEU B CA 1
ATOM 3064 C C . LEU B 1 100 ? 7.645 11.992 -3.299 1 84.44 100 LEU B C 1
ATOM 3066 O O . LEU B 1 100 ? 8.484 12.672 -2.699 1 84.44 100 LEU B O 1
ATOM 3070 N N . SER B 1 101 ? 7.516 10.711 -3.221 1 85.69 101 SER B N 1
ATOM 3071 C CA . SER B 1 101 ? 8.461 9.977 -2.393 1 85.69 101 SER B CA 1
ATOM 3072 C C . SER B 1 101 ? 9.898 10.188 -2.871 1 85.69 101 SER B C 1
ATOM 3074 O O . SER B 1 101 ? 10.797 10.445 -2.068 1 85.69 101 SER B O 1
ATOM 3076 N N . GLU B 1 102 ? 10.07 10.117 -4.117 1 80.94 102 GLU B N 1
ATOM 3077 C CA . GLU B 1 102 ? 11.406 10.266 -4.691 1 80.94 102 GLU B CA 1
ATOM 3078 C C . GLU B 1 102 ? 11.906 11.695 -4.559 1 80.94 102 GLU B C 1
ATOM 3080 O O . GLU B 1 102 ? 13.023 11.93 -4.094 1 80.94 102 GLU B O 1
ATOM 3085 N N . ARG B 1 103 ? 11.125 12.586 -4.988 1 84.25 103 ARG B N 1
ATOM 3086 C CA . ARG B 1 103 ? 11.539 13.977 -5.023 1 84.25 103 ARG B CA 1
ATOM 3087 C C . ARG B 1 103 ? 11.742 14.531 -3.617 1 84.25 103 ARG B C 1
ATOM 3089 O O . ARG B 1 103 ? 12.602 15.375 -3.389 1 84.25 103 ARG B O 1
ATOM 3096 N N . ALA B 1 104 ? 10.922 14.086 -2.729 1 90.69 104 ALA B N 1
ATOM 3097 C CA . ALA B 1 104 ? 11.008 14.586 -1.357 1 90.69 104 ALA B CA 1
ATOM 3098 C C . ALA B 1 104 ? 12 13.766 -0.534 1 90.69 104 ALA B C 1
ATOM 3100 O O . ALA B 1 104 ? 12.289 14.102 0.616 1 90.69 104 ALA B O 1
ATOM 3101 N N . GLY B 1 105 ? 12.5 12.648 -1.088 1 88.75 105 GLY B N 1
ATOM 3102 C CA . GLY B 1 105 ? 13.547 11.875 -0.443 1 88.75 105 GLY B CA 1
ATOM 3103 C C . GLY B 1 105 ? 13.031 10.93 0.619 1 88.75 105 GLY B C 1
ATOM 3104 O O . GLY B 1 105 ? 13.672 10.734 1.653 1 88.75 105 GLY B O 1
ATOM 3105 N N . PHE B 1 106 ? 11.875 10.375 0.457 1 91.5 106 PHE B N 1
ATOM 3106 C CA . PHE B 1 106 ? 11.359 9.367 1.378 1 91.5 106 PHE B CA 1
ATOM 3107 C C . PHE B 1 106 ? 11.719 7.969 0.906 1 91.5 106 PHE B C 1
ATOM 3109 O O . PHE B 1 106 ? 11.328 7.555 -0.188 1 91.5 106 PHE B O 1
ATOM 3116 N N . PRO B 1 107 ? 12.328 7.188 1.736 1 90.12 107 PRO B N 1
ATOM 3117 C CA . PRO B 1 107 ? 12.742 5.852 1.301 1 90.12 107 PRO B CA 1
ATOM 3118 C C . PRO B 1 107 ? 11.586 4.855 1.288 1 90.12 107 PRO B C 1
ATOM 3120 O O . PRO B 1 107 ? 11.656 3.832 0.602 1 90.12 107 PRO B O 1
ATOM 3123 N N . HIS B 1 108 ? 10.531 5.094 2.057 1 91.31 108 HIS B N 1
ATOM 3124 C CA . HIS B 1 108 ? 9.43 4.148 2.154 1 91.31 108 HIS B CA 1
ATOM 3125 C C . HIS B 1 108 ? 8.102 4.809 1.782 1 91.31 108 HIS B C 1
ATOM 3127 O O . HIS B 1 108 ? 7.773 5.875 2.303 1 91.31 108 HIS B O 1
ATOM 3133 N N . ALA B 1 109 ? 7.402 4.156 0.828 1 91.06 109 ALA B N 1
ATOM 3134 C CA . ALA B 1 109 ? 6.102 4.652 0.397 1 91.06 109 ALA B CA 1
ATOM 3135 C C . ALA B 1 109 ? 5.078 3.523 0.332 1 91.06 109 ALA B C 1
ATOM 3137 O O . ALA B 1 109 ? 5.395 2.414 -0.1 1 91.06 109 ALA B O 1
ATOM 3138 N N . TYR B 1 110 ? 3.92 3.793 0.844 1 92.12 110 TYR B N 1
ATOM 3139 C CA . TYR B 1 110 ? 2.791 2.871 0.847 1 92.12 110 TYR B CA 1
ATOM 3140 C C . TYR B 1 110 ? 1.557 3.518 0.23 1 92.12 110 TYR B C 1
ATOM 3142 O O . TYR B 1 110 ? 1.205 4.648 0.568 1 92.12 110 TYR B O 1
ATOM 3150 N N . THR B 1 111 ? 0.905 2.801 -0.743 1 90.38 111 THR B N 1
ATOM 3151 C CA . THR B 1 111 ? -0.211 3.428 -1.443 1 90.38 111 THR B CA 1
ATOM 3152 C C . THR B 1 111 ? -1.396 2.471 -1.54 1 90.38 111 THR B C 1
ATOM 3154 O O . THR B 1 111 ? -1.215 1.272 -1.77 1 90.38 111 THR B O 1
ATOM 3157 N N . ARG B 1 112 ? -2.488 2.988 -1.262 1 89.12 112 ARG B N 1
ATOM 3158 C CA . ARG B 1 112 ? -3.781 2.352 -1.5 1 89.12 112 ARG B CA 1
ATOM 3159 C C . ARG B 1 112 ? -4.582 3.117 -2.549 1 89.12 112 ARG B C 1
ATOM 3161 O O . ARG B 1 112 ? -4.875 4.301 -2.371 1 89.12 112 ARG B O 1
ATOM 3168 N N . VAL B 1 113 ? -4.902 2.428 -3.662 1 84.12 113 VAL B N 1
ATOM 3169 C CA . VAL B 1 113 ? -5.664 3.064 -4.734 1 84.12 113 VAL B CA 1
ATOM 3170 C C . VAL B 1 113 ? -6.98 2.322 -4.945 1 84.12 113 VAL B C 1
ATOM 3172 O O . VAL B 1 113 ? -7 1.093 -5.035 1 84.12 113 VAL B O 1
ATOM 3175 N N . ASN B 1 114 ? -8.047 3.045 -4.895 1 82.44 114 ASN B N 1
ATOM 3176 C CA . ASN B 1 114 ? -9.375 2.568 -5.27 1 82.44 114 ASN B CA 1
ATOM 3177 C C . ASN B 1 114 ? -9.922 3.322 -6.477 1 82.44 114 ASN B C 1
ATOM 3179 O O . ASN B 1 114 ? -10.078 4.547 -6.434 1 82.44 114 ASN B O 1
ATOM 3183 N N . ARG B 1 115 ? -10.141 2.537 -7.551 1 75.88 115 ARG B N 1
ATOM 3184 C CA . ARG B 1 115 ? -10.641 3.162 -8.773 1 75.88 115 ARG B CA 1
ATOM 3185 C C . ARG B 1 115 ? -12.07 2.736 -9.062 1 75.88 115 ARG B C 1
ATOM 3187 O O . ARG B 1 115 ? -12.422 1.563 -8.906 1 75.88 115 ARG B O 1
ATOM 3194 N N . ASP B 1 116 ? -12.844 3.787 -9.289 1 68.75 116 ASP B N 1
ATOM 3195 C CA . ASP B 1 116 ? -14.156 3.486 -9.844 1 68.75 116 ASP B CA 1
ATOM 3196 C C . ASP B 1 116 ? -14.094 3.344 -11.359 1 68.75 116 ASP B C 1
ATOM 3198 O O . ASP B 1 116 ? -13.859 4.324 -12.07 1 68.75 116 ASP B O 1
ATOM 3202 N N . LEU B 1 117 ? -14.164 2.186 -11.836 1 60.81 117 LEU B N 1
ATOM 3203 C CA . LEU B 1 117 ? -13.992 1.905 -13.258 1 60.81 117 LEU B CA 1
ATOM 3204 C C . LEU B 1 117 ? -15.062 2.611 -14.086 1 60.81 117 LEU B C 1
ATOM 3206 O O . LEU B 1 117 ? -14.859 2.871 -15.273 1 60.81 117 LEU B O 1
ATOM 3210 N N . GLY B 1 118 ? -16.156 2.994 -13.445 1 55.38 118 GLY B N 1
ATOM 3211 C CA . GLY B 1 118 ? -17.203 3.664 -14.188 1 55.38 118 GLY B CA 1
ATOM 3212 C C . GLY B 1 118 ? -17.047 5.172 -14.219 1 55.38 118 GLY B C 1
ATOM 3213 O O . GLY B 1 118 ? -17.547 5.832 -15.141 1 55.38 118 GLY B O 1
ATOM 3214 N N . THR B 1 119 ? -16.5 5.844 -13.328 1 53.69 119 THR B N 1
ATOM 3215 C CA . THR B 1 119 ? -16.5 7.297 -13.211 1 53.69 119 THR B CA 1
ATOM 3216 C C . THR B 1 119 ? -15.078 7.848 -13.211 1 53.69 119 THR B C 1
ATOM 3218 O O . THR B 1 119 ? -14.875 9.062 -13.25 1 53.69 119 THR B O 1
ATOM 3221 N N . PHE B 1 120 ? -14.141 7.168 -13.508 1 53.22 120 PHE B N 1
ATOM 3222 C CA . PHE B 1 120 ? -12.734 7.555 -13.516 1 53.22 120 PHE B CA 1
ATOM 3223 C C . PHE B 1 120 ? -12.336 8.18 -12.18 1 53.22 120 PHE B C 1
ATOM 3225 O O . PHE B 1 120 ? -11.375 8.945 -12.109 1 53.22 120 PHE B O 1
ATOM 3232 N N . ALA B 1 121 ? -13.141 8.016 -11.234 1 56.66 121 ALA B N 1
ATOM 3233 C CA . ALA B 1 121 ? -12.766 8.547 -9.922 1 56.66 121 ALA B CA 1
ATOM 3234 C C . ALA B 1 121 ? -11.773 7.633 -9.219 1 56.66 121 ALA B C 1
ATOM 3236 O O . ALA B 1 121 ? -11.898 6.406 -9.273 1 56.66 121 ALA B O 1
ATOM 3237 N N . LYS B 1 122 ? -10.664 8.273 -8.883 1 64.69 122 LYS B N 1
ATOM 3238 C CA . LYS B 1 122 ? -9.633 7.543 -8.156 1 64.69 122 LYS B CA 1
ATOM 3239 C C . LYS B 1 122 ? -9.445 8.109 -6.746 1 64.69 122 LYS B C 1
ATOM 3241 O O . LYS B 1 122 ? -9.453 9.32 -6.555 1 64.69 122 LYS B O 1
ATOM 3246 N N . HIS B 1 123 ? -9.688 7.215 -5.812 1 76.62 123 HIS B N 1
ATOM 3247 C CA . HIS B 1 123 ? -9.312 7.559 -4.449 1 76.62 123 HIS B CA 1
ATOM 3248 C C . HIS B 1 123 ? -8.008 6.871 -4.051 1 76.62 123 HIS B C 1
ATOM 3250 O O . HIS B 1 123 ? -7.832 5.676 -4.285 1 76.62 123 HIS B O 1
ATOM 3256 N N . ALA B 1 124 ? -7.102 7.738 -3.75 1 84.56 124 ALA B N 1
ATOM 3257 C CA . ALA B 1 124 ? -5.812 7.172 -3.355 1 84.56 124 ALA B CA 1
ATOM 3258 C C . ALA B 1 124 ? -5.324 7.785 -2.047 1 84.56 124 ALA B C 1
ATOM 3260 O O . ALA B 1 124 ? -5.508 8.984 -1.806 1 84.56 124 ALA B O 1
ATOM 3261 N N . MET B 1 125 ? -4.879 6.949 -1.193 1 90.75 125 MET B N 1
ATOM 3262 C CA . MET B 1 125 ? -4.164 7.363 0.011 1 90.75 125 MET B CA 1
ATOM 3263 C C . MET B 1 125 ? -2.713 6.895 -0.028 1 90.75 125 MET B C 1
ATOM 3265 O O . MET B 1 125 ? -2.406 5.863 -0.627 1 90.75 125 MET B O 1
ATOM 3269 N N . GLY B 1 126 ? -1.873 7.719 0.525 1 91.94 126 GLY B N 1
ATOM 3270 C CA . GLY B 1 126 ? -0.462 7.371 0.576 1 91.94 126 GLY B CA 1
ATOM 3271 C C . GLY B 1 126 ? 0.19 7.719 1.901 1 91.94 126 GLY B C 1
ATOM 3272 O O . GLY B 1 126 ? -0.225 8.664 2.574 1 91.94 126 GLY B O 1
ATOM 3273 N N . LEU B 1 127 ? 1.161 6.953 2.25 1 95.75 127 LEU B N 1
ATOM 3274 C CA . LEU B 1 127 ? 1.995 7.176 3.426 1 95.75 127 LEU B CA 1
ATOM 3275 C C . LEU B 1 127 ? 3.475 7.148 3.057 1 95.75 127 LEU B C 1
ATOM 3277 O O . LEU B 1 127 ? 3.955 6.18 2.467 1 95.75 127 LEU B O 1
ATOM 3281 N N . LEU B 1 128 ? 4.125 8.273 3.334 1 95 128 LEU B N 1
ATOM 3282 C CA . LEU B 1 128 ? 5.562 8.391 3.127 1 95 128 LEU B CA 1
ATOM 3283 C C . LEU B 1 128 ? 6.301 8.43 4.461 1 95 128 LEU B C 1
ATOM 3285 O O . LEU B 1 128 ? 5.938 9.203 5.352 1 95 128 LEU B O 1
ATOM 3289 N N . THR B 1 129 ? 7.32 7.586 4.594 1 95.31 129 THR B N 1
ATOM 3290 C CA . THR B 1 129 ? 8.031 7.547 5.867 1 95.31 129 THR B CA 1
ATOM 3291 C C . THR B 1 129 ? 9.539 7.477 5.641 1 95.31 129 THR B C 1
ATOM 3293 O O . THR B 1 129 ? 10 6.836 4.695 1 95.31 129 THR B O 1
ATOM 3296 N N . ARG B 1 130 ? 10.266 8.156 6.535 1 92.69 130 ARG B N 1
ATOM 3297 C CA . ARG B 1 130 ? 11.727 8.062 6.496 1 92.69 130 ARG B CA 1
ATOM 3298 C C . ARG B 1 130 ? 12.203 6.777 7.16 1 92.69 130 ARG B C 1
ATOM 3300 O O . ARG B 1 130 ? 13.211 6.195 6.742 1 92.69 130 ARG B O 1
ATOM 3307 N N . THR B 1 131 ? 11.516 6.418 8.195 1 90.69 131 THR B N 1
ATOM 3308 C CA . THR B 1 131 ? 11.805 5.164 8.875 1 90.69 131 THR B CA 1
ATOM 3309 C C . THR B 1 131 ? 10.805 4.082 8.477 1 90.69 131 THR B C 1
ATOM 3311 O O . THR B 1 131 ? 9.609 4.348 8.367 1 90.69 131 THR B O 1
ATOM 3314 N N . GLU B 1 132 ? 11.32 2.891 8.258 1 90.62 132 GLU B N 1
ATOM 3315 C CA . GLU B 1 132 ? 10.438 1.815 7.82 1 90.62 132 GLU B CA 1
ATOM 3316 C C . GLU B 1 132 ? 9.555 1.325 8.969 1 90.62 132 GLU B C 1
ATOM 3318 O O . GLU B 1 132 ? 10.062 0.892 10.008 1 90.62 132 GLU B O 1
ATOM 3323 N N . PRO B 1 133 ? 8.273 1.371 8.789 1 94.19 133 PRO B N 1
ATOM 3324 C CA . PRO B 1 133 ? 7.41 0.739 9.789 1 94.19 133 PRO B CA 1
ATOM 3325 C C . PRO B 1 133 ? 7.539 -0.783 9.805 1 94.19 133 PRO B C 1
ATOM 3327 O O . PRO B 1 133 ? 7.879 -1.387 8.781 1 94.19 133 PRO B O 1
ATOM 3330 N N . ASP B 1 134 ? 7.219 -1.351 10.984 1 92.19 134 ASP B N 1
ATOM 3331 C CA . ASP B 1 134 ? 7.199 -2.805 11.102 1 92.19 134 ASP B CA 1
ATOM 3332 C C . ASP B 1 134 ? 6.059 -3.404 10.281 1 92.19 134 ASP B C 1
ATOM 3334 O O . ASP B 1 134 ? 6.203 -4.484 9.703 1 92.19 134 ASP B O 1
ATOM 3338 N N . ARG B 1 135 ? 5.062 -2.67 10.32 1 95.12 135 ARG B N 1
ATOM 3339 C CA . ARG B 1 135 ? 3.838 -3.146 9.688 1 95.12 135 ARG B CA 1
ATOM 3340 C C . ARG B 1 135 ? 2.965 -1.98 9.234 1 95.12 135 ARG B C 1
ATOM 3342 O O . ARG B 1 135 ? 2.848 -0.978 9.945 1 95.12 135 ARG B O 1
ATOM 3349 N N . VAL B 1 136 ? 2.396 -2.146 8.016 1 97.62 136 VAL B N 1
ATOM 3350 C CA . VAL B 1 136 ? 1.401 -1.201 7.516 1 97.62 136 VAL B CA 1
ATOM 3351 C C . VAL B 1 136 ? 0.118 -1.944 7.152 1 97.62 136 VAL B C 1
ATOM 3353 O O . VAL B 1 136 ? 0.148 -2.914 6.395 1 97.62 136 VAL B O 1
ATOM 3356 N N . GLU B 1 137 ? -0.932 -1.491 7.797 1 97.81 137 GLU B N 1
ATOM 3357 C CA . GLU B 1 137 ? -2.236 -2.086 7.523 1 97.81 137 GLU B CA 1
ATOM 3358 C C . GLU B 1 137 ? -3.166 -1.088 6.84 1 97.81 137 GLU B C 1
ATOM 3360 O O . GLU B 1 137 ? -3.34 0.034 7.32 1 97.81 137 GLU B O 1
ATOM 3365 N N . MET B 1 138 ? -3.703 -1.524 5.723 1 96.38 138 MET B N 1
ATOM 3366 C CA . MET B 1 138 ? -4.672 -0.704 5.004 1 96.38 138 MET B CA 1
ATOM 3367 C C . MET B 1 138 ? -6.082 -1.266 5.16 1 96.38 138 MET B C 1
ATOM 3369 O O . MET B 1 138 ? -6.32 -2.443 4.887 1 96.38 138 MET B O 1
ATOM 3373 N N . HIS B 1 139 ? -6.969 -0.336 5.59 1 94.94 139 HIS B N 1
ATOM 3374 C CA . HIS B 1 139 ? -8.32 -0.757 5.941 1 94.94 139 HIS B CA 1
ATOM 3375 C C . HIS B 1 139 ? -9.352 -0.11 5.023 1 94.94 139 HIS B C 1
ATOM 3377 O O . HIS B 1 139 ? -9.328 1.104 4.809 1 94.94 139 HIS B O 1
ATOM 3383 N N . ARG B 1 140 ? -10.211 -0.964 4.551 1 91.5 140 ARG B N 1
ATOM 3384 C CA . ARG B 1 140 ? -11.477 -0.433 4.059 1 91.5 140 ARG B CA 1
ATOM 3385 C C . ARG B 1 140 ? -12.383 -0.029 5.215 1 91.5 140 ARG B C 1
ATOM 3387 O O . ARG B 1 140 ? -12.734 -0.859 6.055 1 91.5 140 ARG B O 1
ATOM 3394 N N . LEU B 1 141 ? -12.766 1.229 5.238 1 92.69 141 LEU B N 1
ATOM 3395 C CA . LEU B 1 141 ? -13.609 1.678 6.336 1 92.69 141 LEU B CA 1
ATOM 3396 C C . LEU B 1 141 ? -15.078 1.378 6.043 1 92.69 141 LEU B C 1
ATOM 3398 O O . LEU B 1 141 ? -15.492 1.337 4.883 1 92.69 141 LEU B O 1
ATOM 3402 N N . PRO B 1 142 ? -15.844 1.183 7.07 1 89.75 142 PRO B N 1
ATOM 3403 C CA . PRO B 1 142 ? -17.266 0.908 6.855 1 89.75 142 PRO B CA 1
ATOM 3404 C C . PRO B 1 142 ? -18 2.078 6.203 1 89.75 142 PRO B C 1
ATOM 3406 O O . PRO B 1 142 ? -17.594 3.232 6.363 1 89.75 142 PRO B O 1
ATOM 3409 N N . GLY B 1 143 ? -19.031 1.73 5.406 1 84.94 143 GLY B N 1
ATOM 3410 C CA . GLY B 1 143 ? -19.844 2.766 4.777 1 84.94 143 GLY B CA 1
ATOM 3411 C C . GLY B 1 143 ? -20.141 2.486 3.316 1 84.94 143 GLY B C 1
ATOM 3412 O O . GLY B 1 143 ? -19.5 1.63 2.699 1 84.94 143 GLY B O 1
ATOM 3413 N N . PRO B 1 144 ? -21.047 3.188 2.799 1 74.19 144 PRO B N 1
ATOM 3414 C CA . PRO B 1 144 ? -21.5 2.91 1.438 1 74.19 144 PRO B CA 1
ATOM 3415 C C . PRO B 1 144 ? -20.578 3.494 0.371 1 74.19 144 PRO B C 1
ATOM 3417 O O . PRO B 1 144 ? -20.609 3.051 -0.781 1 74.19 144 PRO B O 1
ATOM 3420 N N . ILE B 1 145 ? -19.906 4.559 0.692 1 68.94 145 ILE B N 1
ATOM 3421 C CA . ILE B 1 145 ? -19.078 5.23 -0.297 1 68.94 145 ILE B CA 1
ATOM 3422 C C . ILE B 1 145 ? -17.719 4.527 -0.395 1 68.94 145 ILE B C 1
ATOM 3424 O O . ILE B 1 145 ? -16.984 4.438 0.592 1 68.94 145 ILE B O 1
ATOM 3428 N N . PRO B 1 146 ? -17.484 4.086 -1.607 1 70.25 146 PRO B N 1
ATOM 3429 C CA . PRO B 1 146 ? -16.172 3.461 -1.799 1 70.25 146 PRO B CA 1
ATOM 3430 C C . PRO B 1 146 ? -15.016 4.457 -1.695 1 70.25 146 PRO B C 1
ATOM 3432 O O . PRO B 1 146 ? -15.211 5.66 -1.899 1 70.25 146 PRO B O 1
ATOM 3435 N N . GLY B 1 147 ? -13.883 4.047 -1.286 1 72.88 147 GLY B N 1
ATOM 3436 C CA . GLY B 1 147 ? -12.672 4.855 -1.359 1 72.88 147 GLY B CA 1
ATOM 3437 C C . GLY B 1 147 ? -12.242 5.41 -0.014 1 72.88 147 GLY B C 1
ATOM 3438 O O . GLY B 1 147 ? -11.094 5.824 0.156 1 72.88 147 GLY B O 1
ATOM 3439 N N . ARG B 1 148 ? -13.219 5.41 0.924 1 85.69 148 ARG B N 1
ATOM 3440 C CA . ARG B 1 148 ? -12.812 5.824 2.262 1 85.69 148 ARG B CA 1
ATOM 3441 C C . ARG B 1 148 ? -12.016 4.727 2.957 1 85.69 148 ARG B C 1
ATOM 3443 O O . ARG B 1 148 ? -12.359 3.547 2.863 1 85.69 148 ARG B O 1
ATOM 3450 N N . GLY B 1 149 ? -10.938 5.18 3.547 1 92.12 149 GLY B N 1
ATOM 3451 C CA . GLY B 1 149 ? -10.031 4.191 4.102 1 92.12 149 GLY B CA 1
ATOM 3452 C C . GLY B 1 149 ? -9.141 4.742 5.199 1 92.12 149 GLY B C 1
ATOM 3453 O O . GLY B 1 149 ? -9.289 5.898 5.602 1 92.12 149 GLY B O 1
ATOM 3454 N N . ALA B 1 150 ? -8.406 3.818 5.73 1 96.81 150 ALA B N 1
ATOM 3455 C CA . ALA B 1 150 ? -7.398 4.133 6.746 1 96.81 150 ALA B CA 1
ATOM 3456 C C . ALA B 1 150 ? -6.098 3.381 6.477 1 96.81 150 ALA B C 1
ATOM 3458 O O . ALA B 1 150 ? -6.117 2.24 6.012 1 96.81 150 ALA B O 1
ATOM 3459 N N . ILE B 1 151 ? -5 4.059 6.66 1 97.75 151 ILE B N 1
ATOM 3460 C CA . ILE B 1 151 ? -3.688 3.422 6.656 1 97.75 151 ILE B CA 1
ATOM 3461 C C . ILE B 1 151 ? -3.096 3.457 8.062 1 97.75 151 ILE B C 1
ATOM 3463 O O . ILE B 1 151 ? -2.91 4.531 8.641 1 97.75 151 ILE B O 1
ATOM 3467 N N . GLU B 1 152 ? -2.848 2.305 8.586 1 98.5 152 GLU B N 1
ATOM 3468 C CA . GLU B 1 152 ? -2.277 2.139 9.922 1 98.5 152 GLU B CA 1
ATOM 3469 C C . GLU B 1 152 ? -0.822 1.687 9.852 1 98.5 152 GLU B C 1
ATOM 3471 O O . GLU B 1 152 ? -0.513 0.669 9.227 1 98.5 152 GLU B O 1
ATOM 3476 N N . ALA B 1 153 ? 0.029 2.469 10.438 1 98 153 ALA B N 1
ATOM 3477 C CA . ALA B 1 153 ? 1.444 2.113 10.477 1 98 153 ALA B CA 1
ATOM 3478 C C . ALA B 1 153 ? 1.918 1.91 11.914 1 98 153 ALA B C 1
ATOM 3480 O O . ALA B 1 153 ? 1.589 2.701 12.805 1 98 153 ALA B O 1
ATOM 3481 N N . ARG B 1 154 ? 2.67 0.844 12.125 1 96.69 154 ARG B N 1
ATOM 3482 C CA . ARG B 1 154 ? 3.252 0.55 13.43 1 96.69 154 ARG B CA 1
ATOM 3483 C C . ARG B 1 154 ? 4.77 0.696 13.398 1 96.69 154 ARG B C 1
ATOM 3485 O O . ARG B 1 154 ? 5.441 0.068 12.578 1 96.69 154 ARG B O 1
ATOM 3492 N N . PHE B 1 155 ? 5.242 1.552 14.312 1 94.12 155 PHE B N 1
ATOM 3493 C CA . PHE B 1 155 ? 6.676 1.778 14.453 1 94.12 155 PHE B CA 1
ATOM 3494 C C . PHE B 1 155 ? 7.184 1.22 15.781 1 94.12 155 PHE B C 1
ATOM 3496 O O . PHE B 1 155 ? 6.641 1.537 16.844 1 94.12 155 PHE B O 1
ATOM 3503 N N . GLY B 1 156 ? 8.25 0.428 15.648 1 90.12 156 GLY B N 1
ATOM 3504 C CA . GLY B 1 156 ? 8.875 -0.041 16.875 1 90.12 156 GLY B CA 1
ATOM 3505 C C . GLY B 1 156 ? 9.734 1.014 17.547 1 90.12 156 GLY B C 1
ATOM 3506 O O . GLY B 1 156 ? 10.43 1.775 16.875 1 90.12 156 GLY B O 1
ATOM 3507 N N . LEU B 1 157 ? 9.617 1.011 18.844 1 88.06 157 LEU B N 1
ATOM 3508 C CA . LEU B 1 157 ? 10.438 1.924 19.641 1 88.06 157 LEU B CA 1
ATOM 3509 C C . LEU B 1 157 ? 11.547 1.171 20.359 1 88.06 157 LEU B C 1
ATOM 3511 O O . LEU B 1 157 ? 11.445 -0.04 20.578 1 88.06 157 LEU B O 1
ATOM 3515 N N . GLU B 1 158 ? 12.531 1.901 20.797 1 83 158 GLU B N 1
ATOM 3516 C CA . GLU B 1 158 ? 13.695 1.321 21.453 1 83 158 GLU B CA 1
ATOM 3517 C C . GLU B 1 158 ? 13.312 0.669 22.781 1 83 158 GLU B C 1
ATOM 3519 O O . GLU B 1 158 ? 13.922 -0.321 23.188 1 83 158 GLU B O 1
ATOM 3524 N N . ASN B 1 159 ? 12.375 1.176 23.422 1 82.25 159 ASN B N 1
ATOM 3525 C CA . ASN B 1 159 ? 11.984 0.655 24.734 1 82.25 159 ASN B CA 1
ATOM 3526 C C . ASN B 1 159 ? 11.102 -0.585 24.594 1 82.25 159 ASN B C 1
ATOM 3528 O O . ASN B 1 159 ? 10.586 -1.094 25.594 1 82.25 159 ASN B O 1
ATOM 3532 N N . GLY B 1 160 ? 10.836 -1.046 23.391 1 86.25 160 GLY B N 1
ATOM 3533 C CA . GLY B 1 160 ? 10.047 -2.248 23.156 1 86.25 160 GLY B CA 1
ATOM 3534 C C . GLY B 1 160 ? 8.586 -1.956 22.859 1 86.25 160 GLY B C 1
ATOM 3535 O O . GLY B 1 160 ? 7.836 -2.852 22.469 1 86.25 160 GLY B O 1
ATOM 3536 N N . GLU B 1 161 ? 8.234 -0.737 23.094 1 90.19 161 GLU B N 1
ATOM 3537 C CA . GLU B 1 161 ? 6.867 -0.336 22.781 1 90.19 161 GLU B CA 1
ATOM 3538 C C . GLU B 1 161 ? 6.723 0.033 21.312 1 90.19 161 GLU B C 1
ATOM 3540 O O . GLU B 1 161 ? 7.668 -0.122 20.531 1 90.19 161 GLU B O 1
ATOM 3545 N N . SER B 1 162 ? 5.449 0.348 20.953 1 93.25 162 SER B N 1
ATOM 3546 C CA . SER B 1 162 ? 5.215 0.726 19.562 1 93.25 162 SER B CA 1
ATOM 3547 C C . SER B 1 162 ? 4.43 2.029 19.469 1 93.25 162 SER B C 1
ATOM 3549 O O . SER B 1 162 ? 3.664 2.365 20.375 1 93.25 162 SER B O 1
ATOM 3551 N N . LEU B 1 163 ? 4.754 2.773 18.484 1 95 163 LEU B N 1
ATOM 3552 C CA . LEU B 1 163 ? 3.934 3.908 18.078 1 95 163 LEU B CA 1
ATOM 3553 C C . LEU B 1 163 ? 3.023 3.529 16.906 1 95 163 LEU B C 1
ATOM 3555 O O . LEU B 1 163 ? 3.492 3.02 15.891 1 95 163 LEU B O 1
ATOM 3559 N N . VAL B 1 164 ? 1.729 3.732 17.125 1 97.31 164 VAL B N 1
ATOM 3560 C CA . VAL B 1 164 ? 0.765 3.434 16.062 1 97.31 164 VAL B CA 1
ATOM 3561 C C . VAL B 1 164 ? 0.244 4.734 15.453 1 97.31 164 VAL B C 1
ATOM 3563 O O . VAL B 1 164 ? -0.243 5.609 16.172 1 97.31 164 VAL B O 1
ATOM 3566 N N . LEU B 1 165 ? 0.441 4.871 14.172 1 98.06 165 LEU B N 1
ATOM 3567 C CA . LEU B 1 165 ? -0.08 6 13.414 1 98.06 165 LEU B CA 1
ATOM 3568 C C . LEU B 1 165 ? -1.215 5.562 12.492 1 98.06 165 LEU B C 1
ATOM 3570 O O . LEU B 1 165 ? -1.06 4.621 11.719 1 98.06 165 LEU B O 1
ATOM 3574 N N . VAL B 1 166 ? -2.379 6.211 12.594 1 98.56 166 VAL B N 1
ATOM 3575 C CA . VAL B 1 166 ? -3.504 5.91 11.719 1 98.56 166 VAL B CA 1
ATOM 3576 C C . VAL B 1 166 ? -3.85 7.137 10.875 1 98.56 166 VAL B C 1
ATOM 3578 O O . VAL B 1 166 ? -4.262 8.172 11.414 1 98.56 166 VAL B O 1
ATOM 3581 N N . LEU B 1 167 ? -3.627 7.047 9.578 1 98.31 167 LEU B N 1
ATOM 3582 C CA . LEU B 1 167 ? -4.07 8.047 8.609 1 98.31 167 LEU B CA 1
ATOM 3583 C C . LEU B 1 167 ? -5.484 7.738 8.125 1 98.31 167 LEU B C 1
ATOM 3585 O O . LEU B 1 167 ? -5.766 6.621 7.684 1 98.31 167 LEU B O 1
ATOM 3589 N N . VAL B 1 168 ? -6.379 8.805 8.172 1 97.38 168 VAL B N 1
ATOM 3590 C CA . VAL B 1 168 ? -7.758 8.5 7.805 1 97.38 168 VAL B CA 1
ATOM 3591 C C . VAL B 1 168 ? -8.25 9.492 6.754 1 97.38 168 VAL B C 1
ATOM 3593 O O . VAL B 1 168 ? -7.727 10.609 6.648 1 97.38 168 VAL B O 1
ATOM 3596 N N . HIS B 1 169 ? -9.094 9.102 5.918 1 94.94 169 HIS B N 1
ATOM 3597 C CA . HIS B 1 169 ? -9.984 9.891 5.078 1 94.94 169 HIS B CA 1
ATOM 3598 C C . HIS B 1 169 ? -11.43 9.438 5.223 1 94.94 169 HIS B C 1
ATOM 3600 O O . HIS B 1 169 ? -11.82 8.406 4.664 1 94.94 169 HIS B O 1
ATOM 3606 N N . LEU B 1 170 ? -12.219 10.258 5.996 1 95.75 170 LEU B N 1
ATOM 3607 C CA . LEU B 1 170 ? -13.531 9.797 6.43 1 95.75 170 LEU B CA 1
ATOM 3608 C C . LEU B 1 170 ? -14.617 10.273 5.469 1 95.75 170 LEU B C 1
ATOM 3610 O O . LEU B 1 170 ? -14.359 11.109 4.598 1 95.75 170 LEU B O 1
ATOM 3614 N N . ALA B 1 171 ? -15.812 9.703 5.648 1 93.69 171 ALA B N 1
ATOM 3615 C CA . ALA B 1 171 ? -16.984 9.992 4.816 1 93.69 171 ALA B CA 1
ATOM 3616 C C . ALA B 1 171 ? -17.547 11.375 5.121 1 93.69 171 ALA B C 1
ATOM 3618 O O . ALA B 1 171 ? -17.234 11.961 6.164 1 93.69 171 ALA B O 1
ATOM 3619 N N . LEU B 1 172 ? -18.375 11.812 4.207 1 90.31 172 LEU B N 1
ATOM 3620 C CA . LEU B 1 172 ? -19.047 13.094 4.395 1 90.31 172 LEU B CA 1
ATOM 3621 C C . LEU B 1 172 ? -20.266 12.938 5.285 1 90.31 172 LEU B C 1
ATOM 3623 O O . LEU B 1 172 ? -20.609 13.836 6.051 1 90.31 172 LEU B O 1
ATOM 3627 N N . GLY B 1 173 ? -20.875 11.797 5.254 1 92.62 173 GLY B N 1
ATOM 3628 C CA . GLY B 1 173 ? -22.094 11.57 6.004 1 92.62 173 GLY B CA 1
ATOM 3629 C C . GLY B 1 173 ? -21.844 11.227 7.461 1 92.62 173 GLY B C 1
ATOM 3630 O O . GLY B 1 173 ? -20.953 10.43 7.773 1 92.62 173 GLY B O 1
ATOM 3631 N N . ARG B 1 174 ? -22.672 11.773 8.273 1 94 174 ARG B N 1
ATOM 3632 C CA . ARG B 1 174 ? -22.5 11.633 9.711 1 94 174 ARG B CA 1
ATOM 3633 C C . ARG B 1 174 ? -22.594 10.172 10.133 1 94 174 ARG B C 1
ATOM 3635 O O . ARG B 1 174 ? -21.797 9.695 10.953 1 94 174 ARG B O 1
ATOM 3642 N N . ARG B 1 175 ? -23.516 9.492 9.641 1 93.38 175 ARG B N 1
ATOM 3643 C CA . ARG B 1 175 ? -23.719 8.102 10.031 1 93.38 175 ARG B CA 1
ATOM 3644 C C . ARG B 1 175 ? -22.516 7.246 9.648 1 93.38 175 ARG B C 1
ATOM 3646 O O . ARG B 1 175 ? -22.031 6.449 10.445 1 93.38 175 ARG B O 1
ATOM 3653 N N . ALA B 1 176 ? -22.094 7.445 8.453 1 94.19 176 ALA B N 1
ATOM 3654 C CA . ALA B 1 176 ? -20.922 6.711 7.996 1 94.19 176 ALA B CA 1
ATOM 3655 C C . ALA B 1 176 ? -19.688 7.09 8.812 1 94.19 176 ALA B C 1
ATOM 3657 O O . ALA B 1 176 ? -18.906 6.219 9.211 1 94.19 176 ALA B O 1
ATOM 3658 N N . ARG B 1 177 ? -19.578 8.297 9.102 1 95.62 177 ARG B N 1
ATOM 3659 C CA . ARG B 1 177 ? -18.438 8.773 9.883 1 95.62 177 ARG B CA 1
ATOM 3660 C C . ARG B 1 177 ? -18.438 8.164 11.281 1 95.62 177 ARG B C 1
ATOM 3662 O O . ARG B 1 177 ? -17.375 7.785 11.797 1 95.62 177 ARG B O 1
ATOM 3669 N N . ARG B 1 178 ? -19.578 8.109 11.828 1 96.19 178 ARG B N 1
ATOM 3670 C CA . ARG B 1 178 ? -19.688 7.516 13.156 1 96.19 178 ARG B CA 1
ATOM 3671 C C . ARG B 1 178 ? -19.188 6.074 13.148 1 96.19 178 ARG B C 1
ATOM 3673 O O . ARG B 1 178 ? -18.391 5.676 14 1 96.19 178 ARG B O 1
ATOM 3680 N N . SER B 1 179 ? -19.656 5.332 12.18 1 96.06 179 SER B N 1
ATOM 3681 C CA . SER B 1 179 ? -19.25 3.938 12.07 1 96.06 179 SER B CA 1
ATOM 3682 C C . SER B 1 179 ? -17.734 3.828 11.828 1 96.06 179 SER B C 1
ATOM 3684 O O . SER B 1 179 ? -17.078 2.93 12.359 1 96.06 179 SER B O 1
ATOM 3686 N N . GLN B 1 180 ? -17.25 4.684 11.055 1 96.88 180 GLN B N 1
ATOM 3687 C CA . GLN B 1 180 ? -15.836 4.68 10.727 1 96.88 180 GLN B CA 1
ATOM 3688 C C . GLN B 1 180 ? -14.984 5.039 11.945 1 96.88 180 GLN B C 1
ATOM 3690 O O . GLN B 1 180 ? -13.969 4.402 12.203 1 96.88 180 GLN B O 1
ATOM 3695 N N . LEU B 1 181 ? -15.43 6 12.703 1 97.19 181 LEU B N 1
ATOM 3696 C CA . LEU B 1 181 ? -14.711 6.398 13.906 1 97.19 181 LEU B CA 1
ATOM 3697 C C . LEU B 1 181 ? -14.797 5.32 14.977 1 97.19 181 LEU B C 1
ATOM 3699 O O . LEU B 1 181 ? -13.852 5.109 15.734 1 97.19 181 LEU B O 1
ATOM 3703 N N . ASP B 1 182 ? -15.906 4.605 15.031 1 97.12 182 ASP B N 1
ATOM 3704 C CA . ASP B 1 182 ? -16.016 3.453 15.922 1 97.12 182 ASP B CA 1
ATOM 3705 C C . ASP B 1 182 ? -14.992 2.379 15.555 1 97.12 182 ASP B C 1
ATOM 3707 O O . ASP B 1 182 ? -14.359 1.792 16.422 1 97.12 182 ASP B O 1
ATOM 3711 N N . TYR B 1 183 ? -14.906 2.172 14.312 1 96.62 183 TYR B N 1
ATOM 3712 C CA . TYR B 1 183 ? -13.938 1.206 13.805 1 96.62 183 TYR B CA 1
ATOM 3713 C C . TYR B 1 183 ? -12.523 1.595 14.211 1 96.62 183 TYR B C 1
ATOM 3715 O O . TYR B 1 183 ? -11.758 0.758 14.695 1 96.62 183 TYR B O 1
ATOM 3723 N N . ILE B 1 184 ? -12.172 2.854 14.055 1 97.06 184 ILE B N 1
ATOM 3724 C CA . ILE B 1 184 ? -10.844 3.355 14.406 1 97.06 184 ILE B CA 1
ATOM 3725 C C . ILE B 1 184 ? -10.617 3.205 15.906 1 97.06 184 ILE B C 1
ATOM 3727 O O . ILE B 1 184 ? -9.531 2.801 16.344 1 97.06 184 ILE B O 1
ATOM 3731 N N . ALA B 1 185 ? -11.609 3.525 16.672 1 97.5 185 ALA B N 1
ATOM 3732 C CA . ALA B 1 185 ? -11.508 3.402 18.125 1 97.5 185 ALA B CA 1
ATOM 3733 C C . ALA B 1 185 ? -11.156 1.975 18.531 1 97.5 185 ALA B C 1
ATOM 3735 O O . ALA B 1 185 ? -10.328 1.763 19.422 1 97.5 185 ALA B O 1
ATOM 3736 N N . GLU B 1 186 ? -11.742 1.046 17.875 1 96.56 186 GLU B N 1
ATOM 3737 C CA . GLU B 1 186 ? -11.469 -0.359 18.156 1 96.56 186 GLU B CA 1
ATOM 3738 C C . GLU B 1 186 ? -10.031 -0.73 17.797 1 96.56 186 GLU B C 1
ATOM 3740 O O . GLU B 1 186 ? -9.383 -1.494 18.516 1 96.56 186 GLU B O 1
ATOM 3745 N N . ARG B 1 187 ? -9.578 -0.168 16.75 1 94.62 187 ARG B N 1
ATOM 3746 C CA . ARG B 1 187 ? -8.242 -0.5 16.25 1 94.62 187 ARG B CA 1
ATOM 3747 C C . ARG B 1 187 ? -7.168 0 17.203 1 94.62 187 ARG B C 1
ATOM 3749 O O . ARG B 1 187 ? -6.113 -0.625 17.344 1 94.62 187 ARG B O 1
ATOM 3756 N N . ILE B 1 188 ? -7.445 1.101 17.906 1 95.88 188 ILE B N 1
ATOM 3757 C CA . ILE B 1 188 ? -6.379 1.699 18.703 1 95.88 188 ILE B CA 1
ATOM 3758 C C . ILE B 1 188 ? -6.664 1.486 20.188 1 95.88 188 ILE B C 1
ATOM 3760 O O . ILE B 1 188 ? -5.988 2.066 21.031 1 95.88 188 ILE B O 1
ATOM 3764 N N . ALA B 1 189 ? -7.625 0.667 20.531 1 92.81 189 ALA B N 1
ATOM 3765 C CA . ALA B 1 189 ? -8.125 0.514 21.891 1 92.81 189 ALA B CA 1
ATOM 3766 C C . ALA B 1 189 ? -7.016 0.051 22.828 1 92.81 189 ALA B C 1
ATOM 3768 O O . ALA B 1 189 ? -7.004 0.411 24.016 1 92.81 189 ALA B O 1
ATOM 3769 N N . HIS B 1 190 ? -6.082 -0.644 22.312 1 91.94 190 HIS B N 1
ATOM 3770 C CA . HIS B 1 190 ? -5.07 -1.216 23.203 1 91.94 190 HIS B CA 1
ATOM 3771 C C . HIS B 1 190 ? -3.686 -0.663 22.875 1 91.94 190 HIS B C 1
ATOM 3773 O O . HIS B 1 190 ? -2.672 -1.252 23.266 1 91.94 190 HIS B O 1
ATOM 3779 N N . GLU B 1 191 ? -3.65 0.458 22.188 1 95.06 191 GLU B N 1
ATOM 3780 C CA . GLU B 1 191 ? -2.367 1.043 21.812 1 95.06 191 GLU B CA 1
ATOM 3781 C C . GLU B 1 191 ? -2.004 2.209 22.719 1 95.06 191 GLU B C 1
ATOM 3783 O O . GLU B 1 191 ? -2.668 3.248 22.703 1 95.06 191 GLU B O 1
ATOM 3788 N N . PRO B 1 192 ? -0.929 2.033 23.547 1 92.5 192 PRO B N 1
ATOM 3789 C CA . PRO B 1 192 ? -0.571 3.104 24.484 1 92.5 192 PRO B CA 1
ATOM 3790 C C . PRO B 1 192 ? -0.14 4.387 23.781 1 92.5 192 PRO B C 1
ATOM 3792 O O . PRO B 1 192 ? -0.317 5.48 24.312 1 92.5 192 PRO B O 1
ATOM 3795 N N . HIS B 1 193 ? 0.54 4.25 22.672 1 94.88 193 HIS B N 1
ATOM 3796 C CA . HIS B 1 193 ? 0.981 5.391 21.875 1 94.88 193 HIS B CA 1
ATOM 3797 C C . HIS B 1 193 ? 0.353 5.375 20.484 1 94.88 193 HIS B C 1
ATOM 3799 O O . HIS B 1 193 ? 0.784 4.617 19.625 1 94.88 193 HIS B O 1
ATOM 3805 N N . ALA B 1 194 ? -0.673 6.219 20.344 1 96.94 194 ALA B N 1
ATOM 3806 C CA . ALA B 1 194 ? -1.384 6.25 19.078 1 96.94 194 ALA B CA 1
ATOM 3807 C C . ALA B 1 194 ? -1.599 7.684 18.594 1 96.94 194 ALA B C 1
ATOM 3809 O O . ALA B 1 194 ? -1.779 8.594 19.406 1 96.94 194 ALA B O 1
ATOM 3810 N N . ILE B 1 195 ? -1.485 7.867 17.359 1 97.06 195 ILE B N 1
ATOM 3811 C CA . ILE B 1 195 ? -1.818 9.109 16.672 1 97.06 195 ILE B CA 1
ATOM 3812 C C . ILE B 1 195 ? -2.832 8.828 15.562 1 97.06 195 ILE B C 1
ATOM 3814 O O . ILE B 1 195 ? -2.643 7.922 14.75 1 97.06 195 ILE B O 1
ATOM 3818 N N . VAL B 1 196 ? -3.941 9.523 15.562 1 97.69 196 VAL B N 1
ATOM 3819 C CA . VAL B 1 196 ? -4.914 9.477 14.477 1 97.69 196 VAL B CA 1
ATOM 3820 C C . VAL B 1 196 ? -4.953 10.828 13.766 1 97.69 196 VAL B C 1
ATOM 3822 O O . VAL B 1 196 ? -5.195 11.867 14.391 1 97.69 196 VAL B O 1
ATOM 3825 N N . MET B 1 197 ? -4.664 10.781 12.445 1 97.31 197 MET B N 1
ATOM 3826 C CA . MET B 1 197 ? -4.605 12.062 11.734 1 97.31 197 MET B CA 1
ATOM 3827 C C . MET B 1 197 ? -5.219 11.938 10.344 1 97.31 197 MET B C 1
ATOM 3829 O O . MET B 1 197 ? -5.363 10.828 9.82 1 97.31 197 MET B O 1
ATOM 3833 N N . GLY B 1 198 ? -5.629 12.992 9.773 1 96.44 198 GLY B N 1
ATOM 3834 C CA . GLY B 1 198 ? -6.141 13 8.414 1 96.44 198 GLY B CA 1
ATOM 3835 C C . GLY B 1 198 ? -7.336 13.914 8.227 1 96.44 198 GLY B C 1
ATOM 3836 O O . GLY B 1 198 ? -7.52 14.867 8.992 1 96.44 198 GLY B O 1
ATOM 3837 N N . ASP B 1 199 ? -8 13.758 7.105 1 94.62 199 ASP B N 1
ATOM 3838 C CA . ASP B 1 199 ? -9.25 14.445 6.801 1 94.62 199 ASP B CA 1
ATOM 3839 C C . ASP B 1 199 ? -10.438 13.719 7.422 1 94.62 199 ASP B C 1
ATOM 3841 O O . ASP B 1 199 ? -10.891 12.695 6.906 1 94.62 199 ASP B O 1
ATOM 3845 N N . PHE B 1 200 ? -10.93 14.352 8.469 1 95.5 200 PHE B N 1
ATOM 3846 C CA . PHE B 1 200 ? -12.023 13.742 9.219 1 95.5 200 PHE B CA 1
ATOM 3847 C C . PHE B 1 200 ? -13.375 14.148 8.641 1 95.5 200 PHE B C 1
ATOM 3849 O O . PHE B 1 200 ? -14.398 13.539 8.945 1 95.5 200 PHE B O 1
ATOM 3856 N N . ASN B 1 201 ? -13.406 15.219 7.906 1 93.19 201 ASN B N 1
ATOM 3857 C CA . ASN B 1 201 ? -14.609 15.773 7.309 1 93.19 201 ASN B CA 1
ATOM 3858 C C . ASN B 1 201 ? -15.648 16.141 8.367 1 93.19 201 ASN B C 1
ATOM 3860 O O . ASN B 1 201 ? -16.844 15.977 8.148 1 93.19 201 ASN B O 1
ATOM 3864 N N . CYS B 1 202 ? -15.18 16.516 9.516 1 92.31 202 CYS B N 1
ATOM 3865 C CA . CYS B 1 202 ? -16.094 16.969 10.562 1 92.31 202 CYS B CA 1
ATOM 3866 C C . CYS B 1 202 ? -15.391 17.938 11.508 1 92.31 202 CYS B C 1
ATOM 3868 O O . CYS B 1 202 ? -14.164 17.953 11.602 1 92.31 202 CYS B O 1
ATOM 3870 N N . HIS B 1 203 ? -16.188 18.688 12.148 1 91.31 203 HIS B N 1
ATOM 3871 C CA . HIS B 1 203 ? -15.711 19.688 13.109 1 91.31 203 HIS B CA 1
ATOM 3872 C C . HIS B 1 203 ? -15.383 19.031 14.445 1 91.31 203 HIS B C 1
ATOM 3874 O O . HIS B 1 203 ? -15.961 18.016 14.805 1 91.31 203 HIS B O 1
ATOM 3880 N N . PRO B 1 204 ? -14.453 19.703 15.18 1 90.06 204 PRO B N 1
ATOM 3881 C CA . PRO B 1 204 ? -14.055 19.141 16.484 1 90.06 204 PRO B CA 1
ATOM 3882 C C . PRO B 1 204 ? -15.234 18.953 17.422 1 90.06 204 PRO B C 1
ATOM 3884 O O . PRO B 1 204 ? -15.18 18.109 18.328 1 90.06 204 PRO B O 1
ATOM 3887 N N . GLU B 1 205 ? -16.312 19.688 17.234 1 89.69 205 GLU B N 1
ATOM 3888 C CA . GLU B 1 205 ? -17.438 19.641 18.141 1 89.69 205 GLU B CA 1
ATOM 3889 C C . GLU B 1 205 ? -18.484 18.625 17.672 1 89.69 205 GLU B C 1
ATOM 3891 O O . GLU B 1 205 ? -19.547 18.484 18.281 1 89.69 205 GLU B O 1
ATOM 3896 N N . SER B 1 206 ? -18.125 17.969 16.625 1 93.25 206 SER B N 1
ATOM 3897 C CA . SER B 1 206 ? -19.078 16.969 16.156 1 93.25 206 SER B CA 1
ATOM 3898 C C . SER B 1 206 ? -19.25 15.859 17.188 1 93.25 206 SER B C 1
ATOM 3900 O O . SER B 1 206 ? -18.312 15.523 17.922 1 93.25 206 SER B O 1
ATOM 3902 N N . ARG B 1 207 ? -20.438 15.289 17.219 1 94.94 207 ARG B N 1
ATOM 3903 C CA . ARG B 1 207 ? -20.781 14.258 18.188 1 94.94 207 ARG B CA 1
ATOM 3904 C C . ARG B 1 207 ? -19.906 13.016 18.016 1 94.94 207 ARG B C 1
ATOM 3906 O O . ARG B 1 207 ? -19.453 12.422 18.984 1 94.94 207 ARG B O 1
ATOM 3913 N N . GLU B 1 208 ? -19.781 12.609 16.797 1 94.94 208 GLU B N 1
ATOM 3914 C CA . GLU B 1 208 ? -19.031 11.391 16.531 1 94.94 208 GLU B CA 1
ATOM 3915 C C . GLU B 1 208 ? -17.562 11.539 16.922 1 94.94 208 GLU B C 1
ATOM 3917 O O . GLU B 1 208 ? -16.938 10.586 17.375 1 94.94 208 GLU B O 1
ATOM 3922 N N . LEU B 1 209 ? -16.984 12.711 16.75 1 94 209 LEU B N 1
ATOM 3923 C CA . LEU B 1 209 ? -15.602 12.922 17.172 1 94 209 LEU B CA 1
ATOM 3924 C C . LEU B 1 209 ? -15.484 12.953 18.688 1 94 209 LEU B C 1
ATOM 3926 O O . LEU B 1 209 ? -14.547 12.398 19.266 1 94 209 LEU B O 1
ATOM 3930 N N . LYS B 1 210 ? -16.391 13.609 19.312 1 94.19 210 LYS B N 1
ATOM 3931 C CA . LYS B 1 210 ? -16.406 13.633 20.781 1 94.19 210 LYS B CA 1
ATOM 3932 C C . LYS B 1 210 ? -16.5 12.219 21.344 1 94.19 210 LYS B C 1
ATOM 3934 O O . LYS B 1 210 ? -15.875 11.914 22.359 1 94.19 210 LYS B O 1
ATOM 3939 N N . GLN B 1 211 ? -17.219 11.43 20.719 1 95 211 GLN B N 1
ATOM 3940 C CA . GLN B 1 211 ? -17.359 10.047 21.156 1 95 211 GLN B CA 1
ATOM 3941 C C . GLN B 1 211 ? -16.031 9.289 21 1 95 211 GLN B C 1
ATOM 3943 O O . GLN B 1 211 ? -15.672 8.484 21.859 1 95 211 GLN B O 1
ATOM 3948 N N . LEU B 1 212 ? -15.383 9.5 19.875 1 94.94 212 LEU B N 1
ATOM 3949 C CA . LEU B 1 212 ? -14.07 8.898 19.688 1 94.94 212 LEU B CA 1
ATOM 3950 C C . LEU B 1 212 ? -13.125 9.289 20.812 1 94.94 212 LEU B C 1
ATOM 3952 O O . LEU B 1 212 ? -12.453 8.43 21.391 1 94.94 212 LEU B O 1
ATOM 3956 N N . VAL B 1 213 ? -13.117 10.523 21.156 1 93.56 213 VAL B N 1
ATOM 3957 C CA . VAL B 1 213 ? -12.242 11.055 22.203 1 93.56 213 VAL B CA 1
ATOM 3958 C C . VAL B 1 213 ? -12.602 10.43 23.547 1 93.56 213 VAL B C 1
ATOM 3960 O O . VAL B 1 213 ? -11.727 9.984 24.281 1 93.56 213 VAL B O 1
ATOM 3963 N N . ALA B 1 214 ? -13.812 10.367 23.797 1 94 214 ALA B N 1
ATOM 3964 C CA . ALA B 1 214 ? -14.281 9.812 25.062 1 94 214 ALA B CA 1
ATOM 3965 C C . ALA B 1 214 ? -13.906 8.336 25.188 1 94 214 ALA B C 1
ATOM 3967 O O . ALA B 1 214 ? -13.516 7.879 26.266 1 94 214 ALA B O 1
ATOM 3968 N N . ARG B 1 215 ? -13.977 7.645 24.125 1 94.62 215 ARG B N 1
ATOM 3969 C CA . ARG B 1 215 ? -13.758 6.203 24.125 1 94.62 215 ARG B CA 1
ATOM 3970 C C . ARG B 1 215 ? -12.266 5.875 24.188 1 94.62 215 ARG B C 1
ATOM 3972 O O . ARG B 1 215 ? -11.875 4.848 24.734 1 94.62 215 ARG B O 1
ATOM 3979 N N . THR B 1 216 ? -11.469 6.691 23.594 1 95.06 216 THR B N 1
ATOM 3980 C CA . THR B 1 216 ? -10.078 6.309 23.375 1 95.06 216 THR B CA 1
ATOM 3981 C C . THR B 1 216 ? -9.141 7.145 24.25 1 95.06 216 THR B C 1
ATOM 3983 O O . THR B 1 216 ? -7.98 6.785 24.438 1 95.06 216 THR B O 1
ATOM 3986 N N . GLY B 1 217 ? -9.625 8.312 24.719 1 93.06 217 GLY B N 1
ATOM 3987 C CA . GLY B 1 217 ? -8.789 9.234 25.484 1 93.06 217 GLY B CA 1
ATOM 3988 C C . GLY B 1 217 ? -7.875 10.07 24.594 1 93.06 217 GLY B C 1
ATOM 3989 O O . GLY B 1 217 ? -7.016 10.789 25.109 1 93.06 217 GLY B O 1
ATOM 3990 N N . LEU B 1 218 ? -8.07 9.945 23.281 1 94.69 218 LEU B N 1
ATOM 3991 C CA . LEU B 1 218 ? -7.281 10.773 22.375 1 94.69 218 LEU B CA 1
ATOM 3992 C C . LEU B 1 218 ? -7.508 12.25 22.656 1 94.69 218 LEU B C 1
ATOM 3994 O O . LEU B 1 218 ? -8.609 12.656 23.016 1 94.69 218 LEU B O 1
ATOM 3998 N N . LEU B 1 219 ? -6.434 13.055 22.422 1 90.12 219 LEU B N 1
ATOM 3999 C CA . LEU B 1 219 ? -6.535 14.492 22.656 1 90.12 219 LEU B CA 1
ATOM 4000 C C . LEU B 1 219 ? -6.195 15.273 21.391 1 90.12 219 LEU B C 1
ATOM 4002 O O . LEU B 1 219 ? -5.324 14.859 20.609 1 90.12 219 LEU B O 1
ATOM 4006 N N . ASP B 1 220 ? -6.906 16.266 21.203 1 85.75 220 ASP B N 1
ATOM 4007 C CA . ASP B 1 220 ? -6.551 17.25 20.203 1 85.75 220 ASP B CA 1
ATOM 4008 C C . ASP B 1 220 ? -5.641 18.328 20.797 1 85.75 220 ASP B C 1
ATOM 4010 O O . ASP B 1 220 ? -6.051 19.078 21.672 1 85.75 220 ASP B O 1
ATOM 4014 N N . PRO B 1 221 ? -4.363 18.391 20.391 1 75 221 PRO B N 1
ATOM 4015 C CA . PRO B 1 221 ? -3.42 19.297 21.062 1 75 221 PRO B CA 1
ATOM 4016 C C . PRO B 1 221 ? -3.703 20.766 20.781 1 75 221 PRO B C 1
ATOM 4018 O O . PRO B 1 221 ? -3.221 21.641 21.5 1 75 221 PRO B O 1
ATOM 4021 N N . MET B 1 222 ? -4.137 21.172 19.641 1 66.94 222 MET B N 1
ATOM 4022 C CA . MET B 1 222 ? -4.332 22.609 19.422 1 66.94 222 MET B CA 1
ATOM 4023 C C . MET B 1 222 ? -5.777 22.906 19.031 1 66.94 222 MET B C 1
ATOM 4025 O O . MET B 1 222 ? -6.457 22.062 18.453 1 66.94 222 MET B O 1
ATOM 4029 N N . PRO B 1 223 ? -6.07 24.234 19.625 1 63.06 223 PRO B N 1
ATOM 4030 C CA . PRO B 1 223 ? -7.352 24.734 19.125 1 63.06 223 PRO B CA 1
ATOM 4031 C C . PRO B 1 223 ? -7.461 24.656 17.609 1 63.06 223 PRO B C 1
ATOM 4033 O O . PRO B 1 223 ? -6.48 24.891 16.891 1 63.06 223 PRO B O 1
ATOM 4036 N N . CYS B 1 224 ? -8.406 23.938 17.125 1 61.19 224 CYS B N 1
ATOM 4037 C CA . CYS B 1 224 ? -8.742 23.531 15.766 1 61.19 224 CYS B CA 1
ATOM 4038 C C . CYS B 1 224 ? -8.719 24.719 14.812 1 61.19 224 CYS B C 1
ATOM 4040 O O . CYS B 1 224 ? -9.531 25.641 14.945 1 61.19 224 CYS B O 1
ATOM 4042 N N . ALA B 1 22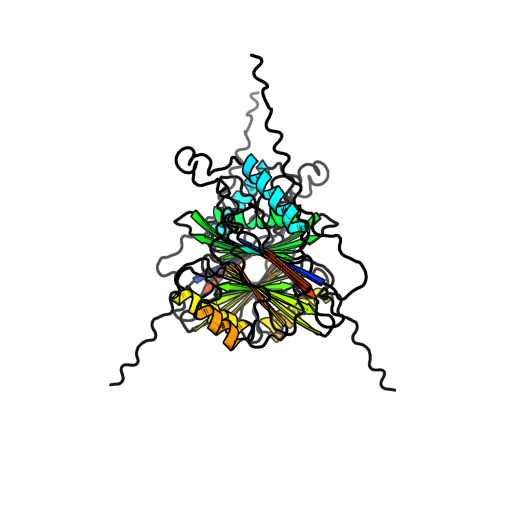5 ? -7.5 25.062 14.148 1 79.5 225 ALA B N 1
ATOM 4043 C CA . ALA B 1 225 ? -7.578 26.031 13.062 1 79.5 225 ALA B CA 1
ATOM 4044 C C . ALA B 1 225 ? -8.242 25.422 11.828 1 79.5 225 ALA B C 1
ATOM 4046 O O . ALA B 1 225 ? -8.141 24.219 11.594 1 79.5 225 ALA B O 1
ATOM 4047 N N . ALA B 1 226 ? -9.008 26.328 11.203 1 87.75 226 ALA B N 1
ATOM 4048 C CA . ALA B 1 226 ? -9.68 25.922 9.969 1 87.75 226 ALA B CA 1
ATOM 4049 C C . ALA B 1 226 ? -8.672 25.562 8.883 1 87.75 226 ALA B C 1
ATOM 4051 O O . ALA B 1 226 ? -7.59 26.156 8.82 1 87.75 226 ALA B O 1
ATOM 4052 N N . THR B 1 227 ? -9.016 24.578 8.094 1 90.06 227 THR B N 1
ATOM 4053 C CA . THR B 1 227 ? -8.094 24.094 7.066 1 90.06 227 THR B CA 1
ATOM 4054 C C . THR B 1 227 ? -8.75 24.156 5.688 1 90.06 227 THR B C 1
ATOM 4056 O O . THR B 1 227 ? -8.07 24 4.668 1 90.06 227 THR B O 1
ATOM 4059 N N . TYR B 1 228 ? -10.039 24.469 5.613 1 87.44 228 TYR B N 1
ATOM 4060 C CA . TYR B 1 228 ? -10.766 24.406 4.355 1 87.44 228 TYR B CA 1
ATOM 4061 C C . TYR B 1 228 ? -11.75 25.562 4.23 1 87.44 228 TYR B C 1
ATOM 4063 O O . TYR B 1 228 ? -12.453 25.891 5.191 1 87.44 228 TYR B O 1
ATOM 4071 N N . PRO B 1 229 ? -11.812 26.203 3.035 1 89.62 229 PRO B N 1
ATOM 4072 C CA . PRO B 1 229 ? -10.883 26.078 1.915 1 89.62 229 PRO B CA 1
ATOM 4073 C C . PRO B 1 229 ? -9.555 26.781 2.168 1 89.62 229 PRO B C 1
ATOM 4075 O O . PRO B 1 229 ? -9.492 27.719 2.957 1 89.62 229 PRO B O 1
ATOM 4078 N N . SER B 1 230 ? -8.523 26.266 1.477 1 85.31 230 SER B N 1
ATOM 4079 C CA . SER B 1 230 ? -7.176 26.734 1.771 1 85.31 230 SER B CA 1
ATOM 4080 C C . SER B 1 230 ? -7.051 28.234 1.555 1 85.31 230 SER B C 1
ATOM 4082 O O . SER B 1 230 ? -6.266 28.891 2.23 1 85.31 230 SER B O 1
ATOM 4084 N N . TRP B 1 231 ? -7.812 28.797 0.691 1 81.75 231 TRP B N 1
ATOM 4085 C CA . TRP B 1 231 ? -7.688 30.203 0.357 1 81.75 231 TRP B CA 1
ATOM 4086 C C . TRP B 1 231 ? -8.477 31.078 1.335 1 81.75 231 TRP B C 1
ATOM 4088 O O . TRP B 1 231 ? -8.258 32.281 1.427 1 81.75 231 TRP B O 1
ATOM 4098 N N . ASP B 1 232 ? -9.422 30.531 2.031 1 88.56 232 ASP B N 1
ATOM 4099 C CA . ASP B 1 232 ? -10.234 31.172 3.064 1 88.56 232 ASP B CA 1
ATOM 4100 C C . ASP B 1 232 ? -10.742 30.141 4.074 1 88.56 232 ASP B C 1
ATOM 4102 O O . ASP B 1 232 ? -11.938 29.812 4.086 1 88.56 232 ASP B O 1
ATOM 4106 N N . PRO B 1 233 ? -9.859 29.781 4.91 1 88.38 233 PRO B N 1
ATOM 4107 C CA . PRO B 1 233 ? -10.195 28.672 5.793 1 88.38 233 PRO B CA 1
ATOM 4108 C C . PRO B 1 233 ? -11.367 28.984 6.727 1 88.38 233 PRO B C 1
ATOM 4110 O O . PRO B 1 233 ? -11.305 29.953 7.484 1 88.38 233 PRO B O 1
ATOM 4113 N N . GLN B 1 234 ? -12.406 28.141 6.668 1 89.44 234 GLN B N 1
ATOM 4114 C CA . GLN B 1 234 ? -13.617 28.312 7.461 1 89.44 234 GLN B CA 1
ATOM 4115 C C . GLN B 1 234 ? -13.969 27.031 8.219 1 89.44 234 GLN B C 1
ATOM 4117 O O . GLN B 1 234 ? -14.633 27.094 9.258 1 89.44 234 GLN B O 1
ATOM 4122 N N . ARG B 1 235 ? -13.516 25.969 7.688 1 91.06 235 ARG B N 1
ATOM 4123 C CA . ARG B 1 235 ? -13.898 24.688 8.258 1 91.06 235 ARG B CA 1
ATOM 4124 C C . ARG B 1 235 ? -12.68 23.938 8.797 1 91.06 235 ARG B C 1
ATOM 4126 O O . ARG B 1 235 ? -11.609 23.969 8.188 1 91.06 235 ARG B O 1
ATOM 4133 N N . VAL B 1 236 ? -12.922 23.297 9.93 1 91.69 236 VAL B N 1
ATOM 4134 C CA . VAL B 1 236 ? 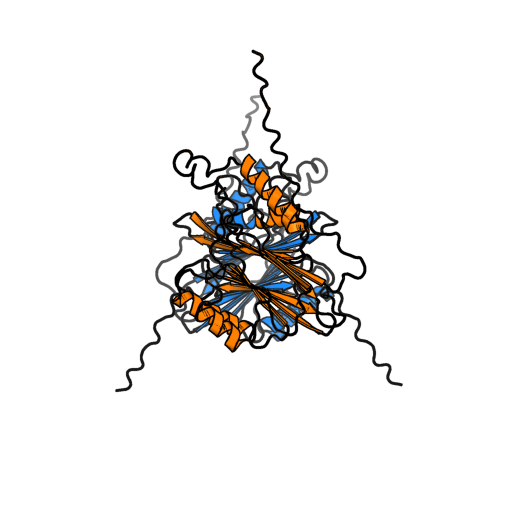-11.898 22.469 10.555 1 91.69 236 VAL B CA 1
ATOM 4135 C C . VAL B 1 236 ? -12.156 21 10.227 1 91.69 236 VAL B C 1
ATOM 4137 O O . VAL B 1 236 ? -12.883 20.312 10.945 1 91.69 236 VAL B O 1
ATOM 4140 N N . PHE B 1 237 ? -11.508 20.5 9.188 1 92.69 237 PHE B N 1
ATOM 4141 C CA . PHE B 1 237 ? -11.781 19.141 8.742 1 92.69 237 PHE B CA 1
ATOM 4142 C C . PHE B 1 237 ? -10.586 18.219 9 1 92.69 237 PHE B C 1
ATOM 4144 O O . PHE B 1 237 ? -10.734 17 9.047 1 92.69 237 PHE B O 1
ATOM 4151 N N . ASP B 1 238 ? -9.445 18.797 9.094 1 94.19 238 ASP B N 1
ATOM 4152 C CA . ASP B 1 238 ? -8.211 18.031 9.273 1 94.19 238 ASP B CA 1
ATOM 4153 C C . ASP B 1 238 ? -7.766 18.047 10.734 1 94.19 238 ASP B C 1
ATOM 4155 O O . ASP B 1 238 ? -7.609 19.109 11.328 1 94.19 238 ASP B O 1
ATOM 4159 N N . HIS B 1 239 ? -7.566 16.812 11.297 1 94.25 239 HIS B N 1
ATOM 4160 C CA . HIS B 1 239 ? -7.23 16.688 12.711 1 94.25 239 HIS B CA 1
ATOM 4161 C C . HIS B 1 239 ? -6.008 15.805 12.914 1 94.25 239 HIS B C 1
ATOM 4163 O O . HIS B 1 239 ? -5.715 14.945 12.078 1 94.25 239 HIS B O 1
ATOM 4169 N N . ILE B 1 240 ? -5.289 16.094 13.922 1 96 240 ILE B N 1
ATOM 4170 C CA . ILE B 1 240 ? -4.293 15.18 14.492 1 96 240 ILE B CA 1
ATOM 4171 C C . ILE B 1 240 ? -4.57 14.977 15.977 1 96 240 ILE B C 1
ATOM 4173 O O . ILE B 1 240 ? -4.426 15.898 16.781 1 96 240 ILE B O 1
ATOM 4177 N N . LEU B 1 241 ? -5 13.766 16.312 1 95.56 241 LEU B N 1
ATOM 4178 C CA . LEU B 1 241 ? -5.301 13.375 17.688 1 95.56 241 LEU B CA 1
ATOM 4179 C C . LEU B 1 241 ? -4.262 12.383 18.203 1 95.56 241 LEU B C 1
ATOM 4181 O O . LEU B 1 241 ? -3.785 11.531 17.453 1 95.56 241 LEU B O 1
ATOM 4185 N N . LEU B 1 242 ? -3.92 12.516 19.391 1 96.19 242 LEU B N 1
ATOM 4186 C CA . LEU B 1 242 ? -2.904 11.609 19.906 1 96.19 242 LEU B CA 1
ATOM 4187 C C . LEU B 1 242 ? -3.209 11.219 21.359 1 96.19 242 LEU B C 1
ATOM 4189 O O . LEU B 1 242 ? -3.941 11.93 22.047 1 96.19 242 LEU B O 1
ATOM 4193 N N . THR B 1 243 ? -2.666 10.086 21.75 1 94.94 243 THR B N 1
ATOM 4194 C CA . THR B 1 243 ? -2.775 9.648 23.141 1 94.94 243 THR B CA 1
ATOM 4195 C C . THR B 1 243 ? -2.033 10.609 24.078 1 94.94 243 THR B C 1
ATOM 4197 O O . THR B 1 243 ? -1.031 11.211 23.672 1 94.94 243 THR B O 1
ATOM 4200 N N . PRO B 1 244 ? -2.449 10.711 25.312 1 90.88 244 PRO B N 1
ATOM 4201 C CA . PRO B 1 244 ? -1.931 11.734 26.234 1 90.88 244 PRO B CA 1
ATOM 4202 C C . PRO B 1 244 ? -0.465 11.516 26.594 1 90.88 244 PRO B C 1
ATOM 4204 O O . PRO B 1 244 ? 0.222 12.445 27.016 1 90.88 244 PRO B O 1
ATOM 4207 N N . ASP B 1 245 ? 0.06 10.352 26.453 1 87.25 245 ASP B N 1
ATOM 4208 C CA . ASP B 1 245 ? 1.428 10.062 26.875 1 87.25 245 ASP B CA 1
ATOM 4209 C C . ASP B 1 245 ? 2.438 10.562 25.844 1 87.25 245 ASP B C 1
ATOM 4211 O O . ASP B 1 245 ? 3.643 10.586 26.109 1 87.25 245 ASP B O 1
ATOM 4215 N N . LEU B 1 246 ? 1.906 11.016 24.719 1 90.88 246 LEU B N 1
ATOM 4216 C CA . LEU B 1 246 ? 2.793 11.594 23.719 1 90.88 246 LEU B CA 1
ATOM 4217 C C . LEU B 1 246 ? 2.926 13.102 23.906 1 90.88 246 LEU B C 1
ATOM 4219 O O . LEU B 1 246 ? 1.923 13.805 24.047 1 90.88 246 LEU B O 1
ATOM 4223 N N . SER B 1 247 ? 4.172 13.578 23.984 1 89.44 247 SER B N 1
ATOM 4224 C CA . SER B 1 247 ? 4.43 15 24.172 1 89.44 247 SER B CA 1
ATOM 4225 C C . SER B 1 247 ? 4.496 15.719 22.828 1 89.44 247 SER B C 1
ATOM 4227 O O . SER B 1 247 ? 5.219 15.289 21.922 1 89.44 247 SER B O 1
ATOM 4229 N N . VAL B 1 248 ? 3.768 16.766 22.75 1 91.38 248 VAL B N 1
ATOM 4230 C CA . VAL B 1 248 ? 3.73 17.562 21.531 1 91.38 248 VAL B CA 1
ATOM 4231 C C . VAL B 1 248 ? 4.617 18.797 21.703 1 91.38 248 VAL B C 1
ATOM 4233 O O . VAL B 1 248 ? 4.453 19.578 22.641 1 91.38 248 VAL B O 1
ATOM 4236 N N . SER B 1 249 ? 5.562 19.016 20.812 1 89.31 249 SER B N 1
ATOM 4237 C CA . SER B 1 249 ? 6.449 20.172 20.891 1 89.31 249 SER B CA 1
ATOM 4238 C C . SER B 1 249 ? 5.969 21.297 19.984 1 89.31 249 SER B C 1
ATOM 4240 O O . SER B 1 249 ? 6.246 22.469 20.234 1 89.31 249 SER B O 1
ATOM 4242 N N . ASP B 1 250 ? 5.266 20.906 18.922 1 88.94 250 ASP B N 1
ATOM 4243 C CA . ASP B 1 250 ? 4.758 21.906 18 1 88.94 250 ASP B CA 1
ATOM 4244 C C . ASP B 1 250 ? 3.613 21.344 17.156 1 88.94 250 ASP B C 1
ATOM 4246 O O . ASP B 1 250 ? 3.566 20.156 16.875 1 88.94 250 ASP B O 1
ATOM 4250 N N . MET B 1 251 ? 2.652 22.172 16.922 1 90.38 251 MET B N 1
ATOM 4251 C CA . MET B 1 251 ? 1.564 21.859 15.992 1 90.38 251 MET B CA 1
ATOM 4252 C C . MET B 1 251 ? 1.228 23.062 15.125 1 90.38 251 MET B C 1
ATOM 4254 O O . MET B 1 251 ? 1.159 24.188 15.625 1 90.38 251 MET B O 1
ATOM 4258 N N . ARG B 1 252 ? 1.045 22.797 13.797 1 89.94 252 ARG B N 1
ATOM 4259 C CA . ARG B 1 252 ? 0.855 23.922 12.883 1 89.94 252 ARG B CA 1
ATOM 4260 C C . ARG B 1 252 ? -0.108 23.547 11.758 1 89.94 252 ARG B C 1
ATOM 4262 O O . ARG B 1 252 ? -0.078 22.422 11.25 1 89.94 252 ARG B O 1
ATOM 4269 N N . VAL B 1 253 ? -0.986 24.484 11.445 1 91.75 253 VAL B N 1
ATOM 4270 C CA . VAL B 1 253 ? -1.62 24.516 10.133 1 91.75 253 VAL B CA 1
ATOM 4271 C C . VAL B 1 253 ? -0.815 25.406 9.188 1 91.75 253 VAL B C 1
ATOM 4273 O O . VAL B 1 253 ? -0.652 26.594 9.438 1 91.75 253 VAL B O 1
ATOM 4276 N N . TYR B 1 254 ? -0.339 24.812 8.18 1 91.62 254 TYR B N 1
ATOM 4277 C CA . TYR B 1 254 ? 0.552 25.562 7.293 1 91.62 254 TYR B CA 1
ATOM 4278 C C . TYR B 1 254 ? -0.24 26.328 6.242 1 91.62 254 TYR B C 1
ATOM 4280 O O . TYR B 1 254 ? -1.059 25.75 5.527 1 91.62 254 TYR B O 1
ATOM 4288 N N . ASP B 1 255 ? 0.059 27.578 6.168 1 90.12 255 ASP B N 1
ATOM 4289 C CA . ASP B 1 255 ? -0.63 28.438 5.207 1 90.12 255 ASP B CA 1
ATOM 4290 C C . ASP B 1 255 ? 0.033 28.359 3.832 1 90.12 255 ASP B C 1
ATOM 4292 O O . ASP B 1 255 ? 0.637 29.328 3.373 1 90.12 255 ASP B O 1
ATOM 4296 N N . VAL B 1 256 ? -0.081 27.234 3.215 1 87.06 256 VAL B N 1
ATOM 4297 C CA . VAL B 1 256 ? 0.418 26.984 1.865 1 87.06 256 VAL B CA 1
ATOM 4298 C C . VAL B 1 256 ? -0.717 26.484 0.976 1 87.06 256 VAL B C 1
ATOM 4300 O O . VAL B 1 256 ? -1.422 25.547 1.333 1 87.06 256 VAL B O 1
ATOM 4303 N N . GLN B 1 257 ? -0.881 27.219 -0.144 1 83.69 257 GLN B N 1
ATOM 4304 C CA . GLN B 1 257 ? -1.99 26.875 -1.024 1 83.69 257 GLN B CA 1
ATOM 4305 C C . GLN B 1 257 ? -1.56 25.844 -2.072 1 83.69 257 GLN B C 1
ATOM 4307 O O . GLN B 1 257 ? -1.509 26.156 -3.264 1 83.69 257 GLN B O 1
ATOM 4312 N N . LEU B 1 258 ? -1.397 24.672 -1.639 1 83.06 258 LEU B N 1
ATOM 4313 C CA . LEU B 1 258 ? -0.975 23.578 -2.504 1 83.06 258 LEU B CA 1
ATOM 4314 C C . LEU B 1 258 ? -2.16 22.703 -2.885 1 83.06 258 LEU B C 1
ATOM 4316 O O . LEU B 1 258 ? -2.072 21.906 -3.824 1 83.06 258 LEU B O 1
ATOM 4320 N N . SER B 1 259 ? -3.234 22.781 -2.199 1 86.25 259 SER B N 1
ATOM 4321 C CA . SER B 1 259 ? -4.504 22.094 -2.387 1 86.25 259 SER B CA 1
ATOM 4322 C C . SER B 1 259 ? -5.664 22.891 -1.796 1 86.25 259 SER B C 1
ATOM 4324 O O . SER B 1 259 ? -5.477 24.016 -1.326 1 86.25 259 SER B O 1
ATOM 4326 N N . ASP B 1 260 ? -6.828 22.297 -1.909 1 86.56 260 ASP B N 1
ATOM 4327 C CA . ASP B 1 260 ? -7.977 22.969 -1.315 1 86.56 260 ASP B CA 1
ATOM 4328 C C . ASP B 1 260 ? -7.988 22.812 0.202 1 86.56 260 ASP B C 1
ATOM 4330 O O . ASP B 1 260 ? -8.727 23.5 0.901 1 86.56 260 ASP B O 1
ATOM 4334 N N . HIS B 1 261 ? -7.172 22 0.727 1 91.25 261 HIS B N 1
ATOM 4335 C CA . HIS B 1 261 ? -6.941 21.891 2.164 1 91.25 261 HIS B CA 1
ATOM 4336 C C . HIS B 1 261 ? -5.562 22.422 2.541 1 91.25 261 HIS B C 1
ATOM 4338 O O . HIS B 1 261 ? -4.586 22.203 1.823 1 91.25 261 HIS B O 1
ATOM 4344 N N . LEU B 1 262 ? -5.504 23.078 3.697 1 92.25 262 LEU B N 1
ATOM 4345 C CA . LEU B 1 262 ? -4.203 23.391 4.277 1 92.25 262 LEU B CA 1
ATOM 4346 C C . LEU B 1 262 ? -3.621 22.188 5 1 92.25 262 LEU B C 1
ATOM 4348 O O . LEU B 1 262 ? -4.348 21.453 5.68 1 92.25 262 LEU B O 1
ATOM 4352 N N . PRO B 1 263 ? -2.307 21.938 4.824 1 93.5 263 PRO B N 1
ATOM 4353 C CA . PRO B 1 263 ? -1.67 20.828 5.543 1 93.5 263 PRO B CA 1
ATOM 4354 C C . PRO B 1 263 ? -1.589 21.078 7.047 1 93.5 263 PRO B C 1
ATOM 4356 O O . PRO B 1 263 ? -1.43 22.219 7.484 1 93.5 263 PRO B O 1
ATOM 4359 N N . VAL B 1 264 ? -1.668 20 7.844 1 94.5 264 VAL B N 1
ATOM 4360 C CA . VAL B 1 264 ? -1.549 20.062 9.297 1 94.5 264 VAL B CA 1
ATOM 4361 C C . VAL B 1 264 ? -0.369 19.203 9.75 1 94.5 264 VAL B C 1
ATOM 4363 O O . VAL B 1 264 ? -0.263 18.031 9.383 1 94.5 264 VAL B O 1
ATOM 4366 N N . GLY B 1 265 ? 0.524 19.844 10.523 1 95.38 265 GLY B N 1
ATOM 4367 C CA . GLY B 1 265 ? 1.707 19.141 11.008 1 95.38 265 GLY B CA 1
ATOM 4368 C C . GLY B 1 265 ? 1.833 19.172 12.523 1 95.38 265 GLY B C 1
ATOM 4369 O O . GLY B 1 265 ? 1.259 20.047 13.18 1 95.38 265 GLY B O 1
ATOM 4370 N N . ILE B 1 266 ? 2.559 18.172 13.031 1 94.38 266 ILE B N 1
ATOM 4371 C CA . ILE B 1 266 ? 2.824 18.094 14.469 1 94.38 266 ILE B CA 1
ATOM 4372 C C . ILE B 1 266 ? 4.234 17.562 14.703 1 94.38 266 ILE B C 1
ATOM 4374 O O . ILE B 1 266 ? 4.754 16.797 13.891 1 94.38 266 ILE B O 1
ATOM 4378 N N . GLU B 1 267 ? 4.82 18.078 15.656 1 93.88 267 GLU B N 1
ATOM 4379 C CA . GLU B 1 267 ? 6.086 17.547 16.141 1 93.88 267 GLU B CA 1
ATOM 4380 C C . GLU B 1 267 ? 5.918 16.922 17.531 1 93.88 267 GLU B C 1
ATOM 4382 O O . GLU B 1 267 ? 5.434 17.578 18.453 1 93.88 267 GLU B O 1
ATOM 4387 N N . ILE B 1 268 ? 6.355 15.656 17.594 1 92.88 268 ILE B N 1
ATOM 4388 C CA . ILE B 1 268 ? 6.18 14.977 18.875 1 92.88 268 ILE B CA 1
ATOM 4389 C C . ILE B 1 268 ? 7.527 14.461 19.375 1 92.88 268 ILE B C 1
ATOM 4391 O O . ILE B 1 268 ? 8.461 14.273 18.594 1 92.88 268 ILE B O 1
ATOM 4395 N N . GLU B 1 269 ? 7.508 14.297 20.688 1 89.5 269 GLU B N 1
ATOM 4396 C CA . GLU B 1 269 ? 8.633 13.633 21.328 1 89.5 269 GLU B CA 1
ATOM 4397 C C . GLU B 1 269 ? 8.32 12.164 21.609 1 89.5 269 GLU B C 1
ATOM 4399 O O . GLU B 1 269 ? 7.285 11.844 22.188 1 89.5 269 GLU B O 1
ATOM 4404 N N . LEU B 1 270 ? 9.211 11.281 21.125 1 87.12 270 LEU B N 1
ATOM 4405 C CA . LEU B 1 270 ? 8.992 9.852 21.328 1 87.12 270 LEU B CA 1
ATOM 4406 C C . LEU B 1 270 ? 9.234 9.469 22.797 1 87.12 270 LEU B C 1
ATOM 4408 O O . LEU B 1 270 ? 10.117 10.031 23.453 1 87.12 270 LEU B O 1
ATOM 4412 N N . PRO B 1 271 ? 8.383 8.602 23.203 1 78.12 271 PRO B N 1
ATOM 4413 C CA . PRO B 1 271 ? 8.523 8.234 24.609 1 78.12 271 PRO B CA 1
ATOM 4414 C C . PRO B 1 271 ? 9.859 7.555 24.906 1 78.12 271 PRO B C 1
ATOM 4416 O O . PRO B 1 271 ? 10.406 6.859 24.047 1 78.12 271 PRO B O 1
ATOM 4419 N N . GLY B 1 272 ? 10.281 7.824 26.125 1 66.25 272 GLY B N 1
ATOM 4420 C CA . GLY B 1 272 ? 11.531 7.258 26.625 1 66.25 272 GLY B CA 1
ATOM 4421 C C . GLY B 1 272 ? 12.742 7.727 25.844 1 66.25 272 GLY B C 1
ATOM 4422 O O . GLY B 1 272 ? 12.789 8.875 25.391 1 66.25 272 GLY B O 1
ATOM 4423 N N . ALA B 1 273 ? 13.82 7.121 25.969 1 56.34 273 ALA B N 1
ATOM 4424 C CA . ALA B 1 273 ? 15.008 7.367 25.141 1 56.34 273 ALA B CA 1
ATOM 4425 C C . ALA B 1 273 ? 14.812 6.844 23.734 1 56.34 273 ALA B C 1
ATOM 4427 O O . ALA B 1 273 ? 15.773 6.441 23.062 1 56.34 273 ALA B O 1
ATOM 4428 N N . GLY B 1 274 ? 13.469 7.031 23.344 1 61.41 274 GLY B N 1
ATOM 4429 C CA . GLY B 1 274 ? 13.102 6.082 22.297 1 61.41 274 GLY B CA 1
ATOM 4430 C C . GLY B 1 274 ? 13.344 6.609 20.891 1 61.41 274 GLY B C 1
ATOM 4431 O O . GLY B 1 274 ? 13.352 7.824 20.672 1 61.41 274 GLY B O 1
ATOM 4432 N N . ARG B 1 275 ? 14.07 5.883 20.25 1 68.25 275 ARG B N 1
ATOM 4433 C CA . ARG B 1 275 ? 14.203 5.996 18.797 1 68.25 275 ARG B CA 1
ATOM 4434 C C . ARG B 1 275 ? 13.391 4.918 18.094 1 68.25 275 ARG B C 1
ATOM 4436 O O . ARG B 1 275 ? 13.125 3.857 18.656 1 68.25 275 ARG B O 1
ATOM 4443 N N . ILE B 1 276 ? 12.766 5.43 17.062 1 72.94 276 ILE B N 1
ATOM 4444 C CA . ILE B 1 276 ? 12.203 4.375 16.219 1 72.94 276 ILE B CA 1
ATOM 4445 C C . ILE B 1 276 ? 13.305 3.404 15.805 1 72.94 276 ILE B C 1
ATOM 4447 O O . ILE B 1 276 ? 14.398 3.824 15.43 1 72.94 276 ILE B O 1
ATOM 4451 N N . ILE B 1 277 ? 13.133 2.127 16.141 1 66 277 ILE B N 1
ATOM 4452 C CA . ILE B 1 277 ? 14.148 1.133 15.812 1 66 277 ILE B CA 1
ATOM 4453 C C . ILE B 1 277 ? 13.922 0.611 14.391 1 66 277 ILE B C 1
ATOM 4455 O O . ILE B 1 277 ? 12.773 0.415 13.977 1 66 277 ILE B O 1
ATOM 4459 N N . GLU B 1 278 ? 15.016 0.802 13.625 1 61.47 278 GLU B N 1
ATOM 4460 C CA . GLU B 1 278 ? 14.938 0.12 12.336 1 61.47 278 GLU B CA 1
ATOM 4461 C C . GLU B 1 278 ? 14.977 -1.396 12.508 1 61.47 278 GLU B C 1
ATOM 4463 O O . GLU B 1 278 ? 15.656 -1.904 13.406 1 61.47 278 GLU B O 1
ATOM 4468 N N . ALA B 1 279 ? 13.969 -2.135 12.148 1 53.66 279 ALA B N 1
ATOM 4469 C CA . ALA B 1 279 ? 13.758 -3.564 12.359 1 53.66 279 ALA B CA 1
ATOM 4470 C C . ALA B 1 279 ? 15.086 -4.312 12.43 1 53.66 279 ALA B C 1
ATOM 4472 O O . ALA B 1 279 ? 15.242 -5.254 13.211 1 53.66 279 ALA B O 1
ATOM 4473 N N . GLY B 1 280 ? 15.969 -4.289 11.508 1 47.69 280 GLY B N 1
ATOM 4474 C CA . GLY B 1 280 ? 17.188 -5.082 11.547 1 47.69 280 GLY B CA 1
ATOM 4475 C C . GLY B 1 280 ? 18.047 -4.781 12.758 1 47.69 280 GLY B C 1
ATOM 4476 O O . GLY B 1 280 ? 19.062 -5.445 12.977 1 47.69 280 GLY B O 1
ATOM 4477 N N . ARG B 1 281 ? 17.844 -3.732 13.383 1 43.84 281 ARG B N 1
ATOM 4478 C CA . ARG B 1 281 ? 18.766 -3.488 14.484 1 43.84 281 ARG B CA 1
ATOM 4479 C C . ARG B 1 281 ? 18.234 -4.102 15.781 1 43.84 281 ARG B C 1
ATOM 4481 O O . ARG B 1 281 ? 17.547 -3.441 16.547 1 43.84 281 ARG B O 1
ATOM 4488 N N . GLN B 1 282 ? 17.719 -5.258 15.703 1 39.44 282 GLN B N 1
ATOM 4489 C CA . GLN B 1 282 ? 17.484 -5.844 17.016 1 39.44 282 GLN B CA 1
ATOM 4490 C C . GLN B 1 282 ? 18.656 -5.586 17.953 1 39.44 282 GLN B C 1
ATOM 4492 O O . GLN B 1 282 ? 19.812 -5.801 17.594 1 39.44 282 GLN B O 1
ATOM 4497 N N . THR B 1 283 ? 18.531 -4.758 18.875 1 36.38 283 THR B N 1
ATOM 4498 C CA . THR B 1 283 ? 19.516 -4.684 19.953 1 36.38 283 THR B CA 1
ATOM 4499 C C . THR B 1 283 ? 19.922 -6.082 20.406 1 36.38 283 THR B C 1
ATOM 4501 O O . THR B 1 283 ? 19.078 -6.953 20.594 1 36.38 283 THR B O 1
ATOM 4504 N N . PRO B 1 284 ? 21.188 -6.461 20.266 1 33.44 284 PRO B N 1
ATOM 4505 C CA . PRO B 1 284 ? 21.672 -7.703 20.875 1 33.44 284 PRO B CA 1
ATOM 4506 C C . PRO B 1 284 ? 21.078 -7.945 22.25 1 33.44 284 PRO B C 1
ATOM 4508 O O . PRO B 1 284 ? 20.812 -6.992 23 1 33.44 284 PRO B O 1
ATOM 4511 N N . SER B 1 285 ? 20.25 -8.961 22.375 1 35 285 SER B N 1
ATOM 4512 C CA . SER B 1 285 ? 19.938 -9.414 23.719 1 35 285 SER B CA 1
ATOM 4513 C C . SER B 1 285 ? 21.141 -9.258 24.656 1 35 285 SER B C 1
ATOM 4515 O O . SER B 1 285 ? 22.234 -9.703 24.328 1 35 285 SER B O 1
ATOM 4517 N N . LEU B 1 286 ? 21.188 -8.305 25.469 1 32.38 286 LEU B N 1
ATOM 4518 C CA . LEU B 1 286 ? 22.125 -8.312 26.594 1 32.38 286 LEU B CA 1
ATOM 4519 C C . LEU B 1 286 ? 22.203 -9.703 27.219 1 32.38 286 LEU B C 1
ATOM 4521 O O . LEU B 1 286 ? 21.188 -10.273 27.594 1 32.38 286 LEU B O 1
ATOM 4525 N N . ALA B 1 287 ? 23.266 -10.555 26.984 1 31.81 287 ALA B N 1
ATOM 4526 C CA . ALA B 1 287 ? 23.703 -11.742 27.719 1 31.81 287 ALA B CA 1
ATOM 4527 C C . ALA B 1 287 ? 23.688 -11.492 29.219 1 31.81 287 ALA B C 1
ATOM 4529 O O . ALA B 1 287 ? 24.391 -10.609 29.719 1 31.81 287 ALA B O 1
ATOM 4530 N N . ARG B 1 288 ? 22.578 -11.758 29.922 1 30.02 288 ARG B N 1
ATOM 4531 C CA . ARG B 1 288 ? 22.719 -11.938 31.359 1 30.02 288 ARG B CA 1
ATOM 4532 C C . ARG B 1 288 ? 23.922 -12.812 31.703 1 30.02 288 ARG B C 1
ATOM 4534 O O . ARG B 1 288 ? 23.953 -13.984 31.328 1 30.02 288 ARG B O 1
ATOM 4541 N N . THR B 1 289 ? 25.047 -12.266 31.781 1 27.39 289 THR B N 1
ATOM 4542 C CA . THR B 1 289 ? 26.172 -12.844 32.5 1 27.39 289 THR B CA 1
ATOM 4543 C C . THR B 1 289 ? 25.719 -13.375 33.875 1 27.39 289 THR B C 1
ATOM 4545 O O . THR B 1 289 ? 25.188 -12.617 34.688 1 27.39 289 THR B O 1
ATOM 4548 N N . ASP B 1 290 ? 25.25 -14.609 33.906 1 27.02 290 ASP B N 1
ATOM 4549 C CA . ASP B 1 290 ? 25.312 -15.352 35.188 1 27.02 290 ASP B CA 1
ATOM 4550 C C . ASP B 1 290 ? 26.703 -15.25 35.812 1 27.02 290 ASP B C 1
ATOM 4552 O O . ASP B 1 290 ? 27.688 -15.719 35.219 1 27.02 290 ASP B O 1
ATOM 4556 N N . ALA B 1 291 ? 26.984 -14.266 36.656 1 20.27 291 ALA B N 1
ATOM 4557 C CA . ALA B 1 291 ? 27.828 -14.484 37.812 1 20.27 291 ALA B CA 1
ATOM 4558 C C . ALA B 1 291 ? 27.094 -15.273 38.906 1 20.27 291 ALA B C 1
ATOM 4560 O O . ALA B 1 291 ? 25.906 -15.055 39.125 1 20.27 291 ALA B O 1
#

Secondary structure (DSSP, 8-state):
----------------PPPP--SSSS-EEEEEEEE--TTS----GGGTTT-GGGGS--HHHHHHHHHHHHHHHTT-SEEEEE----TTGGGT-B-HHHHHHHHHT-SEEEEEEEEETTTTEEEEEEEEESSPPSEEEEEEPSSSSTT-EEEEEEEEBTTS-EEEEEEEE--SSHHHHHHHHHHHHHHTTT-SSEEEEEE--S-TT-HHHHHHHHHH--B--S-----BSTTS--B--EEEEE-TTSEEEEEEE----SSSS--EEEEEEPSTTPPBPPTT-----------/----------------PPPP--TT-TTEEEEEEEE--TTS----GGGTTT-TTTTS--HHHHHHHHHHHHHHHTT-SEEEEE----TTTTTT-B-HHHHHHHHHT-SEEEEEEEEETTTTEEEEEEEEESSPPSEEEEEEPSSSSTT-EEEEEEEEBTTS-EEEEEEEE--SSHHHHHHHHHHHHHHTTT-SSEEEEEE--S-TT-HHHHHHHHHH--B--S-----BSTTS--B--EEEEE-TTSEEEEEEE----SSSS--EEEEEEPSTTPPBPPTT-----------

Foldseek 3Di:
DDPPPPPCPVVPPPQPQDDDDDDDDFDKAKEKADAQLQQQPDDDVVCVPPPVVCSLPPPVVSVVLLLVVLRNCLNGAKYKYWNQPPACSPVPPDPSQVSSCVSSVFPDKDKDWDADPVPRRIIMIMMTHNADFPDKDKDDFDDDDPRWIKIWTWFAKPVRAIAIEIEGDFDQDPVSLLRRLVVVLVVCQPHQKYKYWYFSNDACPDPSNVVSCVSRVWDFPDDQWFFAQLVDGDHRGITITIHPVKAWPDKDFDSDPSDRTTMIMTMIRDPDSIDRDRVVCPPPPDPPPPD/DDPPPPPPPVVPPPQPQDDDQDPVRLFKAKEKADAQLQQQPPDDVVCVPPPPVCSRPDPVVSVVLLLVVLRNCLVGAKYKYWNQPPACSPVDVDPSQVSSCVSSVFPDKDKDWDADPVPRRIIMIMMTHNADFPDKDKDDFDDDDPRWIKIWTWFAKPVRAIAIEIEGDFDQDPVSLLRRLVVVLVVCQPHQKYKYWYFSNDACPDPSNVVSCVSRVWDFPDDQWFFAQLVDGDHRGITITIHPQKAWPDKDFDSDPSDRTTMIMTMIGHPDVIGRDRVVCPPPDDPPPDD